Protein AF-A0AAD5LNA2-F1 (afdb_monomer)

Secondary structure (DSSP, 8-state):
----EEEE-TTS-EEEE-TTS-EEEEGGGHHHHHHHHHHT---TT-EEEEE--TTSHHHHHHHHT--SEEEEEE--HHHHHHHHHHHHH-SS-EEEEES-HHHHGGGS--EEEEEE-----GGGS-SS--GGGG-TT--HHHHHHHHHGGGEEEEEEEEE--SS------TTEEEEEEEEE----TT--S---SEEEEEEEEES-HHHHHTHHHHHHHHHHHHHHHHHHHHHHHHHHHHHHHHTT---PPP------HHHHHHHHT-EEEEEHHHHHHHHHHT----HHHHHHHHSSSSPPEEEEEPTT--HHHHHHHHHHHHHHHH---GGGGTT-HHHHHHHHHHHHHHHHH--------------------------------------------TTSTT--PPPPHHHHHHHHT----TTS-HHHHHHHHHHHHHHHHHHHHHHHHHHHHHHHHHHHHHHHHHHS-TT-HHHHHHHHHHHHHHHHHHHHHHHHHHHHHHHHHHHHTGGGHHHHHHHHHSPPP---HHHHHHHHHHHHHHHHHHHHHHHHHHHHHHHHHHHHHHHHH--SSTTHHHHHHHHHHHHHHHHHHHHHHHHHHHHHHHHHHHHHHH-HHHHHHHHHHHHHH-

Mean predicted aligned error: 17.77 Å

Sequence (631 aa):
MAGNTFGKDEQGNEILWSSRGQQVMMAWERQYMHACVDALGIQRSDRVLEIGFGLAYSATRIQSYRPRSHTIIECDSAVLLQAHAFAADQPGEVTIVEGTWQRMLPVLGDFDCIFFDDYPLPENESEFPSPLKHSTRYSRWYAFLDVVLHHANGNARISGYMARPVDLHRAGCEFTMTRVAVAQTDNCNYFPHQEAIVPLVRVVDLARARASRRHAIQDRIAAARERLDMHALDEQLDEDNEQTCREPASVLPLYGTQAARNDVLLKKRLMEVEDYQAEIRSGRKYSKEELKERFGTTVLPIPVPLARGESTQQYESRFLEWLRSSNNLQLSDLRNDPNKERSLRFSFALRAGNSLPSSREDNTDTSSGSEGGVPRVVDLTEDDDRSSLRNAPGNQVSASIVQAVQSITPSELLRLHNAAPTQDRGHRGLRADDDAIERQLQFEYDDLNERVLANERVLESAAARLADVPVDDIREAVKRQDEIRELRGLVLEEKDNRNAALAMLIVYKWKNAQRELEQRISTPAATDVPQAQQRCHHNCAAIADQLKKRRQATEALRQDLERALDAATAAPTGPRATEHLEQVAQLGKRVAASEKAIRELVESLRGEFATVIHFDEQLRHLIRTLLSQAS

pLDDT: mean 73.8, std 21.58, range [21.06, 98.69]

Solvent-accessible surface area (backbone atoms only — not comparable to full-atom values): 36634 Å² total; per-residue (Å²): 130,77,46,47,44,83,50,60,47,100,85,68,44,53,30,34,28,38,68,84,71,42,84,71,47,54,56,61,48,42,66,56,38,38,52,17,53,56,72,43,64,74,42,52,80,30,32,33,38,35,33,46,57,81,88,40,46,47,58,54,50,52,55,74,51,48,37,53,30,38,38,37,29,34,62,45,70,52,50,44,57,52,51,54,53,50,34,74,72,44,97,56,53,51,44,82,42,86,35,53,62,85,68,48,51,71,50,42,50,65,24,39,29,38,39,42,46,78,74,88,53,72,90,77,46,69,94,65,81,56,84,66,75,72,52,93,78,78,57,70,65,57,65,46,52,57,56,48,43,68,32,42,38,80,66,13,25,38,23,29,74,36,78,62,94,72,91,77,84,46,61,36,46,49,74,49,75,44,81,40,83,50,70,76,56,97,85,57,89,85,67,94,62,62,46,35,36,35,41,38,36,35,30,79,32,51,72,52,34,46,60,62,36,72,55,52,57,53,50,51,51,50,54,50,47,50,58,60,47,54,58,53,52,54,50,51,52,52,51,57,56,55,66,76,69,68,78,93,74,82,91,76,90,82,82,78,52,73,67,61,54,47,54,60,61,62,30,69,36,81,42,45,26,68,57,49,49,49,48,64,73,64,68,72,84,79,53,62,66,54,32,38,71,75,69,70,29,87,56,86,53,41,55,44,44,34,54,95,92,54,49,73,66,60,54,50,51,51,50,54,48,45,32,41,75,75,63,74,40,56,77,77,80,33,72,91,34,61,66,60,46,41,52,53,47,45,55,48,27,57,50,50,50,71,60,77,83,84,82,85,78,90,84,86,87,84,87,87,79,90,82,89,88,84,87,82,89,87,88,86,82,89,80,87,88,88,86,84,90,85,88,89,88,90,83,92,75,75,90,79,70,84,80,78,72,84,76,84,44,41,48,54,50,35,55,59,69,61,52,70,86,69,85,89,62,67,78,69,56,62,54,55,53,55,53,50,53,50,51,49,37,49,49,53,22,51,54,35,45,53,51,41,55,55,51,48,52,49,51,52,52,52,53,53,53,56,72,67,53,59,84,90,44,58,67,59,50,50,51,52,49,51,52,52,50,52,47,51,53,54,47,50,54,45,44,44,53,24,42,36,34,43,27,54,37,49,55,61,74,31,65,93,42,48,70,60,53,53,52,59,64,67,44,82,64,54,77,75,41,71,69,58,47,54,49,34,56,51,50,45,52,56,47,51,53,50,47,53,55,48,51,54,51,39,51,54,42,47,56,52,32,50,54,33,47,54,52,30,67,75,39,73,74,60,96,58,28,63,57,31,52,50,50,32,54,53,37,50,53,52,40,54,52,47,54,50,53,48,52,54,49,53,49,51,47,52,50,38,52,56,50,36,53,43,35,32,67,65,45,36,50,49,37,51,52,41,52,64,72,50,108

Nearest PDB structures (foldseek):
  1p1b-assembly2_C  TM=7.929E-01  e=3.425E-09  Rattus norvegicus
  7pnt-assembly1_c  TM=6.239E-01  e=4.596E-05  Mus musculus
  5wp5-assembly2_B  TM=7.337E-01  e=1.457E-03  Arabidopsis thaliana
  6dnz-assembly1_C  TM=6.805E-01  e=2.853E-03  Trypanosoma brucei brucei TREU927
  4wpe-assembly1_A-2  TM=3.197E-01  e=3.823E+00  Saccharomyces cerevisiae S288C

InterPro domains:
  IPR029063 S-adenosyl-L-methionine-dependent methyltransferase superfamily [G3DSA:3.40.50.150] (6-203)
  IPR029063 S-adenosyl-L-methionine-dependent methyltransferase superfamily [SSF53335] (13-121)
  IPR051038 RMT2/GAMT Methyltransferase [PTHR32379] (16-127)

Foldseek 3Di:
DDAWDWDADPVRWTFIAGPVRDTQDTPLCLVVLLVLLVLQVAAQAWEEEEEACGPVSNVVSNLVRNHQAYEYEDATPVVVVVLVVVCVPRPHHYHYAYHHCLLQLQQDAATQEYEYEDDCRPVNDPPDDDPCVPVPADDVLVVCQLRCLLRYDAFHKYWYWFLDDHDNDAFQKDKDKDKDATDDDPPDDPRPDRITITMIMTRNDSLRSNVRHPCVLVVLLVVLLVVLVVVVVVVVVVVVVVVVDDDDDDDDDDDDDPVVVLCQLAAEDEDALVVVVVCVVVVDDADQVRCCVPPVHSDDHQYQHAYVPRDPVNSVVVLQVCCCPVVVDHPVVCPVPSPVVSVSSNVSSVVVSVDDDDDDDDDDDDDDDDDDDDDDDDDDDDDDDDDDDDDDDDDDDDPPPVSDDDQQGLNNLLVVLQPDPPDDDDPVVVVVVLVVNLVRLLVQLLVLLVVLVVLVVSLVVLVVVLVVPDPSCVVVSVVSVVSSVSSVVSSVSSVSSSLLSLLSSVCSVCSVPVVVLVVLLPPDADEADVVQLNVLSVVLNVLVVVLVVLVVVLVVLVVVLVVLVVVLVVCVDDPCNVVSVVSNVVSVVVSVVSVVVSVVSVVVSVVSSSSSSRNPNSSSSSNVSSVVSSD

Radius of gyration: 32.2 Å; Cα contacts (8 Å, |Δi|>4): 684; chains: 1; bounding box: 94×62×94 Å

Organism: Pythium insidiosum (NCBI:txid114742)

Structure (mmCIF, N/CA/C/O backbone):
data_AF-A0AAD5LNA2-F1
#
_entry.id   AF-A0AAD5LNA2-F1
#
loop_
_atom_site.group_PDB
_atom_site.id
_atom_site.type_symbol
_atom_site.label_atom_id
_atom_site.label_alt_id
_atom_site.label_comp_id
_atom_site.label_asym_id
_atom_site.label_entity_id
_atom_site.label_seq_id
_atom_site.pdbx_PDB_ins_code
_atom_site.Cartn_x
_atom_site.Cartn_y
_atom_site.Cartn_z
_atom_site.occupancy
_atom_site.B_iso_or_equiv
_atom_site.auth_seq_id
_atom_site.auth_comp_id
_atom_site.auth_asym_id
_atom_site.auth_atom_id
_atom_site.pdbx_PDB_model_num
ATOM 1 N N . MET A 1 1 ? 12.851 17.799 -8.024 1.00 39.69 1 MET A N 1
ATOM 2 C CA . MET A 1 1 ? 13.680 16.657 -8.464 1.00 39.69 1 MET A CA 1
ATOM 3 C C . MET A 1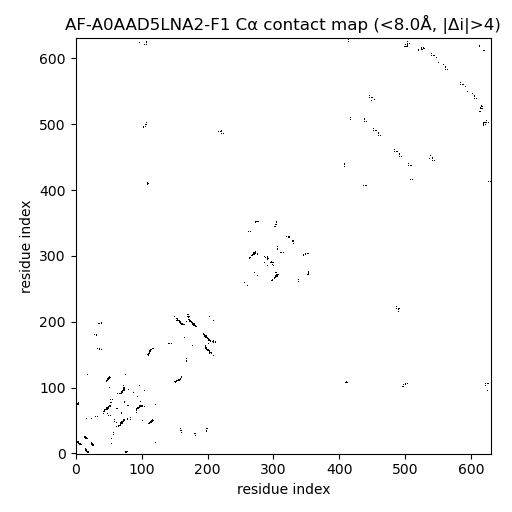 1 ? 13.339 16.408 -9.922 1.00 39.69 1 MET A C 1
ATOM 5 O O . MET A 1 1 ? 12.180 16.597 -10.268 1.00 39.69 1 MET A O 1
ATOM 9 N N . ALA A 1 2 ? 14.316 16.122 -10.781 1.00 52.34 2 ALA A N 1
ATOM 10 C CA . ALA A 1 2 ? 14.028 15.793 -12.176 1.00 52.34 2 ALA A CA 1
ATOM 11 C C . ALA A 1 2 ? 13.478 14.362 -12.215 1.00 52.34 2 ALA A C 1
ATOM 13 O O . ALA A 1 2 ? 14.173 13.465 -11.759 1.00 52.34 2 ALA A O 1
ATOM 14 N N . GLY A 1 3 ? 12.232 14.181 -12.658 1.00 67.56 3 GLY A N 1
ATOM 15 C CA . GLY A 1 3 ? 11.639 12.861 -12.885 1.00 67.56 3 GLY A CA 1
ATOM 16 C C . GLY A 1 3 ? 12.029 12.293 -14.249 1.00 67.56 3 GLY A C 1
ATOM 17 O O . GLY A 1 3 ? 12.982 12.762 -14.883 1.00 67.56 3 GLY A O 1
ATOM 18 N N . ASN A 1 4 ? 11.272 11.308 -14.718 1.00 84.19 4 ASN A N 1
ATOM 19 C CA . ASN A 1 4 ? 11.414 10.777 -16.064 1.00 84.19 4 ASN A CA 1
ATOM 20 C C . ASN A 1 4 ? 11.165 11.868 -17.119 1.00 84.19 4 ASN A C 1
ATOM 22 O O . ASN A 1 4 ? 10.484 12.868 -16.885 1.00 84.19 4 ASN A O 1
ATOM 26 N N . THR A 1 5 ? 11.721 11.681 -18.313 1.00 86.00 5 THR A N 1
ATOM 27 C CA . THR A 1 5 ? 11.580 12.629 -19.422 1.00 86.00 5 THR A CA 1
ATOM 28 C C . THR A 1 5 ? 11.187 11.915 -20.707 1.00 86.00 5 THR A C 1
ATOM 30 O O . THR A 1 5 ? 11.792 10.918 -21.100 1.00 86.00 5 THR A O 1
ATOM 33 N N . PHE A 1 6 ? 10.156 12.439 -21.366 1.00 88.25 6 PHE A N 1
ATOM 34 C CA . PHE A 1 6 ? 9.725 11.977 -22.681 1.00 88.25 6 PHE A CA 1
ATOM 35 C C . PHE A 1 6 ? 10.684 12.494 -23.749 1.00 88.25 6 PHE A C 1
ATOM 37 O O . PHE A 1 6 ? 11.077 13.663 -23.733 1.00 88.25 6 PHE A O 1
ATOM 44 N N . GLY A 1 7 ? 11.035 11.639 -24.702 1.00 89.50 7 GLY A N 1
ATOM 45 C CA . GLY A 1 7 ? 11.931 12.000 -25.787 1.00 89.50 7 GLY A CA 1
ATOM 46 C C . GLY A 1 7 ? 11.690 11.196 -27.052 1.00 89.50 7 GLY A C 1
ATOM 47 O O . GLY A 1 7 ? 10.731 10.431 -27.178 1.00 89.50 7 GLY A O 1
ATOM 48 N N . LYS A 1 8 ? 12.605 11.394 -27.998 1.00 88.31 8 LYS A N 1
ATOM 49 C CA . LYS A 1 8 ? 12.731 10.571 -29.194 1.00 88.31 8 LYS A CA 1
ATOM 50 C C . LYS A 1 8 ? 14.106 9.930 -29.224 1.00 88.31 8 LYS A C 1
ATOM 52 O O . LYS A 1 8 ? 15.082 10.565 -28.826 1.00 88.31 8 LYS A O 1
ATOM 57 N N . ASP A 1 9 ? 14.163 8.686 -29.667 1.00 82.62 9 ASP A N 1
ATOM 58 C CA . ASP A 1 9 ? 15.419 8.000 -29.913 1.00 82.62 9 ASP A CA 1
ATOM 59 C C . ASP A 1 9 ? 16.066 8.475 -31.230 1.00 82.62 9 ASP A C 1
ATOM 61 O O . ASP A 1 9 ? 15.534 9.329 -31.944 1.00 82.62 9 ASP A O 1
ATOM 65 N N . GLU A 1 10 ? 17.231 7.919 -31.560 1.00 81.94 10 GLU A N 1
ATOM 66 C CA . GLU A 1 10 ? 17.989 8.254 -32.776 1.00 81.94 10 GLU A CA 1
ATOM 67 C C . GLU A 1 10 ? 17.217 7.982 -34.081 1.00 81.94 10 GLU A C 1
ATOM 69 O O . GLU A 1 10 ? 17.537 8.552 -35.123 1.00 81.94 10 GLU A O 1
ATOM 74 N N . GLN A 1 11 ? 16.182 7.141 -34.027 1.00 82.94 11 GLN A N 1
ATOM 75 C CA . GLN A 1 11 ? 15.322 6.778 -35.154 1.00 82.94 11 GLN A CA 1
ATOM 76 C C . GLN A 1 11 ? 14.017 7.596 -35.170 1.00 82.94 11 GLN A C 1
ATOM 78 O O . GLN A 1 11 ? 13.184 7.426 -36.060 1.00 82.94 11 GLN A O 1
ATOM 83 N N . GLY A 1 12 ? 13.837 8.514 -34.214 1.00 86.50 12 GLY A N 1
ATOM 84 C CA . GLY A 1 12 ? 12.651 9.356 -34.080 1.00 86.50 12 GLY A CA 1
ATOM 85 C C . GLY A 1 12 ? 11.472 8.685 -33.367 1.00 86.50 12 GLY A C 1
ATOM 86 O O . GLY A 1 12 ? 10.387 9.278 -33.333 1.00 86.50 12 GLY A O 1
ATOM 87 N N . ASN A 1 13 ? 11.674 7.492 -32.801 1.00 89.56 13 ASN A N 1
ATOM 88 C CA . ASN A 1 13 ? 10.667 6.734 -32.067 1.00 89.56 13 ASN A CA 1
ATOM 89 C C . ASN A 1 13 ? 10.556 7.210 -30.617 1.00 89.56 13 ASN A C 1
ATOM 91 O O . ASN A 1 13 ? 11.509 7.731 -30.045 1.00 89.56 13 ASN A O 1
ATOM 95 N N . GLU A 1 14 ? 9.386 7.023 -30.012 1.00 91.50 14 GLU A N 1
ATOM 96 C CA . GLU A 1 14 ? 9.119 7.421 -28.627 1.00 91.50 14 GLU A CA 1
ATOM 97 C C . GLU A 1 14 ? 9.988 6.639 -27.633 1.00 91.50 14 GLU A C 1
ATOM 99 O O . GLU A 1 14 ? 10.158 5.420 -27.745 1.00 91.50 14 GLU A O 1
ATOM 104 N N . ILE A 1 15 ? 10.509 7.353 -26.637 1.00 90.12 15 ILE A N 1
ATOM 105 C CA . ILE A 1 15 ? 11.306 6.790 -25.550 1.00 90.12 15 ILE A CA 1
ATOM 106 C C . ILE A 1 15 ? 11.051 7.564 -24.257 1.00 90.12 15 ILE A C 1
ATOM 108 O O . ILE A 1 15 ? 10.880 8.788 -24.268 1.00 90.12 15 ILE A O 1
ATOM 112 N N . LEU A 1 16 ? 11.041 6.842 -23.141 1.00 88.56 16 LEU A N 1
ATOM 113 C CA . LEU A 1 16 ? 11.002 7.401 -21.799 1.00 88.56 16 LEU A CA 1
ATOM 114 C C . LEU A 1 16 ? 12.369 7.211 -21.137 1.00 88.56 16 LEU A C 1
ATOM 116 O O . LEU A 1 16 ? 12.870 6.089 -21.037 1.00 88.56 16 LEU A O 1
ATOM 120 N N . TRP A 1 17 ? 12.967 8.308 -20.681 1.00 83.19 17 TRP A N 1
ATOM 121 C CA . TRP A 1 17 ? 14.262 8.312 -20.006 1.00 83.19 17 TRP A CA 1
ATOM 122 C C . TRP A 1 17 ? 14.097 8.525 -18.512 1.00 83.19 17 TRP A C 1
ATOM 124 O O . TRP A 1 17 ? 13.319 9.384 -18.103 1.00 83.19 17 TRP A O 1
ATOM 134 N N . SER A 1 18 ? 14.883 7.820 -17.702 1.00 79.25 18 SER A N 1
ATOM 135 C CA . SER A 1 18 ? 14.993 8.131 -16.280 1.00 79.25 18 SER A CA 1
ATOM 136 C C . SER A 1 18 ? 15.770 9.424 -16.065 1.00 79.25 18 SER A C 1
ATOM 138 O O . SER A 1 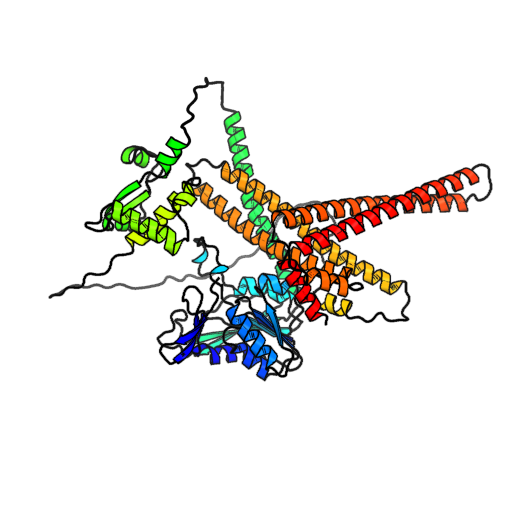18 ? 16.537 9.869 -16.924 1.00 79.25 18 SER A O 1
ATOM 140 N N . SER A 1 19 ? 15.653 9.990 -14.870 1.00 70.88 19 SER A N 1
ATOM 141 C CA . SER A 1 19 ? 16.469 11.121 -14.410 1.00 70.88 19 SER A CA 1
ATOM 142 C C . SER A 1 19 ? 17.986 10.884 -14.503 1.00 70.88 19 SER A C 1
ATOM 144 O O . SER A 1 19 ? 18.770 11.831 -14.566 1.00 70.88 19 SER A O 1
ATOM 146 N N . ARG A 1 20 ? 18.413 9.613 -14.539 1.00 70.31 20 ARG A N 1
ATOM 147 C CA . ARG A 1 20 ? 19.810 9.176 -14.688 1.00 70.31 20 ARG A CA 1
ATOM 148 C C . ARG A 1 20 ? 20.186 8.834 -16.131 1.00 70.31 20 ARG A C 1
ATOM 150 O O . ARG A 1 20 ? 21.272 8.304 -16.357 1.00 70.31 20 ARG A O 1
ATOM 157 N N . GLY A 1 21 ? 19.304 9.104 -17.092 1.00 76.12 21 GLY A N 1
ATOM 158 C CA . GLY A 1 21 ? 19.509 8.804 -18.509 1.00 76.12 21 GLY A CA 1
ATOM 159 C C . GLY A 1 21 ? 19.385 7.319 -18.858 1.00 76.12 21 GLY A C 1
ATOM 160 O O . GLY A 1 21 ? 19.915 6.890 -19.880 1.00 76.12 21 GLY A O 1
ATOM 161 N N . GLN A 1 22 ? 18.724 6.512 -18.022 1.00 77.38 22 GLN A N 1
ATOM 162 C CA . GLN A 1 22 ? 18.454 5.105 -18.341 1.00 77.38 22 GLN A CA 1
ATOM 163 C C . GLN A 1 22 ? 17.213 4.997 -19.229 1.00 77.38 22 GLN A C 1
ATOM 165 O O . GLN A 1 22 ? 16.281 5.785 -19.082 1.00 77.38 22 GLN A O 1
ATOM 170 N N . GLN A 1 23 ? 17.191 4.015 -20.130 1.00 81.62 23 GLN A N 1
ATOM 171 C CA . GLN A 1 23 ? 16.012 3.706 -20.938 1.00 81.62 23 GLN A CA 1
ATOM 172 C C . GLN A 1 23 ? 14.974 3.033 -20.030 1.00 81.62 23 GLN A C 1
ATOM 174 O O . GLN A 1 23 ? 15.233 1.952 -19.503 1.00 81.62 23 GLN A O 1
ATOM 179 N N . VAL A 1 24 ? 13.849 3.711 -19.793 1.00 82.19 24 VAL A N 1
ATOM 180 C CA . VAL A 1 24 ? 12.749 3.210 -18.951 1.00 82.19 24 VAL A CA 1
ATOM 181 C C . VAL A 1 24 ? 11.754 2.425 -19.794 1.00 82.19 24 VAL A C 1
ATOM 183 O O . VAL A 1 24 ? 11.358 1.339 -19.398 1.00 82.19 24 VAL A O 1
ATOM 186 N N . MET A 1 25 ? 11.371 2.967 -20.954 1.00 88.94 25 MET A N 1
ATOM 187 C CA . MET A 1 25 ? 10.433 2.332 -21.883 1.00 88.94 25 MET A CA 1
ATOM 188 C C . MET A 1 25 ? 10.698 2.805 -23.316 1.00 88.94 25 MET A C 1
ATOM 190 O O . MET A 1 25 ? 11.015 3.981 -23.526 1.00 88.94 25 MET A O 1
ATOM 194 N N . MET A 1 26 ? 10.542 1.920 -24.304 1.00 90.06 26 MET A N 1
ATOM 195 C CA . MET A 1 26 ? 10.767 2.223 -25.726 1.00 90.06 26 MET A CA 1
ATOM 196 C C . MET A 1 26 ? 9.604 1.802 -26.634 1.00 90.06 26 MET A C 1
ATOM 198 O O . MET A 1 26 ? 8.864 0.861 -26.352 1.00 90.06 26 MET A O 1
ATOM 202 N N . ALA A 1 27 ? 9.485 2.451 -27.797 1.00 92.88 27 ALA A N 1
ATOM 203 C CA . ALA A 1 27 ? 8.422 2.187 -28.773 1.00 92.88 27 ALA A CA 1
ATOM 204 C C . ALA A 1 27 ? 8.332 0.736 -29.281 1.00 92.88 27 ALA A C 1
ATOM 206 O O . ALA A 1 27 ? 7.233 0.275 -29.607 1.00 92.88 27 ALA A O 1
ATOM 207 N N . TRP A 1 28 ? 9.453 0.006 -29.346 1.00 92.00 28 TRP A N 1
ATOM 208 C CA . TRP A 1 28 ? 9.466 -1.390 -29.803 1.00 92.00 28 TRP A CA 1
ATOM 209 C C . TRP A 1 28 ? 8.620 -2.308 -28.905 1.00 92.00 28 TRP A C 1
ATOM 211 O O . TRP A 1 28 ? 8.064 -3.302 -29.377 1.00 92.00 28 TRP A O 1
ATOM 221 N N . GLU A 1 29 ? 8.452 -1.948 -27.629 1.00 93.12 29 GLU A N 1
ATOM 222 C CA . GLU A 1 29 ? 7.702 -2.728 -26.643 1.00 93.12 29 GLU A CA 1
ATOM 223 C C . GLU A 1 29 ? 6.193 -2.716 -26.897 1.00 93.12 29 GLU A C 1
ATOM 225 O O . GLU A 1 29 ? 5.480 -3.568 -26.377 1.00 93.12 29 GLU A O 1
ATOM 230 N N . ARG A 1 30 ? 5.675 -1.796 -27.722 1.00 95.19 30 ARG A N 1
ATOM 231 C CA . ARG A 1 30 ? 4.229 -1.601 -27.920 1.00 95.19 30 ARG A CA 1
ATOM 232 C C . ARG A 1 30 ? 3.486 -2.890 -28.274 1.00 95.19 30 ARG A C 1
ATOM 234 O O . ARG A 1 30 ? 2.461 -3.201 -27.672 1.00 95.19 30 ARG A O 1
ATOM 241 N N . GLN A 1 31 ? 3.990 -3.647 -29.249 1.00 95.19 31 GLN A N 1
ATOM 242 C CA . GLN A 1 31 ? 3.349 -4.899 -29.672 1.00 95.19 31 GLN A CA 1
ATOM 243 C C . GLN A 1 31 ? 3.415 -5.970 -28.579 1.00 95.19 31 GLN A C 1
ATOM 245 O O . GLN A 1 31 ? 2.469 -6.737 -28.405 1.00 95.19 31 GLN A O 1
ATOM 250 N N . TYR A 1 32 ? 4.507 -5.987 -27.819 1.00 96.19 32 TYR A N 1
ATOM 251 C CA . TYR A 1 32 ? 4.678 -6.889 -26.692 1.00 96.19 32 TYR A CA 1
ATOM 252 C C . TYR A 1 32 ? 3.720 -6.544 -25.539 1.00 96.19 32 TYR A C 1
ATOM 254 O O . TYR A 1 32 ? 3.011 -7.424 -25.054 1.00 96.19 32 TYR A O 1
ATOM 262 N N . MET A 1 33 ? 3.594 -5.262 -25.181 1.00 97.50 33 MET A N 1
ATOM 263 C CA . MET A 1 33 ? 2.615 -4.782 -24.200 1.00 97.50 33 MET A CA 1
ATOM 264 C C . MET A 1 33 ? 1.190 -5.145 -24.605 1.00 97.50 33 MET A C 1
ATOM 266 O O . MET A 1 33 ? 0.412 -5.613 -23.774 1.00 97.50 33 MET A O 1
ATOM 270 N N . HIS A 1 34 ? 0.854 -5.017 -25.893 1.00 98.06 34 HIS A N 1
ATOM 271 C CA . HIS A 1 34 ? -0.446 -5.459 -26.389 1.00 98.06 34 HIS A CA 1
ATOM 272 C C . HIS A 1 34 ? -0.661 -6.961 -26.189 1.00 98.06 34 HIS A C 1
ATOM 274 O O . HIS A 1 34 ? -1.732 -7.346 -25.736 1.00 98.06 34 HIS A O 1
ATOM 280 N N . ALA A 1 35 ? 0.338 -7.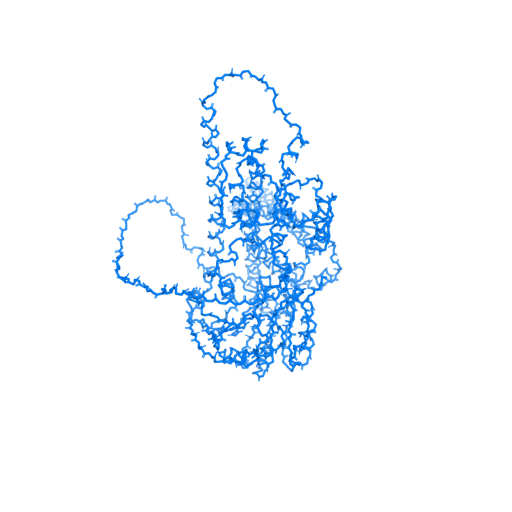802 -26.469 1.00 98.00 35 ALA A N 1
ATOM 281 C CA . ALA A 1 35 ? 0.231 -9.245 -26.262 1.00 98.00 35 ALA A CA 1
ATOM 282 C C . ALA A 1 35 ? 0.005 -9.609 -24.782 1.00 98.00 35 ALA A C 1
ATOM 284 O O . ALA A 1 35 ? -0.827 -10.469 -24.485 1.00 98.00 35 ALA A O 1
ATOM 285 N N . CYS A 1 36 ? 0.683 -8.926 -23.852 1.00 98.19 36 CYS A N 1
ATOM 286 C CA . CYS A 1 36 ? 0.452 -9.108 -22.417 1.00 98.19 36 CYS A CA 1
ATOM 287 C C . CYS A 1 36 ? -0.957 -8.661 -21.992 1.00 98.19 36 CYS A C 1
ATOM 289 O O . CYS A 1 36 ? -1.641 -9.384 -21.268 1.00 98.19 36 CYS A O 1
ATOM 291 N N . VAL A 1 37 ? -1.440 -7.514 -22.482 1.00 98.69 37 VAL A N 1
ATOM 292 C CA . VAL A 1 37 ? -2.816 -7.059 -22.209 1.00 98.69 37 VAL A CA 1
ATOM 293 C C . VAL A 1 37 ? -3.850 -8.012 -22.816 1.00 98.69 37 VAL A C 1
ATOM 295 O O . VAL A 1 37 ? -4.856 -8.318 -22.183 1.00 98.69 37 VAL A O 1
ATOM 298 N N . ASP A 1 38 ? -3.609 -8.531 -24.016 1.00 98.50 38 ASP A N 1
ATOM 299 C CA . ASP A 1 38 ? -4.530 -9.441 -24.701 1.00 98.50 38 ASP A CA 1
ATOM 300 C C . ASP A 1 38 ? -4.683 -10.769 -23.948 1.00 98.50 38 ASP A C 1
ATOM 302 O O . ASP A 1 38 ? -5.789 -11.310 -23.865 1.00 98.50 38 ASP A O 1
ATOM 306 N N . ALA A 1 39 ? -3.610 -11.254 -23.317 1.00 98.19 39 ALA A N 1
ATOM 307 C CA . ALA A 1 39 ? -3.645 -12.448 -22.476 1.00 98.19 39 ALA A CA 1
ATOM 308 C C . ALA A 1 39 ? -4.568 -12.305 -21.250 1.00 98.19 39 ALA A C 1
ATOM 310 O O . ALA A 1 39 ? -5.074 -13.312 -20.747 1.00 98.19 39 ALA A O 1
ATOM 311 N N . LEU A 1 40 ? -4.842 -11.077 -20.789 1.00 98.31 40 LEU A N 1
ATOM 312 C CA . LEU A 1 40 ? -5.799 -10.829 -19.707 1.00 98.31 40 LEU A CA 1
ATOM 313 C C . LEU A 1 40 ? -7.245 -11.124 -20.117 1.00 98.31 40 LEU A C 1
ATOM 315 O O . LEU A 1 40 ? -8.079 -11.312 -19.236 1.00 98.31 40 LEU A O 1
ATOM 319 N N . GLY A 1 41 ? -7.572 -11.164 -21.414 1.00 98.00 41 GLY A N 1
ATOM 320 C CA . GLY A 1 41 ? -8.933 -11.442 -21.882 1.00 98.00 41 GLY A CA 1
ATOM 321 C C . GLY A 1 41 ? -9.983 -10.491 -21.292 1.00 98.00 41 GLY A C 1
ATOM 322 O O . GLY A 1 41 ? -11.040 -10.951 -20.852 1.00 98.00 41 GLY A O 1
ATOM 323 N N . ILE A 1 42 ? -9.669 -9.191 -21.246 1.00 98.50 42 ILE A N 1
ATOM 324 C CA . ILE A 1 42 ? -10.468 -8.145 -20.585 1.00 98.50 42 ILE A CA 1
ATOM 325 C C . ILE A 1 42 ? -11.891 -8.094 -21.156 1.00 98.50 42 ILE A C 1
ATOM 327 O O . ILE A 1 42 ? -12.102 -8.009 -22.367 1.00 98.50 42 ILE A O 1
ATOM 331 N N . GLN A 1 43 ? -12.874 -8.116 -20.261 1.00 97.81 43 GLN A N 1
ATOM 332 C CA . GLN A 1 43 ? -14.298 -7.982 -20.548 1.00 97.81 43 GLN A CA 1
ATOM 333 C C . GLN A 1 43 ? -14.816 -6.603 -20.129 1.00 97.81 43 GLN A C 1
ATOM 335 O O . GLN A 1 43 ? -14.270 -5.945 -19.248 1.00 97.81 43 GLN A O 1
ATOM 340 N N . ARG A 1 44 ? -15.952 -6.182 -20.698 1.00 96.62 44 ARG A N 1
ATOM 341 C CA . ARG A 1 44 ? -16.580 -4.884 -20.371 1.00 96.62 44 ARG A CA 1
ATOM 342 C C . ARG A 1 44 ? -17.028 -4.757 -18.912 1.00 96.62 44 ARG A C 1
ATOM 344 O O . ARG A 1 44 ? -17.271 -3.654 -18.444 1.00 96.62 44 ARG A O 1
ATOM 351 N N . SER A 1 45 ? -17.209 -5.879 -18.219 1.00 95.75 45 SER A N 1
ATOM 352 C CA . SER A 1 45 ? -17.574 -5.923 -16.800 1.00 95.75 45 SER A CA 1
ATOM 353 C C . SER A 1 45 ? -16.375 -5.821 -15.861 1.00 95.75 45 SER A C 1
ATOM 355 O O . SER A 1 45 ? -16.581 -5.606 -14.667 1.00 95.75 45 SER A O 1
ATOM 357 N N . ASP A 1 46 ? -15.159 -6.010 -16.378 1.00 97.69 46 ASP A N 1
ATOM 358 C CA . ASP A 1 46 ? -13.957 -6.137 -15.562 1.00 97.69 46 ASP A CA 1
ATOM 359 C C . ASP A 1 46 ? -13.520 -4.781 -15.013 1.00 97.69 46 ASP A C 1
ATOM 361 O O . ASP A 1 46 ? -13.525 -3.770 -15.720 1.00 97.69 46 ASP A O 1
ATOM 365 N N . ARG A 1 47 ? -13.096 -4.783 -13.750 1.00 97.25 47 ARG A N 1
ATOM 366 C CA . ARG A 1 47 ? -12.307 -3.713 -13.138 1.00 97.25 47 ARG A CA 1
ATOM 367 C C . ARG A 1 47 ? -10.836 -4.015 -13.374 1.00 97.25 47 ARG A C 1
ATOM 369 O O . ARG A 1 47 ? -10.359 -5.079 -12.963 1.00 97.25 47 ARG A O 1
ATOM 376 N N . VAL A 1 48 ? -10.134 -3.106 -14.039 1.00 98.44 48 VAL A N 1
ATOM 377 C CA . VAL A 1 48 ? -8.736 -3.301 -14.434 1.00 98.44 48 VAL A CA 1
ATOM 378 C C . VAL A 1 48 ? -7.828 -2.430 -13.576 1.00 98.44 48 VAL A C 1
ATOM 380 O O . VAL A 1 48 ? -8.046 -1.225 -13.487 1.00 98.44 48 VAL A O 1
ATOM 383 N N . LEU A 1 49 ? -6.805 -3.037 -12.977 1.00 98.50 49 LEU A N 1
ATOM 384 C CA . LEU A 1 49 ? -5.697 -2.334 -12.335 1.00 98.50 49 LEU A CA 1
ATOM 385 C C . LEU A 1 49 ? -4.465 -2.384 -13.238 1.00 98.50 49 LEU A C 1
ATOM 387 O O . LEU A 1 49 ? -4.077 -3.458 -13.686 1.00 98.50 49 LEU A O 1
ATOM 391 N N . GLU A 1 50 ? -3.824 -1.247 -13.456 1.00 98.50 50 GLU A N 1
ATOM 392 C CA . GLU A 1 50 ? -2.549 -1.119 -14.155 1.00 98.50 50 GLU A CA 1
ATOM 393 C C . GLU A 1 50 ? -1.512 -0.481 -13.226 1.00 98.50 50 GLU A C 1
ATOM 395 O O . GLU A 1 50 ? -1.781 0.528 -12.572 1.00 98.50 50 GLU A O 1
ATOM 400 N N . ILE A 1 51 ? -0.330 -1.089 -13.149 1.00 97.31 51 ILE A N 1
ATOM 401 C CA . ILE A 1 51 ? 0.816 -0.581 -12.396 1.00 97.31 51 ILE A CA 1
ATOM 402 C C . ILE A 1 51 ? 1.871 -0.101 -13.388 1.00 97.31 51 ILE A C 1
ATOM 404 O O . ILE A 1 51 ? 2.449 -0.937 -14.079 1.00 97.31 51 ILE A O 1
ATOM 408 N N . GLY A 1 52 ? 2.131 1.210 -13.387 1.00 95.06 52 GLY A N 1
ATOM 409 C CA . GLY A 1 52 ? 3.023 1.886 -14.330 1.00 95.06 52 GLY A CA 1
ATOM 410 C C . GLY A 1 52 ? 2.286 2.336 -15.592 1.00 95.06 52 GLY A C 1
ATOM 411 O O . GLY A 1 52 ? 1.722 1.516 -16.308 1.00 95.06 52 GLY A O 1
ATOM 412 N N . PHE A 1 53 ? 2.271 3.647 -15.862 1.00 96.56 53 PHE A N 1
ATOM 413 C CA . PHE A 1 53 ? 1.624 4.204 -17.060 1.00 96.56 53 PHE A CA 1
ATOM 414 C C . PHE A 1 53 ? 2.582 4.271 -18.257 1.00 96.56 53 PHE A C 1
ATOM 416 O O . PHE A 1 53 ? 2.194 4.008 -19.398 1.00 96.56 53 PHE A O 1
ATOM 423 N N . GLY A 1 54 ? 3.840 4.647 -18.000 1.00 93.81 54 GLY A N 1
ATOM 424 C CA . GLY A 1 54 ? 4.895 4.726 -19.013 1.00 93.81 54 GLY A CA 1
ATOM 425 C C . GLY A 1 54 ? 4.509 5.580 -20.230 1.00 93.81 54 GLY A C 1
ATOM 426 O O . GLY A 1 54 ? 4.179 6.759 -20.107 1.00 93.81 54 GLY A O 1
ATOM 427 N N . LEU A 1 55 ? 4.567 4.974 -21.421 1.00 95.38 55 LEU A N 1
ATOM 428 C CA . LEU A 1 55 ? 4.191 5.572 -22.713 1.00 95.38 55 LEU A CA 1
ATOM 429 C C . LEU A 1 55 ? 2.732 5.271 -23.124 1.00 95.38 55 LEU A C 1
ATOM 431 O O . LEU A 1 55 ? 2.376 5.426 -24.291 1.00 95.38 55 LEU A O 1
ATOM 435 N N . ALA A 1 56 ? 1.885 4.817 -22.194 1.00 96.62 56 ALA A N 1
ATOM 436 C CA . ALA A 1 56 ? 0.464 4.523 -22.406 1.00 96.62 56 ALA A CA 1
ATOM 437 C C . ALA A 1 56 ? 0.141 3.380 -23.395 1.00 96.62 56 ALA A C 1
ATOM 439 O O . ALA A 1 56 ? -0.997 3.277 -23.861 1.00 96.62 56 ALA A O 1
ATOM 440 N N . TYR A 1 57 ? 1.095 2.506 -23.743 1.00 97.62 57 TYR A N 1
ATOM 441 C CA . TYR A 1 57 ? 0.849 1.407 -24.693 1.00 97.62 57 TYR A CA 1
ATOM 442 C C . TYR A 1 57 ? -0.115 0.354 -24.137 1.00 97.62 57 TYR A C 1
ATOM 444 O O . TYR A 1 57 ? -1.105 0.012 -24.791 1.00 97.62 57 TYR A O 1
ATOM 452 N N . SER A 1 58 ? 0.133 -0.123 -22.918 1.00 97.94 58 SER A N 1
ATOM 453 C CA . SER A 1 58 ? -0.783 -0.994 -22.178 1.00 97.94 58 SER A CA 1
ATOM 454 C C . SER A 1 58 ? -2.106 -0.285 -21.895 1.00 97.94 58 SER A C 1
ATOM 456 O O . SER A 1 58 ? -3.155 -0.816 -22.261 1.00 97.94 58 SER A O 1
ATOM 458 N N . ALA A 1 59 ? -2.068 0.944 -21.370 1.00 98.00 59 ALA A N 1
ATOM 459 C CA . ALA A 1 59 ? -3.259 1.727 -21.047 1.00 98.00 59 ALA A CA 1
ATOM 460 C C . ALA A 1 59 ? -4.201 1.924 -22.250 1.00 98.00 59 ALA A C 1
ATOM 462 O O . ALA A 1 59 ? -5.406 1.673 -22.164 1.00 98.00 59 ALA A O 1
ATOM 463 N N . THR A 1 60 ? -3.652 2.299 -23.410 1.00 97.31 60 THR A N 1
ATOM 464 C CA . THR A 1 60 ? -4.417 2.454 -24.658 1.00 97.31 60 THR A CA 1
ATOM 465 C C . THR A 1 60 ? -5.036 1.126 -25.094 1.00 97.31 60 THR A C 1
ATOM 467 O O . THR A 1 60 ? -6.198 1.077 -25.512 1.00 97.31 60 THR A O 1
ATOM 470 N N . ARG A 1 61 ? -4.289 0.019 -24.976 1.00 98.19 61 ARG A N 1
ATOM 471 C CA . ARG A 1 61 ? -4.803 -1.311 -25.314 1.00 98.19 61 ARG A CA 1
ATOM 472 C C . ARG A 1 61 ? -5.909 -1.752 -24.357 1.00 98.19 61 ARG A C 1
ATOM 474 O O . ARG A 1 61 ? -6.926 -2.253 -24.831 1.00 98.19 61 ARG A O 1
ATOM 481 N N . ILE A 1 62 ? -5.761 -1.519 -23.054 1.00 98.38 62 ILE A N 1
ATOM 482 C CA . ILE A 1 62 ? -6.786 -1.794 -22.037 1.00 98.38 62 ILE A CA 1
ATOM 483 C C . ILE A 1 62 ? -8.076 -1.035 -22.374 1.00 98.38 62 ILE A C 1
ATOM 485 O O . ILE A 1 62 ? -9.142 -1.645 -22.472 1.00 98.38 62 ILE A O 1
ATOM 489 N N . GLN A 1 63 ? -7.985 0.267 -22.655 1.00 97.69 63 GLN A N 1
ATOM 490 C CA . GLN A 1 63 ? -9.147 1.098 -22.990 1.00 97.69 63 GLN A CA 1
ATOM 491 C C . GLN A 1 63 ? -9.861 0.672 -24.278 1.00 97.69 63 GLN A C 1
ATOM 493 O O . GLN A 1 63 ? -11.081 0.823 -24.391 1.00 97.69 63 GLN A O 1
ATOM 498 N N . SER A 1 64 ? -9.155 0.040 -25.222 1.00 96.94 64 SER A N 1
ATOM 499 C CA . SER A 1 64 ? -9.784 -0.514 -26.429 1.00 96.94 64 SER A CA 1
ATOM 500 C C . SER A 1 64 ? -10.832 -1.600 -26.126 1.00 96.94 64 SER A C 1
ATOM 502 O O . SER A 1 64 ? -11.814 -1.729 -26.864 1.00 96.94 64 SER A O 1
ATOM 504 N N . TYR A 1 65 ? -10.695 -2.315 -25.001 1.00 97.44 65 TYR A N 1
ATOM 505 C CA . TYR A 1 65 ? -11.668 -3.307 -24.526 1.00 97.44 65 TYR A CA 1
ATOM 506 C C . TYR A 1 65 ? -12.875 -2.683 -23.813 1.00 97.44 65 TYR A C 1
ATOM 508 O O . TYR A 1 65 ? -13.912 -3.339 -23.668 1.00 97.44 65 TYR A O 1
ATOM 516 N N . ARG A 1 66 ? -12.787 -1.397 -23.444 1.00 96.81 66 ARG A N 1
ATOM 517 C CA . ARG A 1 66 ? -13.801 -0.642 -22.691 1.00 96.81 66 ARG A CA 1
ATOM 518 C C . ARG A 1 66 ? -14.213 -1.378 -21.403 1.00 96.81 66 ARG A C 1
ATOM 520 O O . ARG A 1 66 ? -15.375 -1.796 -21.308 1.00 96.81 66 ARG A O 1
ATOM 527 N N . PRO A 1 67 ? -13.266 -1.593 -20.469 1.00 97.31 67 PRO A N 1
ATOM 528 C CA . PRO A 1 67 ? -13.555 -2.202 -19.174 1.00 97.31 67 PRO A CA 1
ATOM 529 C C . PRO A 1 67 ? -14.560 -1.360 -18.382 1.00 97.31 67 PRO A C 1
ATOM 531 O O . PRO A 1 67 ? -14.862 -0.221 -18.746 1.00 97.31 67 PRO A O 1
ATOM 534 N N . ARG A 1 68 ? -15.066 -1.918 -17.280 1.00 95.75 68 ARG A N 1
ATOM 535 C CA . ARG A 1 68 ? -15.984 -1.203 -16.390 1.00 95.75 68 ARG A CA 1
ATOM 536 C C . ARG A 1 68 ? -15.296 0.006 -15.764 1.00 95.75 68 ARG A C 1
ATOM 538 O O . ARG A 1 68 ? -15.884 1.078 -15.740 1.00 95.75 68 ARG A O 1
ATOM 545 N N . SER A 1 69 ? -14.080 -0.197 -15.268 1.00 96.19 69 SER A N 1
ATOM 546 C CA . SER A 1 69 ? -13.205 0.851 -14.751 1.00 96.19 69 SER A CA 1
ATOM 547 C C . SER A 1 69 ? -11.744 0.480 -14.991 1.00 96.19 69 SER A C 1
ATOM 549 O O . SER A 1 69 ? -11.400 -0.703 -15.110 1.00 96.19 69 SER A O 1
ATOM 551 N N . HIS A 1 70 ? -10.888 1.494 -15.075 1.00 97.88 70 HIS A N 1
ATOM 552 C CA . HIS A 1 70 ? -9.451 1.342 -15.274 1.00 97.88 70 HIS A CA 1
ATOM 553 C C . HIS A 1 70 ? -8.695 2.228 -14.289 1.00 97.88 70 HIS A C 1
ATOM 555 O O . HIS A 1 70 ? -8.669 3.449 -14.412 1.00 97.88 70 HIS A O 1
ATOM 561 N N . THR A 1 71 ? -8.094 1.602 -13.288 1.00 97.75 71 THR A N 1
ATOM 562 C CA . THR A 1 71 ? -7.285 2.273 -12.272 1.00 97.75 71 THR A CA 1
ATOM 563 C C . THR A 1 71 ? -5.813 2.142 -12.636 1.00 97.75 71 THR A C 1
ATOM 565 O O . THR A 1 71 ? -5.333 1.027 -12.819 1.00 97.75 71 THR A O 1
ATOM 568 N N . ILE A 1 72 ? -5.097 3.261 -12.718 1.00 98.06 72 ILE A N 1
ATOM 569 C CA . ILE A 1 72 ? -3.676 3.314 -13.073 1.00 98.06 72 ILE A CA 1
ATOM 570 C C . ILE A 1 72 ? -2.902 3.884 -11.887 1.00 98.06 72 ILE A C 1
ATOM 572 O O . ILE A 1 72 ? -3.186 5.001 -11.457 1.00 98.06 72 ILE A O 1
ATOM 576 N N . ILE A 1 73 ? -1.928 3.137 -11.363 1.00 95.81 73 ILE A N 1
ATOM 577 C CA . ILE A 1 73 ? -0.997 3.641 -10.345 1.00 95.81 73 ILE A CA 1
ATOM 578 C C . ILE A 1 73 ? 0.286 4.125 -11.024 1.00 95.81 73 ILE A C 1
ATOM 580 O O . ILE A 1 73 ? 0.963 3.339 -11.688 1.00 95.81 73 ILE A O 1
ATOM 584 N N . GLU A 1 74 ? 0.645 5.390 -10.811 1.00 93.12 74 GLU A N 1
ATOM 585 C CA . GLU A 1 74 ? 1.864 6.009 -11.343 1.00 93.12 74 GLU A CA 1
ATOM 586 C C . GLU A 1 74 ? 2.498 6.937 -10.297 1.00 93.12 74 GLU A C 1
ATOM 588 O O . GLU A 1 74 ? 1.798 7.619 -9.553 1.00 93.12 74 GLU A O 1
ATOM 593 N N . CYS A 1 75 ? 3.828 6.962 -10.223 1.00 87.19 75 CYS A N 1
ATOM 594 C CA . CYS A 1 75 ? 4.578 7.703 -9.208 1.00 87.19 75 CYS A CA 1
ATOM 595 C C . CYS A 1 75 ? 5.494 8.793 -9.771 1.00 87.19 75 CYS A C 1
ATOM 597 O O . CYS A 1 75 ? 5.907 9.674 -9.015 1.00 87.19 75 CYS A O 1
ATOM 599 N N . ASP A 1 76 ? 5.821 8.760 -11.065 1.00 88.00 76 ASP A N 1
ATOM 600 C CA . ASP A 1 76 ? 6.660 9.778 -11.680 1.00 88.00 76 ASP A CA 1
ATOM 601 C C . ASP A 1 76 ? 5.858 11.033 -12.048 1.00 88.00 76 ASP A C 1
ATOM 603 O O . ASP A 1 76 ? 4.877 10.982 -12.785 1.00 88.00 76 ASP A O 1
ATOM 607 N N . SER A 1 77 ? 6.322 12.193 -11.581 1.00 84.56 77 SER A N 1
ATOM 608 C CA . SER A 1 77 ? 5.627 13.472 -11.781 1.00 84.56 77 SER A CA 1
ATOM 609 C C . SER A 1 77 ? 5.429 13.872 -13.249 1.00 84.56 77 SER A C 1
ATOM 611 O O . SER A 1 77 ? 4.419 14.495 -13.570 1.00 84.56 77 SER A O 1
ATOM 613 N N . ALA A 1 78 ? 6.365 13.542 -14.146 1.00 86.44 78 ALA A N 1
ATOM 614 C CA . ALA A 1 78 ? 6.245 13.897 -15.556 1.00 86.44 78 ALA A CA 1
ATOM 615 C C . ALA A 1 78 ? 5.273 12.952 -16.267 1.00 86.44 78 ALA A C 1
ATOM 617 O O . ALA A 1 78 ? 4.456 13.398 -17.075 1.00 86.44 78 ALA A O 1
ATOM 618 N N . VAL A 1 79 ? 5.329 11.661 -15.931 1.00 90.94 79 VAL A N 1
ATOM 619 C CA . VAL A 1 79 ? 4.405 10.647 -16.451 1.00 90.94 79 VAL A CA 1
ATOM 620 C C . VAL A 1 79 ? 2.979 10.889 -15.946 1.00 90.94 79 VAL A C 1
ATOM 622 O O . VAL A 1 79 ? 2.039 10.796 -16.732 1.00 90.94 79 VAL A O 1
ATOM 625 N N . LEU A 1 80 ? 2.807 11.316 -14.691 1.00 90.50 80 LEU A N 1
ATOM 626 C CA . LEU A 1 80 ? 1.507 11.676 -14.112 1.00 90.50 80 LEU A CA 1
ATOM 627 C C . LEU A 1 80 ? 0.769 12.755 -14.910 1.00 90.50 80 LEU A C 1
ATOM 629 O O . LEU A 1 80 ? -0.441 12.650 -15.104 1.00 90.50 80 LEU A O 1
ATOM 633 N N . LEU A 1 81 ? 1.479 13.765 -15.425 1.00 89.75 81 LEU A N 1
ATOM 634 C CA . LEU A 1 81 ? 0.866 14.796 -16.272 1.00 89.75 81 LEU A CA 1
ATOM 635 C C . LEU A 1 81 ? 0.256 14.197 -17.548 1.00 89.75 81 LEU A C 1
ATOM 637 O O . LEU A 1 81 ? -0.837 14.595 -17.950 1.00 89.75 81 LEU A O 1
ATOM 641 N N . GLN A 1 82 ? 0.937 13.228 -18.167 1.00 93.25 82 GLN A N 1
ATOM 642 C CA . GLN A 1 82 ? 0.426 12.526 -19.347 1.00 93.25 82 GLN A CA 1
ATOM 643 C C . GLN A 1 82 ? -0.704 11.558 -18.988 1.00 93.25 82 GLN A C 1
ATOM 645 O O . GLN A 1 82 ? -1.681 11.472 -19.726 1.00 93.25 82 GLN A O 1
ATOM 650 N N . ALA A 1 83 ? -0.613 10.875 -17.845 1.00 95.44 83 ALA A N 1
ATOM 651 C CA . ALA A 1 83 ? -1.649 9.965 -17.367 1.00 95.44 83 ALA A CA 1
ATOM 652 C C . ALA A 1 83 ? -2.976 10.696 -17.099 1.00 95.44 83 ALA A C 1
ATOM 654 O O . ALA A 1 83 ? -4.035 10.226 -17.514 1.00 95.44 83 ALA A O 1
ATOM 655 N N . HIS A 1 84 ? -2.925 11.882 -16.482 1.00 94.00 84 HIS A N 1
ATOM 656 C CA . HIS A 1 84 ? -4.106 12.729 -16.271 1.00 94.00 84 HIS A CA 1
ATOM 657 C C . HIS A 1 84 ? -4.701 13.247 -17.581 1.00 94.00 84 HIS A C 1
ATOM 659 O O . HIS A 1 84 ? -5.919 13.214 -17.751 1.00 94.00 84 HIS A O 1
ATOM 665 N N . ALA A 1 85 ? -3.859 13.686 -18.523 1.00 94.94 85 ALA A N 1
ATOM 666 C CA . ALA A 1 85 ? -4.322 14.095 -19.849 1.00 94.94 85 ALA A CA 1
ATOM 667 C C . ALA A 1 85 ? -4.989 12.927 -20.596 1.00 94.94 85 ALA A C 1
ATOM 669 O O . ALA A 1 85 ? -6.081 13.080 -21.135 1.00 94.94 85 ALA A O 1
ATOM 670 N N . PHE A 1 86 ? -4.380 11.739 -20.551 1.00 96.31 86 PHE A N 1
ATOM 671 C CA . PHE A 1 86 ? -4.950 10.520 -21.115 1.00 96.31 86 PHE A CA 1
ATOM 672 C C . PHE A 1 86 ? -6.308 10.196 -20.494 1.00 96.31 86 PHE A C 1
ATOM 674 O O . PHE A 1 86 ? -7.260 9.970 -21.234 1.00 96.31 86 PHE A O 1
ATOM 681 N N . ALA A 1 87 ? -6.415 10.200 -19.161 1.00 95.31 87 ALA A N 1
ATOM 682 C CA . ALA A 1 87 ? -7.655 9.900 -18.451 1.00 95.31 87 ALA A CA 1
ATOM 683 C C . ALA A 1 87 ? -8.792 10.868 -18.818 1.00 95.31 87 ALA A C 1
ATOM 685 O O . ALA A 1 87 ? -9.923 10.426 -19.003 1.00 95.31 87 ALA A O 1
ATOM 686 N N . ALA A 1 88 ? -8.492 12.162 -18.978 1.00 93.81 88 ALA A N 1
ATOM 687 C CA . ALA A 1 88 ? -9.470 13.177 -19.374 1.00 93.81 88 ALA A CA 1
ATOM 688 C C . ALA A 1 88 ? -10.021 12.975 -20.800 1.00 93.81 88 ALA A C 1
ATOM 690 O O . ALA A 1 88 ? -11.170 13.330 -21.066 1.00 93.81 88 ALA A O 1
ATOM 691 N N . ASP A 1 89 ? -9.223 12.388 -21.695 1.00 94.06 89 ASP A N 1
ATOM 692 C CA . ASP A 1 89 ? -9.596 12.130 -23.090 1.00 94.06 89 ASP A CA 1
ATOM 693 C C . ASP A 1 89 ? -10.305 10.775 -23.294 1.00 94.06 89 ASP A C 1
ATOM 695 O O . ASP A 1 89 ? -10.858 10.518 -24.371 1.00 94.06 89 ASP A O 1
ATOM 699 N N . GLN A 1 90 ? -10.312 9.885 -22.292 1.00 92.12 90 GLN A N 1
ATOM 700 C CA . GLN A 1 90 ? -10.958 8.579 -22.420 1.00 92.12 90 GLN A CA 1
ATOM 701 C C . GLN A 1 90 ? -12.484 8.654 -22.240 1.00 92.12 90 GLN A C 1
ATOM 703 O O . GLN A 1 90 ? -12.991 9.356 -21.370 1.00 92.12 90 GLN A O 1
ATOM 708 N N . PRO A 1 91 ? -13.256 7.864 -23.012 1.00 81.88 91 PRO A N 1
ATOM 709 C CA . PRO A 1 91 ? -14.711 7.800 -22.866 1.00 81.88 91 PRO A CA 1
ATOM 710 C C . PRO A 1 91 ? -15.175 6.958 -21.663 1.00 81.88 91 PRO A C 1
ATOM 712 O O . PRO A 1 91 ? -16.368 6.949 -21.360 1.00 81.88 91 PRO A O 1
ATOM 715 N N . GLY A 1 92 ? -14.277 6.179 -21.050 1.00 81.06 92 GLY A N 1
ATOM 716 C CA . GLY A 1 92 ? -14.549 5.299 -19.910 1.00 81.06 92 GLY A CA 1
ATOM 717 C C . GLY A 1 92 ? -14.012 5.856 -18.591 1.00 81.06 92 GLY A C 1
ATOM 718 O O . GLY A 1 92 ? -13.286 6.843 -18.569 1.00 81.06 92 GLY A O 1
ATOM 719 N N . GLU A 1 93 ? -14.356 5.201 -17.484 1.00 89.06 93 GLU A N 1
ATOM 720 C CA . GLU A 1 93 ? -13.880 5.580 -16.152 1.00 89.06 93 GLU A CA 1
ATOM 721 C C . GLU A 1 93 ? -12.396 5.210 -15.985 1.00 89.06 93 GLU A C 1
ATOM 723 O O . GLU A 1 93 ? -12.056 4.036 -15.797 1.00 89.06 93 GLU A O 1
ATOM 728 N N . VAL A 1 94 ? -11.518 6.214 -16.080 1.00 96.25 94 VAL A N 1
ATOM 729 C CA . VAL A 1 94 ? -10.078 6.089 -15.819 1.00 96.25 94 VAL A CA 1
ATOM 730 C C . VAL A 1 94 ? -9.717 6.853 -14.552 1.00 96.25 94 VAL A C 1
ATOM 732 O O . VAL A 1 94 ? -9.916 8.063 -14.469 1.00 96.25 94 VAL A O 1
ATOM 735 N N . THR A 1 95 ? -9.160 6.153 -13.567 1.00 95.44 95 THR A N 1
ATOM 736 C CA . THR A 1 95 ? -8.736 6.731 -12.287 1.00 95.44 95 THR A CA 1
ATOM 737 C C . THR A 1 95 ? -7.221 6.681 -12.173 1.00 95.44 95 THR A C 1
ATOM 739 O O . THR A 1 95 ? -6.641 5.596 -12.137 1.00 95.44 95 THR A O 1
ATOM 742 N N . ILE A 1 96 ? -6.581 7.846 -12.067 1.00 96.06 96 ILE A N 1
ATOM 743 C CA . ILE A 1 96 ? -5.142 7.949 -11.802 1.00 96.06 96 ILE A CA 1
ATOM 744 C C . ILE A 1 96 ? -4.909 7.993 -10.291 1.00 96.06 96 ILE A C 1
ATOM 746 O O . ILE A 1 96 ? -5.494 8.816 -9.586 1.00 96.06 96 ILE A O 1
ATOM 750 N N . VAL A 1 97 ? -4.057 7.099 -9.800 1.00 92.75 97 VAL A N 1
ATOM 751 C CA . VAL A 1 97 ? -3.652 7.000 -8.396 1.00 92.75 97 VAL A CA 1
ATOM 752 C C . VAL A 1 97 ? -2.173 7.368 -8.298 1.00 92.75 97 VAL A C 1
ATOM 754 O O . VAL A 1 97 ? -1.308 6.632 -8.769 1.00 92.75 97 VAL A O 1
ATOM 757 N N . GLU A 1 98 ? -1.887 8.526 -7.702 1.00 90.19 98 GLU A N 1
ATOM 758 C CA . GLU A 1 98 ? -0.539 9.105 -7.674 1.00 90.19 98 GLU A CA 1
ATOM 759 C C . GLU A 1 98 ? 0.308 8.550 -6.524 1.00 90.19 98 GLU A C 1
ATOM 761 O O . GLU A 1 98 ? 0.156 8.934 -5.371 1.00 90.19 98 GLU A O 1
ATOM 766 N N . GLY A 1 99 ? 1.259 7.674 -6.810 1.00 83.62 99 GLY A N 1
ATOM 767 C CA . GLY A 1 99 ? 2.155 7.144 -5.793 1.00 83.62 99 GLY A CA 1
ATOM 768 C C . GLY A 1 99 ? 2.751 5.810 -6.191 1.00 83.62 99 GLY A C 1
ATOM 769 O O . GLY A 1 99 ? 2.473 5.260 -7.252 1.00 83.62 99 GLY A O 1
ATOM 770 N N . THR A 1 100 ? 3.613 5.270 -5.336 1.00 84.62 100 THR A N 1
ATOM 771 C CA . THR A 1 100 ? 4.177 3.943 -5.580 1.00 84.62 100 THR A CA 1
ATOM 772 C C . THR A 1 100 ? 3.127 2.871 -5.292 1.00 84.62 100 THR A C 1
ATOM 774 O O . THR A 1 100 ? 2.361 2.972 -4.330 1.00 84.62 100 THR A O 1
ATOM 777 N N . TRP A 1 101 ? 3.100 1.801 -6.086 1.00 86.81 101 TRP A N 1
ATOM 778 C CA . TRP A 1 101 ? 2.108 0.736 -5.916 1.00 86.81 101 TRP A CA 1
ATOM 779 C C . TRP A 1 101 ? 2.155 0.079 -4.533 1.00 86.81 101 TRP A C 1
ATOM 781 O O . TRP A 1 101 ? 1.112 -0.300 -4.012 1.00 86.81 101 TRP A O 1
ATOM 791 N N . GLN A 1 102 ? 3.331 -0.000 -3.899 1.00 80.19 102 GLN A N 1
ATOM 792 C CA . GLN A 1 102 ? 3.495 -0.558 -2.550 1.00 80.19 102 GLN A CA 1
ATOM 793 C C . GLN A 1 102 ? 2.646 0.199 -1.527 1.00 80.19 102 GLN A C 1
ATOM 795 O O . GLN A 1 102 ? 2.028 -0.411 -0.660 1.00 80.19 102 GLN A O 1
ATOM 800 N N . ARG A 1 103 ? 2.612 1.529 -1.658 1.00 75.56 103 ARG A N 1
ATOM 801 C CA . ARG A 1 103 ? 1.892 2.426 -0.752 1.00 75.56 103 ARG A CA 1
ATOM 802 C C . ARG A 1 103 ? 0.416 2.510 -1.089 1.00 75.56 103 ARG A C 1
ATOM 804 O O . ARG A 1 103 ? -0.408 2.617 -0.188 1.00 75.56 103 ARG A O 1
ATOM 811 N N . MET A 1 104 ? 0.093 2.475 -2.379 1.00 83.81 104 MET A N 1
ATOM 812 C CA . MET A 1 104 ? -1.261 2.751 -2.843 1.00 83.81 104 MET A CA 1
ATOM 813 C C . MET A 1 104 ? -2.155 1.517 -2.867 1.00 83.81 104 MET A C 1
ATOM 815 O O . MET A 1 104 ? -3.327 1.644 -2.532 1.00 83.81 104 MET A O 1
ATOM 819 N N . LEU A 1 105 ? -1.629 0.325 -3.180 1.00 83.38 105 LEU A N 1
ATOM 820 C CA . LEU A 1 105 ? -2.422 -0.911 -3.222 1.00 83.38 105 LEU A CA 1
ATOM 821 C C . LEU A 1 105 ? -3.278 -1.137 -1.965 1.00 83.38 105 LEU A C 1
ATOM 823 O O . LEU A 1 105 ? -4.472 -1.364 -2.144 1.00 83.38 105 LEU A O 1
ATOM 827 N N . PRO A 1 106 ? -2.756 -1.009 -0.723 1.00 81.44 106 PRO A N 1
ATOM 828 C CA . PRO A 1 106 ? -3.527 -1.267 0.496 1.00 81.44 106 PRO A CA 1
ATOM 829 C C . PRO A 1 106 ? -4.834 -0.478 0.641 1.00 81.44 106 PRO A C 1
ATOM 831 O O . PRO A 1 106 ? -5.699 -0.898 1.405 1.00 81.44 106 PRO A O 1
ATOM 834 N N . VAL A 1 107 ? -4.987 0.647 -0.065 1.00 76.31 107 VAL A N 1
ATOM 835 C CA . VAL A 1 107 ? -6.199 1.479 -0.036 1.00 76.31 107 VAL A CA 1
ATOM 836 C C . VAL A 1 107 ? -7.066 1.350 -1.287 1.00 76.31 107 VAL A C 1
ATOM 838 O O . VAL A 1 107 ? -8.060 2.059 -1.409 1.00 76.31 107 VAL A O 1
ATOM 841 N N . LEU A 1 108 ? -6.724 0.456 -2.217 1.00 85.50 108 LEU A N 1
ATOM 842 C CA . LEU A 1 108 ? -7.538 0.183 -3.400 1.00 85.50 108 LEU A CA 1
ATOM 843 C C . LEU A 1 108 ? -8.443 -1.031 -3.198 1.00 85.50 108 LEU A C 1
ATOM 845 O O . LEU A 1 108 ? -8.163 -1.936 -2.407 1.00 85.50 108 LEU A O 1
ATOM 849 N N . GLY A 1 109 ? -9.525 -1.064 -3.971 1.00 84.50 109 GLY A N 1
ATOM 850 C CA . GLY A 1 109 ? -10.436 -2.198 -4.020 1.00 84.50 109 GLY A CA 1
ATOM 851 C C . GLY A 1 109 ? -9.872 -3.456 -4.698 1.00 84.50 109 GLY A C 1
ATOM 852 O O . GLY A 1 109 ? -8.666 -3.650 -4.831 1.00 84.50 109 GLY A O 1
ATOM 853 N N . ASP A 1 110 ? -10.787 -4.329 -5.115 1.00 90.56 110 ASP A N 1
ATOM 854 C CA . ASP A 1 110 ? -10.496 -5.599 -5.776 1.00 90.56 110 ASP A CA 1
ATOM 855 C C . ASP A 1 110 ? -10.685 -5.498 -7.293 1.00 90.56 110 ASP A C 1
ATOM 857 O O . ASP A 1 110 ? -11.644 -4.885 -7.773 1.00 90.56 110 ASP A O 1
ATOM 861 N N . PHE A 1 111 ? -9.850 -6.209 -8.043 1.00 95.81 111 PHE A N 1
ATOM 862 C CA . PHE A 1 111 ? -9.758 -6.134 -9.496 1.00 95.81 111 PHE A CA 1
ATOM 863 C C . PHE A 1 111 ? -9.926 -7.503 -10.161 1.00 95.81 111 PHE A C 1
ATOM 865 O O . PHE A 1 111 ? -9.588 -8.552 -9.605 1.00 95.81 111 PHE A O 1
ATOM 872 N N . ASP A 1 112 ? -10.492 -7.478 -11.365 1.00 98.06 112 ASP A N 1
ATOM 873 C CA . ASP A 1 112 ? -10.773 -8.662 -12.183 1.00 98.06 112 ASP A CA 1
ATOM 874 C C . ASP A 1 112 ? -9.615 -8.952 -13.149 1.00 98.06 112 ASP A C 1
ATOM 876 O O . ASP A 1 112 ? -9.293 -10.110 -13.419 1.00 98.06 112 ASP A O 1
ATOM 880 N N . CYS A 1 113 ? -8.948 -7.899 -13.631 1.00 98.62 113 CYS A N 1
ATOM 881 C CA . CYS A 1 113 ? -7.724 -7.992 -14.423 1.00 98.62 113 CYS A CA 1
ATOM 882 C C . CYS A 1 113 ? -6.657 -7.055 -13.855 1.00 98.62 113 CYS A C 1
ATOM 884 O O . CYS A 1 113 ? -6.970 -5.937 -13.447 1.00 98.62 113 CYS A O 1
ATOM 886 N N . ILE A 1 114 ? -5.403 -7.499 -13.842 1.00 98.62 114 ILE A N 1
ATOM 887 C CA . ILE A 1 114 ? -4.290 -6.733 -13.280 1.00 98.62 114 ILE A CA 1
ATOM 888 C C . ILE A 1 114 ? -3.092 -6.785 -14.229 1.00 98.62 114 ILE A C 1
ATOM 890 O O . ILE A 1 114 ? -2.639 -7.868 -14.601 1.00 98.62 114 ILE A O 1
ATOM 894 N N . PHE A 1 115 ? -2.580 -5.617 -14.605 1.00 98.62 115 PHE A N 1
ATOM 895 C CA . PHE A 1 115 ? -1.420 -5.446 -15.468 1.00 98.62 115 PHE A CA 1
ATOM 896 C C . PHE A 1 115 ? -0.245 -4.853 -14.685 1.00 98.62 115 PHE A C 1
ATOM 898 O O . PHE A 1 115 ? -0.405 -3.836 -14.011 1.00 98.62 115 PHE A O 1
ATOM 905 N N . PHE A 1 116 ? 0.924 -5.490 -14.759 1.00 97.50 116 PHE A N 1
ATOM 906 C CA . PHE A 1 116 ? 2.123 -5.082 -14.024 1.00 97.50 116 PHE A CA 1
ATOM 907 C C . PHE A 1 116 ? 3.289 -4.761 -14.955 1.00 97.50 116 PHE A C 1
ATOM 909 O O . PHE A 1 116 ? 3.869 -5.663 -15.560 1.00 97.50 116 PHE A O 1
ATOM 916 N N . ASP A 1 117 ? 3.652 -3.488 -15.037 1.00 94.25 117 ASP A N 1
ATOM 917 C CA . ASP A 1 117 ? 4.811 -3.017 -15.789 1.00 94.25 117 ASP A CA 1
ATOM 918 C C . ASP A 1 117 ? 5.498 -1.885 -15.020 1.00 94.25 117 ASP A C 1
ATOM 920 O O . ASP A 1 117 ? 5.306 -0.698 -15.277 1.00 94.25 117 ASP A O 1
ATOM 924 N N . ASP A 1 118 ? 6.239 -2.262 -13.976 1.00 86.75 118 ASP A N 1
ATOM 925 C CA . ASP A 1 118 ? 6.889 -1.292 -13.106 1.00 86.75 118 ASP A CA 1
ATOM 926 C C . ASP A 1 118 ? 8.357 -1.040 -13.458 1.00 86.75 118 ASP A C 1
ATOM 928 O O . ASP A 1 118 ? 9.066 -1.889 -13.998 1.00 86.75 118 ASP A O 1
ATOM 932 N N . TYR A 1 119 ? 8.834 0.146 -13.078 1.00 79.62 119 TYR A N 1
ATOM 933 C CA . TYR A 1 119 ? 10.244 0.499 -13.140 1.00 79.62 119 TYR A CA 1
ATOM 934 C C . TYR A 1 119 ? 10.686 1.097 -11.799 1.00 79.62 119 TYR A C 1
ATOM 936 O O . TYR A 1 119 ? 10.020 1.999 -11.278 1.00 79.62 119 TYR A O 1
ATOM 944 N N . PRO A 1 120 ? 11.788 0.623 -11.190 1.00 64.69 120 PRO A N 1
ATOM 945 C CA . PRO A 1 120 ? 12.309 1.245 -9.983 1.00 64.69 120 PRO A CA 1
ATOM 946 C C . PRO A 1 120 ? 12.845 2.642 -10.323 1.00 64.69 120 PRO A C 1
ATOM 948 O O . PRO A 1 120 ? 13.858 2.779 -11.005 1.00 64.69 120 PRO A O 1
ATOM 951 N N . LEU A 1 121 ? 12.168 3.693 -9.852 1.00 56.94 121 LEU A N 1
ATOM 952 C CA . LEU A 1 121 ? 12.682 5.053 -10.015 1.00 56.94 121 LEU A CA 1
ATOM 953 C C . LEU A 1 121 ? 14.003 5.207 -9.246 1.00 56.94 121 LEU A C 1
ATOM 955 O O . LEU A 1 121 ? 14.052 4.824 -8.070 1.00 56.94 121 LEU A O 1
ATOM 959 N N . PRO A 1 122 ? 15.060 5.777 -9.851 1.00 54.50 122 PRO A N 1
ATOM 960 C CA . PRO A 1 122 ? 16.350 5.915 -9.186 1.00 54.50 122 PRO A CA 1
ATOM 961 C C . PRO A 1 122 ? 16.321 6.729 -7.889 1.00 54.50 122 PRO A C 1
ATOM 963 O O . PRO A 1 122 ? 17.115 6.461 -6.996 1.00 54.50 122 PRO A O 1
ATOM 966 N N . GLU A 1 123 ? 15.400 7.684 -7.764 1.00 46.81 123 GLU A N 1
ATOM 967 C CA . GLU A 1 123 ? 15.163 8.486 -6.555 1.00 46.81 123 GLU A CA 1
ATOM 968 C C . GLU A 1 123 ? 14.614 7.644 -5.398 1.00 46.81 123 GLU A C 1
ATOM 970 O O . GLU A 1 123 ? 14.799 7.981 -4.230 1.00 46.81 123 GLU A O 1
ATOM 975 N N . ASN A 1 124 ? 13.939 6.541 -5.728 1.00 43.84 124 ASN A N 1
ATOM 976 C CA . ASN A 1 124 ? 13.378 5.586 -4.779 1.00 43.84 124 ASN A CA 1
ATOM 977 C C . ASN A 1 124 ? 14.334 4.410 -4.520 1.00 43.84 124 ASN A C 1
ATOM 979 O O . ASN A 1 124 ? 14.056 3.549 -3.679 1.00 43.84 124 ASN A O 1
ATOM 983 N N . GLU A 1 125 ? 15.469 4.354 -5.222 1.00 46.75 125 GLU A N 1
ATOM 984 C CA . GLU A 1 125 ? 16.539 3.416 -4.928 1.00 46.75 125 GLU A CA 1
ATOM 985 C C . GLU A 1 125 ? 17.482 3.991 -3.864 1.00 46.75 125 GLU A C 1
ATOM 987 O O . GLU A 1 125 ? 18.055 5.060 -4.031 1.00 46.75 125 GLU A O 1
ATOM 992 N N . SER A 1 126 ? 17.703 3.244 -2.775 1.00 37.50 126 SER A N 1
ATOM 993 C CA . SER A 1 126 ? 18.729 3.563 -1.767 1.00 37.50 126 SER A CA 1
ATOM 994 C C . SER A 1 126 ? 20.069 3.949 -2.417 1.00 37.50 126 SER A C 1
ATOM 996 O O . SER A 1 126 ? 20.625 3.156 -3.184 1.00 37.50 126 SER A O 1
ATOM 998 N N . GLU A 1 127 ? 20.617 5.108 -2.022 1.00 35.06 127 GLU A N 1
ATOM 999 C CA . GLU A 1 127 ? 21.928 5.653 -2.432 1.00 35.06 127 GLU A CA 1
ATOM 1000 C C . GLU A 1 127 ? 23.111 4.708 -2.139 1.00 35.06 127 GLU A C 1
ATOM 1002 O O . GLU A 1 127 ? 24.200 4.865 -2.689 1.00 35.06 127 GLU A O 1
ATOM 1007 N N . PHE A 1 128 ? 22.895 3.683 -1.311 1.00 32.88 128 PHE A N 1
ATOM 1008 C CA . PHE A 1 128 ? 23.851 2.614 -1.050 1.00 32.88 128 PHE A CA 1
ATOM 1009 C C . PHE A 1 128 ? 23.476 1.369 -1.870 1.00 32.88 128 PHE A C 1
ATOM 1011 O O . PHE A 1 128 ? 22.465 0.723 -1.562 1.00 32.88 128 PHE A O 1
ATOM 1018 N N . PRO A 1 129 ? 24.247 0.994 -2.911 1.00 31.31 129 PRO A N 1
ATOM 1019 C CA . PRO A 1 129 ? 24.039 -0.269 -3.600 1.00 31.31 129 PRO A CA 1
ATOM 1020 C C . PRO A 1 129 ? 24.313 -1.412 -2.620 1.00 31.31 129 PRO A C 1
ATOM 1022 O O . PRO A 1 129 ? 25.445 -1.632 -2.198 1.00 31.31 129 PRO A O 1
ATOM 1025 N N . SER A 1 130 ? 23.264 -2.145 -2.244 1.00 33.66 130 SER A N 1
ATOM 1026 C CA . SER A 1 130 ? 23.444 -3.402 -1.528 1.00 33.66 130 SER A CA 1
ATOM 1027 C C . SER A 1 130 ? 24.223 -4.371 -2.429 1.00 33.66 130 SER A C 1
ATOM 1029 O O . SER A 1 130 ? 23.837 -4.541 -3.592 1.00 33.66 130 SER A O 1
ATOM 1031 N N . PRO A 1 131 ? 25.263 -5.062 -1.930 1.00 30.58 131 PRO A N 1
ATOM 1032 C CA . PRO A 1 131 ? 25.905 -6.149 -2.671 1.00 30.58 131 PRO A CA 1
ATOM 1033 C C . PRO A 1 131 ? 24.924 -7.289 -3.017 1.00 30.58 131 PRO A C 1
ATOM 1035 O O . PRO A 1 131 ? 25.186 -8.065 -3.933 1.00 30.58 131 PRO A O 1
ATOM 1038 N N . LEU A 1 132 ? 23.742 -7.340 -2.383 1.00 34.75 132 LEU A N 1
ATOM 1039 C CA . LEU A 1 132 ? 22.650 -8.255 -2.737 1.00 34.75 132 LEU A CA 1
ATOM 1040 C C . LEU A 1 132 ? 21.875 -7.844 -4.003 1.00 34.75 132 LEU A C 1
ATOM 1042 O O . LEU A 1 132 ? 21.167 -8.687 -4.552 1.00 34.75 132 LEU A O 1
ATOM 1046 N N . LYS A 1 133 ? 22.027 -6.613 -4.529 1.00 40.03 133 LYS A N 1
ATOM 1047 C CA . LYS A 1 133 ? 21.376 -6.191 -5.792 1.00 40.03 133 LYS A CA 1
ATOM 1048 C C . LYS A 1 133 ? 21.862 -6.993 -7.013 1.00 40.03 133 LYS A C 1
ATOM 1050 O O . LYS A 1 133 ? 21.179 -7.013 -8.028 1.00 40.03 133 LYS A O 1
ATOM 1055 N N . HIS A 1 134 ? 22.998 -7.690 -6.906 1.00 32.59 134 HIS A N 1
ATOM 1056 C CA . HIS A 1 134 ? 23.516 -8.586 -7.950 1.00 32.59 134 HIS A CA 1
ATOM 1057 C C . HIS A 1 134 ? 23.152 -10.060 -7.722 1.00 32.59 134 HIS A C 1
ATOM 1059 O O . HIS A 1 134 ? 23.581 -10.922 -8.489 1.00 32.59 134 HIS A O 1
ATOM 1065 N N . SER A 1 135 ? 22.328 -10.381 -6.714 1.00 33.19 135 SER A N 1
ATOM 1066 C CA . SER A 1 135 ? 21.657 -11.678 -6.706 1.00 33.19 135 SER A CA 1
ATOM 1067 C C . SER A 1 135 ? 20.614 -11.657 -7.817 1.00 33.19 135 SER A C 1
ATOM 1069 O O . SER A 1 135 ? 19.485 -11.206 -7.644 1.00 33.19 135 SER A O 1
ATOM 1071 N N . THR A 1 136 ? 20.998 -12.178 -8.976 1.00 38.72 136 THR A N 1
ATOM 1072 C CA . THR A 1 136 ? 20.197 -12.405 -10.190 1.00 38.72 136 THR A CA 1
ATOM 1073 C C . THR A 1 136 ? 18.917 -13.238 -9.972 1.00 38.72 136 THR A C 1
ATOM 1075 O O . THR A 1 136 ? 18.251 -13.604 -10.946 1.00 38.72 136 THR A O 1
ATOM 1078 N N . ARG A 1 137 ? 18.535 -13.527 -8.719 1.00 40.47 137 ARG A N 1
ATOM 1079 C CA . ARG A 1 137 ? 17.479 -14.463 -8.315 1.00 40.47 137 ARG A CA 1
ATOM 1080 C C . ARG A 1 137 ? 16.190 -13.837 -7.767 1.00 40.47 137 ARG A C 1
ATOM 1082 O O . ARG A 1 137 ? 15.201 -14.558 -7.724 1.00 40.47 137 ARG A O 1
ATOM 1089 N N . TYR A 1 138 ? 16.144 -12.556 -7.378 1.00 52.97 138 TYR A N 1
ATOM 1090 C CA . TYR A 1 138 ? 14.916 -11.963 -6.812 1.00 52.97 138 TYR A CA 1
ATOM 1091 C C . TYR A 1 138 ? 14.223 -11.014 -7.802 1.00 52.97 138 TYR A C 1
ATOM 1093 O O . TYR A 1 138 ? 14.740 -9.946 -8.117 1.00 52.97 138 TYR A O 1
ATOM 1101 N N . SER A 1 139 ? 13.063 -11.425 -8.322 1.00 72.50 139 SER A N 1
ATOM 1102 C CA . SER A 1 139 ? 12.253 -10.638 -9.261 1.00 72.50 139 SER A CA 1
ATOM 1103 C C . SER A 1 139 ? 11.244 -9.757 -8.521 1.00 72.50 139 SER A C 1
ATOM 1105 O O . SER A 1 139 ? 10.650 -10.205 -7.538 1.00 72.50 139 SER A O 1
ATOM 1107 N N . ARG A 1 140 ? 10.978 -8.539 -9.021 1.00 78.88 140 ARG A N 1
ATOM 1108 C CA . ARG A 1 140 ? 9.913 -7.660 -8.488 1.00 78.88 140 ARG A CA 1
ATOM 1109 C C . ARG A 1 140 ? 8.526 -8.295 -8.591 1.00 78.88 140 ARG A C 1
ATOM 1111 O O . ARG A 1 140 ? 7.684 -8.023 -7.745 1.00 78.88 140 ARG A O 1
ATOM 1118 N N . TRP A 1 141 ? 8.345 -9.228 -9.529 1.00 84.75 141 TRP A N 1
ATOM 1119 C CA . TRP A 1 141 ? 7.159 -10.079 -9.630 1.00 84.75 141 TRP A CA 1
ATOM 1120 C C . TRP A 1 141 ? 6.825 -10.826 -8.336 1.00 84.75 141 TRP A C 1
ATOM 1122 O O . TRP A 1 141 ? 5.649 -11.003 -8.045 1.00 84.75 141 TRP A O 1
ATOM 1132 N N . TYR A 1 142 ? 7.821 -11.246 -7.547 1.00 80.69 142 TYR A N 1
ATOM 1133 C CA . TYR A 1 142 ? 7.558 -11.944 -6.284 1.00 80.69 142 TYR A CA 1
ATOM 1134 C C . TYR A 1 142 ? 6.918 -11.003 -5.270 1.00 80.69 142 TYR A C 1
ATOM 1136 O O . TYR A 1 142 ? 5.833 -11.287 -4.777 1.00 80.69 142 TYR A O 1
ATOM 1144 N N . ALA A 1 143 ? 7.550 -9.847 -5.040 1.00 74.94 143 ALA A N 1
ATOM 1145 C CA . ALA A 1 143 ? 7.006 -8.824 -4.155 1.00 74.94 143 ALA A CA 1
ATOM 1146 C C . ALA A 1 143 ? 5.626 -8.356 -4.635 1.00 74.94 143 ALA A C 1
ATOM 1148 O O . ALA A 1 143 ? 4.708 -8.237 -3.837 1.00 74.94 143 ALA A O 1
ATOM 1149 N N . PHE A 1 144 ? 5.460 -8.139 -5.939 1.00 86.25 144 PHE A N 1
ATOM 1150 C CA . PHE A 1 144 ? 4.193 -7.716 -6.516 1.00 86.25 144 PHE A CA 1
ATOM 1151 C C . PHE A 1 144 ? 3.074 -8.749 -6.322 1.00 86.25 144 PHE A C 1
ATOM 1153 O O . PHE A 1 144 ? 2.023 -8.398 -5.786 1.00 86.25 144 PHE A O 1
ATOM 1160 N N . LEU A 1 145 ? 3.286 -10.017 -6.701 1.00 86.69 145 LEU A N 1
ATOM 1161 C CA . LEU A 1 145 ? 2.258 -11.057 -6.572 1.00 86.69 145 LEU A CA 1
ATOM 1162 C C . LEU A 1 145 ? 1.831 -11.270 -5.120 1.00 86.69 145 LEU A C 1
ATOM 1164 O O . LEU A 1 145 ? 0.639 -11.408 -4.850 1.00 86.69 145 LEU A O 1
ATOM 1168 N N . ASP A 1 146 ? 2.786 -11.246 -4.189 1.00 77.44 146 ASP A N 1
ATOM 1169 C CA . ASP A 1 146 ? 2.503 -11.435 -2.767 1.00 77.44 146 ASP A CA 1
ATOM 1170 C C . ASP A 1 146 ? 1.566 -10.343 -2.224 1.00 77.44 146 ASP A C 1
ATOM 1172 O O . ASP A 1 146 ? 0.734 -10.617 -1.360 1.00 77.44 146 ASP A O 1
ATOM 1176 N N . VAL A 1 147 ? 1.654 -9.117 -2.753 1.00 78.44 147 VAL A N 1
ATOM 1177 C CA . VAL A 1 147 ? 0.769 -8.003 -2.384 1.00 78.44 147 VAL A CA 1
ATOM 1178 C C . VAL A 1 147 ? -0.553 -8.055 -3.145 1.00 78.44 147 VAL A C 1
ATOM 1180 O O . VAL A 1 147 ? -1.625 -7.971 -2.544 1.00 78.44 147 VAL A O 1
ATOM 1183 N N . VAL A 1 148 ? -0.496 -8.193 -4.467 1.00 87.88 148 VAL A N 1
ATOM 1184 C CA . VAL A 1 148 ? -1.637 -7.907 -5.339 1.00 87.88 148 VAL A CA 1
ATOM 1185 C C . VAL A 1 148 ? -2.740 -8.964 -5.275 1.00 87.88 148 VAL A C 1
ATOM 1187 O O . VAL A 1 148 ? -3.901 -8.652 -5.525 1.00 87.88 148 VAL A O 1
ATOM 1190 N N . LEU A 1 149 ? -2.424 -10.200 -4.866 1.00 89.12 149 LEU A N 1
ATOM 1191 C CA . LEU A 1 149 ? -3.418 -11.269 -4.697 1.00 89.12 149 LEU A CA 1
ATOM 1192 C C . LEU A 1 149 ? -4.485 -10.938 -3.636 1.00 89.12 149 LEU A C 1
ATOM 1194 O O . LEU A 1 149 ? -5.596 -11.468 -3.683 1.00 89.12 149 LEU A O 1
ATOM 1198 N N . HIS A 1 150 ? -4.193 -10.018 -2.713 1.00 83.81 150 HIS A N 1
ATOM 1199 C CA . HIS A 1 150 ? -5.183 -9.483 -1.773 1.00 83.81 150 HIS A CA 1
ATOM 1200 C C . HIS A 1 150 ? -6.223 -8.575 -2.421 1.00 83.81 150 HIS A C 1
ATOM 1202 O O . HIS A 1 150 ? -7.335 -8.484 -1.912 1.00 83.81 150 HIS A O 1
ATOM 1208 N N . HIS A 1 151 ? -5.873 -7.984 -3.558 1.00 87.31 151 HIS A N 1
ATOM 1209 C CA . HIS A 1 151 ? -6.703 -7.085 -4.353 1.00 87.31 151 HIS A CA 1
ATOM 1210 C C . HIS A 1 151 ? -7.251 -7.785 -5.601 1.00 87.31 151 HIS A C 1
ATOM 1212 O O . HIS A 1 151 ? -7.736 -7.143 -6.523 1.00 87.31 151 HIS A O 1
ATOM 1218 N N . ALA A 1 152 ? -7.166 -9.113 -5.666 1.00 90.50 152 ALA A N 1
ATOM 1219 C CA . ALA A 1 152 ? -7.728 -9.906 -6.749 1.00 90.50 152 ALA A CA 1
ATOM 1220 C C . ALA A 1 152 ? -9.145 -10.384 -6.396 1.00 90.50 152 ALA A C 1
ATOM 1222 O O . ALA A 1 152 ? -9.399 -10.768 -5.253 1.00 90.50 152 ALA A O 1
ATOM 1223 N N . ASN A 1 153 ? -10.060 -10.418 -7.368 1.00 92.19 153 ASN A N 1
ATOM 1224 C CA . ASN A 1 153 ? -11.324 -11.156 -7.251 1.00 92.19 153 ASN A CA 1
ATOM 1225 C C . ASN A 1 153 ? -11.144 -12.653 -7.555 1.00 92.19 153 ASN A C 1
ATOM 1227 O O . ASN A 1 153 ? -10.103 -13.108 -8.035 1.00 92.19 153 ASN A O 1
ATOM 1231 N N . GLY A 1 154 ? -12.196 -13.442 -7.318 1.00 88.06 154 GLY A N 1
ATOM 1232 C CA . GLY A 1 154 ? -12.248 -14.819 -7.811 1.00 88.06 154 GLY A CA 1
ATOM 1233 C C . GLY A 1 154 ? -12.147 -14.848 -9.339 1.00 88.06 154 GLY A C 1
ATOM 1234 O O . GLY A 1 154 ? -12.832 -14.082 -10.012 1.00 88.06 154 GLY A O 1
ATOM 1235 N N . ASN A 1 155 ? -11.307 -15.733 -9.886 1.00 92.56 155 ASN A N 1
ATOM 1236 C CA . ASN A 1 155 ? -10.969 -15.807 -11.314 1.00 92.56 155 ASN A CA 1
ATOM 1237 C C . ASN A 1 155 ? -10.222 -14.591 -11.881 1.00 92.56 155 ASN A C 1
ATOM 1239 O O . ASN A 1 155 ? -10.190 -14.429 -13.108 1.00 92.56 155 ASN A O 1
ATOM 1243 N N . ALA A 1 156 ? -9.611 -13.762 -11.027 1.00 97.12 156 ALA A N 1
ATOM 1244 C CA . ALA A 1 156 ? -8.780 -12.661 -11.491 1.00 97.12 156 ALA A CA 1
ATOM 1245 C C . ALA A 1 156 ? -7.624 -13.155 -12.368 1.00 97.12 156 ALA A C 1
ATOM 1247 O O . ALA A 1 156 ? -7.091 -14.253 -12.168 1.00 97.12 156 ALA A O 1
ATOM 1248 N N . ARG A 1 157 ? -7.251 -12.325 -13.343 1.00 98.31 157 ARG A N 1
ATOM 1249 C CA . ARG A 1 157 ? -6.197 -12.595 -14.328 1.00 98.31 157 ARG A CA 1
ATOM 1250 C C . ARG A 1 157 ? -5.102 -11.546 -14.187 1.00 98.31 157 ARG A C 1
ATOM 1252 O O . ARG A 1 157 ? -5.400 -10.356 -14.163 1.00 98.31 157 ARG A O 1
ATOM 1259 N N . ILE A 1 158 ? -3.853 -11.983 -14.079 1.00 98.38 158 ILE A N 1
ATOM 1260 C CA . ILE A 1 158 ? -2.698 -11.109 -13.851 1.00 98.38 158 ILE A CA 1
ATOM 1261 C C . ILE A 1 158 ? -1.674 -11.353 -14.957 1.00 98.38 158 ILE A C 1
ATOM 1263 O O . ILE A 1 158 ? -1.288 -12.496 -15.202 1.00 98.38 158 ILE A O 1
ATOM 1267 N N . SER A 1 159 ? -1.238 -10.286 -15.619 1.00 98.31 159 SER A N 1
ATOM 1268 C CA . SER A 1 159 ? -0.223 -10.294 -16.677 1.00 98.31 159 SER A CA 1
ATOM 1269 C C . SER A 1 159 ? 0.637 -9.034 -16.573 1.00 98.31 159 SER A C 1
ATOM 1271 O O . SER A 1 159 ? 0.409 -8.198 -15.701 1.00 98.31 159 SER A O 1
ATOM 1273 N N . GLY A 1 160 ? 1.663 -8.905 -17.408 1.00 96.81 160 GLY A N 1
ATOM 1274 C CA . GLY A 1 160 ? 2.579 -7.775 -17.331 1.00 96.81 160 GLY A CA 1
ATOM 1275 C C . GLY A 1 160 ? 3.887 -7.985 -18.077 1.00 96.81 160 GLY A C 1
ATOM 1276 O O . GLY A 1 160 ? 4.094 -9.017 -18.721 1.00 96.81 160 GLY A O 1
ATOM 1277 N N . TYR A 1 161 ? 4.778 -7.007 -17.959 1.00 94.12 161 TYR A N 1
ATOM 1278 C CA . TYR A 1 161 ? 6.113 -7.059 -18.537 1.00 94.12 161 TYR A CA 1
ATOM 1279 C C . TYR A 1 161 ? 6.975 -8.137 -17.861 1.00 94.12 161 TYR A C 1
ATOM 1281 O O . TYR A 1 161 ? 7.104 -8.222 -16.636 1.00 94.12 161 TYR A O 1
ATOM 1289 N N . MET A 1 162 ? 7.609 -8.979 -18.674 1.00 89.88 162 MET A N 1
ATOM 1290 C CA . MET A 1 162 ? 8.486 -10.057 -18.239 1.00 89.88 162 MET A CA 1
ATOM 1291 C C . MET A 1 162 ? 9.530 -10.395 -19.311 1.00 89.88 162 MET A C 1
ATOM 1293 O O . MET A 1 162 ? 9.290 -11.151 -20.253 1.00 89.88 162 MET A O 1
ATOM 1297 N N . ALA A 1 163 ? 10.750 -9.899 -19.103 1.00 79.75 163 ALA A N 1
ATOM 1298 C CA . ALA A 1 163 ? 11.881 -10.182 -19.988 1.00 79.75 163 ALA A CA 1
ATOM 1299 C C . ALA A 1 163 ? 12.386 -11.635 -19.909 1.00 79.75 163 ALA A C 1
ATOM 1301 O O . ALA A 1 163 ? 12.933 -12.160 -20.874 1.00 79.75 163 ALA A O 1
ATOM 1302 N N . ARG A 1 164 ? 12.224 -12.296 -18.755 1.00 81.94 164 ARG A N 1
ATOM 1303 C CA . ARG A 1 164 ? 12.717 -13.659 -18.506 1.00 81.94 164 ARG A CA 1
ATOM 1304 C C . ARG A 1 164 ? 11.754 -14.451 -17.623 1.00 81.94 164 ARG A C 1
ATOM 1306 O O . ARG A 1 164 ? 11.121 -13.844 -16.760 1.00 81.94 164 ARG A O 1
ATOM 1313 N N . PRO A 1 165 ? 11.676 -15.784 -17.778 1.00 81.62 165 PRO A N 1
ATOM 1314 C CA . PRO A 1 165 ? 10.834 -16.609 -16.924 1.00 81.62 165 PRO A CA 1
ATOM 1315 C C . PRO A 1 165 ? 11.291 -16.532 -15.461 1.00 81.62 165 PRO A C 1
ATOM 1317 O O . PRO A 1 165 ? 12.487 -16.551 -15.159 1.00 81.62 165 PRO A O 1
ATOM 1320 N N . VAL A 1 166 ? 10.317 -16.450 -14.560 1.00 81.31 166 VAL A N 1
ATOM 1321 C CA . VAL A 1 166 ? 10.472 -16.444 -13.098 1.00 81.31 166 VAL A CA 1
ATOM 1322 C C . VAL A 1 166 ? 9.394 -17.340 -12.485 1.00 81.31 166 VAL A C 1
ATOM 1324 O O . VAL A 1 166 ? 8.360 -17.564 -13.108 1.00 81.31 166 VAL A O 1
ATOM 1327 N N . ASP A 1 167 ? 9.604 -17.869 -11.281 1.00 81.94 167 ASP A N 1
ATOM 1328 C CA . ASP A 1 167 ? 8.623 -18.772 -10.666 1.00 81.94 167 ASP A CA 1
ATOM 1329 C C . ASP A 1 167 ? 7.415 -18.005 -10.099 1.00 81.94 167 ASP A C 1
ATOM 1331 O O . ASP A 1 167 ? 7.475 -17.403 -9.027 1.00 81.94 167 ASP A O 1
ATOM 1335 N N . LEU A 1 168 ? 6.296 -18.029 -10.820 1.00 86.31 168 LEU A N 1
ATOM 1336 C CA . LEU A 1 168 ? 5.059 -17.367 -10.400 1.00 86.31 168 LEU A CA 1
ATOM 1337 C C . LEU A 1 168 ? 4.154 -18.265 -9.543 1.00 86.31 168 LEU A C 1
ATOM 1339 O O . LEU A 1 168 ? 3.020 -17.879 -9.255 1.00 86.31 168 LEU A O 1
ATOM 1343 N N . HIS A 1 169 ? 4.610 -19.454 -9.134 1.00 84.88 169 HIS A N 1
ATOM 1344 C CA . HIS A 1 169 ? 3.784 -20.378 -8.369 1.00 84.88 169 HIS A CA 1
ATOM 1345 C C . HIS A 1 169 ? 3.338 -19.759 -7.037 1.00 84.88 169 HIS A C 1
ATOM 1347 O O . HIS A 1 169 ? 4.151 -19.356 -6.199 1.00 84.88 169 HIS A O 1
ATOM 1353 N N . ARG A 1 170 ? 2.022 -19.720 -6.815 1.00 86.75 170 ARG A N 1
ATOM 1354 C CA . ARG A 1 170 ? 1.392 -19.294 -5.561 1.00 86.75 170 ARG A CA 1
ATOM 1355 C C . ARG A 1 170 ? 0.217 -20.200 -5.241 1.00 86.75 170 ARG A C 1
ATOM 1357 O O . ARG A 1 170 ? -0.466 -20.706 -6.127 1.00 86.75 170 ARG A O 1
ATOM 1364 N N . ALA A 1 171 ? -0.018 -20.411 -3.951 1.00 85.69 171 ALA A N 1
ATOM 1365 C CA . ALA A 1 171 ? -1.124 -21.235 -3.495 1.00 85.69 171 ALA A CA 1
ATOM 1366 C C . ALA A 1 171 ? -2.460 -20.646 -3.990 1.00 85.69 171 ALA A C 1
ATOM 1368 O O . ALA A 1 171 ? -2.692 -19.450 -3.868 1.00 85.69 171 ALA A O 1
ATOM 1369 N N . GLY A 1 172 ? -3.328 -21.477 -4.571 1.00 89.50 172 GLY A N 1
ATOM 1370 C CA . GLY A 1 172 ? -4.605 -21.016 -5.133 1.00 89.50 172 GLY A CA 1
ATOM 1371 C C . GLY A 1 172 ? -4.499 -20.268 -6.468 1.00 89.50 172 GLY A C 1
ATOM 1372 O O . GLY A 1 172 ? -5.490 -19.681 -6.905 1.00 89.50 172 GLY A O 1
ATOM 1373 N N . CYS A 1 173 ? -3.335 -20.302 -7.124 1.00 93.56 173 CYS A N 1
ATOM 1374 C CA . CYS A 1 173 ? -3.116 -19.721 -8.445 1.00 93.56 173 CYS A CA 1
ATOM 1375 C C . CYS A 1 173 ? -2.640 -20.777 -9.451 1.00 93.56 173 CYS A C 1
ATOM 1377 O O . CYS A 1 173 ? -1.848 -21.656 -9.119 1.00 93.56 173 CYS A O 1
ATOM 1379 N N . GLU A 1 174 ? -3.081 -20.640 -10.696 1.00 94.94 174 GLU A N 1
ATOM 1380 C CA . GLU A 1 174 ? -2.516 -21.319 -11.865 1.00 94.94 174 GLU A CA 1
ATOM 1381 C C . GLU A 1 174 ? -1.749 -20.296 -12.702 1.00 94.94 174 GLU A C 1
ATOM 1383 O O . GLU A 1 174 ? -2.109 -19.119 -12.707 1.00 94.94 174 GLU A O 1
ATOM 1388 N N . PHE A 1 175 ? -0.707 -20.708 -13.427 1.00 94.12 175 PHE A N 1
ATOM 1389 C CA . PHE A 1 175 ? -0.007 -19.792 -14.324 1.00 94.12 175 PHE A CA 1
ATOM 1390 C C . PHE A 1 175 ? 0.436 -20.451 -15.626 1.00 94.12 175 PHE A C 1
ATOM 1392 O O . PHE A 1 175 ? 0.670 -21.655 -15.701 1.00 94.12 175 PHE A O 1
ATOM 1399 N N . THR A 1 176 ? 0.571 -19.622 -16.657 1.00 95.81 176 THR A N 1
ATOM 1400 C CA . THR A 1 176 ? 1.114 -19.987 -17.967 1.00 95.81 176 THR A CA 1
ATOM 1401 C C . THR A 1 176 ? 2.130 -18.940 -18.413 1.00 95.81 176 THR A C 1
ATOM 1403 O O . THR A 1 176 ? 2.065 -17.781 -17.997 1.00 95.81 176 THR A O 1
ATOM 1406 N N . MET A 1 177 ? 3.083 -19.351 -19.248 1.00 95.00 177 MET A N 1
ATOM 1407 C CA . MET A 1 177 ? 4.094 -18.475 -19.837 1.00 95.00 177 MET A CA 1
ATOM 1408 C C . MET A 1 177 ? 4.193 -18.754 -21.331 1.00 95.00 177 MET A C 1
ATOM 1410 O O . MET A 1 177 ? 4.563 -19.857 -21.730 1.00 95.00 177 MET A O 1
ATOM 1414 N N . THR A 1 178 ? 3.877 -17.755 -22.150 1.00 96.00 178 THR A N 1
ATOM 1415 C CA . THR A 1 178 ? 3.946 -17.864 -23.613 1.00 96.00 178 THR A CA 1
ATOM 1416 C C . THR A 1 178 ? 5.116 -17.041 -24.131 1.00 96.00 178 THR A C 1
ATOM 1418 O O . THR A 1 178 ? 5.244 -15.873 -23.783 1.00 96.00 178 THR A O 1
ATOM 1421 N N . ARG A 1 179 ? 5.981 -17.630 -24.959 1.00 95.38 179 ARG A N 1
ATOM 1422 C CA . ARG A 1 179 ? 7.067 -16.897 -25.625 1.00 95.38 179 ARG A CA 1
ATOM 1423 C C . ARG A 1 179 ? 6.525 -16.144 -26.832 1.00 95.38 179 ARG A C 1
ATOM 1425 O O . ARG A 1 179 ? 5.760 -16.711 -27.610 1.00 95.38 179 ARG A O 1
ATOM 1432 N N . VAL A 1 180 ? 6.937 -14.893 -26.992 1.00 93.94 180 VAL A N 1
ATOM 1433 C CA . VAL A 1 180 ? 6.578 -14.053 -28.139 1.00 93.94 180 VAL A CA 1
ATOM 1434 C C . VAL A 1 180 ? 7.825 -13.398 -28.710 1.00 93.94 180 VAL A C 1
ATOM 1436 O O . VAL A 1 180 ? 8.665 -12.905 -27.961 1.00 93.94 180 VAL A O 1
ATOM 1439 N N . ALA A 1 181 ? 7.956 -13.395 -30.035 1.00 93.31 181 ALA A N 1
ATOM 1440 C CA . ALA A 1 181 ? 9.053 -12.707 -30.702 1.00 93.31 181 ALA A CA 1
ATOM 1441 C C . ALA A 1 181 ? 8.917 -11.190 -30.521 1.00 93.31 181 ALA A C 1
ATOM 1443 O O . ALA A 1 181 ? 7.815 -10.644 -30.602 1.00 93.31 181 ALA A O 1
ATOM 1444 N N . VAL A 1 182 ? 10.042 -10.515 -30.302 1.00 90.75 182 VAL A N 1
ATOM 1445 C CA . VAL A 1 182 ? 10.108 -9.061 -30.140 1.00 90.75 182 VAL A CA 1
ATOM 1446 C C . VAL A 1 182 ? 11.134 -8.468 -31.096 1.00 90.75 182 VAL A C 1
ATOM 1448 O O . VAL A 1 182 ? 12.196 -9.041 -31.328 1.00 90.75 182 VAL A O 1
ATOM 1451 N N . ALA A 1 183 ? 10.807 -7.313 -31.668 1.00 86.19 183 ALA A N 1
ATOM 1452 C CA . ALA A 1 183 ? 11.654 -6.613 -32.627 1.00 86.19 183 ALA A CA 1
ATOM 1453 C C . ALA A 1 183 ? 12.318 -5.406 -31.955 1.00 86.19 183 ALA A C 1
ATOM 1455 O O . ALA A 1 183 ? 11.887 -4.272 -32.155 1.00 86.19 183 ALA A O 1
ATOM 1456 N N . GLN A 1 184 ? 13.333 -5.653 -31.123 1.00 81.62 184 GLN A N 1
ATOM 1457 C CA . GLN A 1 184 ? 14.144 -4.572 -30.556 1.00 81.62 184 GLN A CA 1
ATOM 1458 C C . GLN A 1 184 ? 14.883 -3.795 -31.637 1.00 81.62 184 GLN A C 1
ATOM 1460 O O . GLN A 1 184 ? 15.255 -4.324 -32.683 1.00 81.62 184 GLN A O 1
ATOM 1465 N N . THR A 1 185 ? 15.131 -2.533 -31.327 1.00 80.56 185 THR A N 1
ATOM 1466 C CA . THR A 1 185 ? 15.994 -1.647 -32.094 1.00 80.56 185 THR A CA 1
ATOM 1467 C C . THR A 1 185 ? 17.445 -1.774 -31.616 1.00 80.56 185 THR A C 1
ATOM 1469 O O . THR A 1 185 ? 17.693 -2.029 -30.438 1.00 80.56 185 THR A O 1
ATOM 1472 N N . ASP A 1 186 ? 18.416 -1.550 -32.509 1.00 80.31 186 ASP A N 1
ATOM 1473 C CA . ASP A 1 186 ? 19.860 -1.682 -32.215 1.00 80.31 186 ASP A CA 1
ATOM 1474 C C . ASP A 1 186 ? 20.352 -0.780 -31.063 1.00 80.31 186 ASP A C 1
ATOM 1476 O O . ASP A 1 186 ? 21.400 -1.024 -30.469 1.00 80.31 186 ASP A O 1
ATOM 1480 N N . ASN A 1 187 ? 19.597 0.273 -30.741 1.00 80.19 187 ASN A N 1
ATOM 1481 C CA . ASN A 1 187 ? 19.871 1.214 -29.657 1.00 80.19 187 ASN A CA 1
ATOM 1482 C C . ASN A 1 187 ? 19.256 0.802 -28.301 1.00 80.19 187 ASN A C 1
ATOM 1484 O O . ASN A 1 187 ? 19.391 1.558 -27.336 1.00 80.19 187 ASN A O 1
ATOM 1488 N N . CYS A 1 188 ? 18.585 -0.352 -28.197 1.00 80.25 188 CYS A N 1
ATOM 1489 C CA . CYS A 1 188 ? 18.095 -0.884 -26.922 1.00 80.25 188 CYS A CA 1
ATOM 1490 C C . CYS A 1 188 ? 19.256 -1.471 -26.104 1.00 80.25 188 CYS A C 1
ATOM 1492 O O . CYS A 1 188 ? 19.986 -2.338 -26.581 1.00 80.25 188 CYS A O 1
ATOM 1494 N N . ASN A 1 189 ? 19.433 -1.015 -24.859 1.00 78.38 189 ASN A N 1
ATOM 1495 C CA . ASN A 1 189 ? 20.575 -1.412 -24.021 1.00 78.38 189 ASN A CA 1
ATOM 1496 C C . ASN A 1 189 ? 20.220 -2.272 -22.793 1.00 78.38 189 ASN A C 1
ATOM 1498 O O . ASN A 1 189 ? 21.123 -2.675 -22.057 1.00 78.38 189 ASN A O 1
ATOM 1502 N N . TYR A 1 190 ? 18.936 -2.564 -22.569 1.00 75.88 190 TYR A N 1
ATOM 1503 C CA . TYR A 1 190 ? 18.452 -3.288 -21.383 1.00 75.88 190 TYR A CA 1
ATOM 1504 C C . TYR A 1 190 ? 17.772 -4.623 -21.699 1.00 75.88 190 TYR A C 1
ATOM 1506 O O . TYR A 1 190 ? 17.662 -5.467 -20.807 1.00 75.88 190 TYR A O 1
ATOM 1514 N N . PHE A 1 191 ? 17.343 -4.844 -22.943 1.00 80.62 191 PHE A N 1
ATOM 1515 C CA . PHE A 1 191 ? 16.733 -6.096 -23.376 1.00 80.62 191 PHE A CA 1
ATOM 1516 C C . PHE A 1 191 ? 17.653 -6.772 -24.401 1.00 80.62 191 PHE A C 1
ATOM 1518 O O . PHE A 1 191 ? 17.843 -6.227 -25.478 1.00 80.62 191 PHE A O 1
ATOM 1525 N N . PRO A 1 192 ? 18.277 -7.919 -24.077 1.00 76.25 192 PRO A N 1
ATOM 1526 C CA . PRO A 1 192 ? 19.217 -8.581 -24.986 1.00 76.25 192 PRO A CA 1
ATOM 1527 C C . PRO A 1 192 ? 18.617 -9.786 -25.740 1.00 76.25 192 PRO A C 1
ATOM 1529 O O . PRO A 1 192 ? 19.352 -10.521 -26.399 1.00 76.25 192 PRO A O 1
ATOM 1532 N N . HIS A 1 193 ? 17.318 -10.072 -25.592 1.00 82.25 193 HIS A N 1
ATOM 1533 C CA . HIS A 1 193 ? 16.687 -11.304 -26.089 1.00 82.25 193 HIS A CA 1
ATOM 1534 C C . HIS A 1 193 ? 15.815 -11.068 -27.328 1.00 82.25 193 HIS A C 1
ATOM 1536 O O . HIS A 1 193 ? 15.165 -10.043 -27.444 1.00 82.25 193 HIS A O 1
ATOM 1542 N N . GLN A 1 194 ? 15.711 -12.052 -28.223 1.00 86.44 194 GLN A N 1
ATOM 1543 C CA . GLN A 1 194 ? 14.814 -11.982 -29.395 1.00 86.44 194 GLN A CA 1
ATOM 1544 C C . GLN A 1 194 ? 13.353 -12.340 -29.073 1.00 86.44 194 GLN A C 1
ATOM 1546 O O . GLN A 1 194 ? 12.457 -12.125 -29.887 1.00 86.44 194 GLN A O 1
ATOM 1551 N N . GLU A 1 195 ? 13.111 -12.899 -27.888 1.00 91.00 195 GLU A N 1
ATOM 1552 C CA . GLU A 1 195 ? 11.789 -13.276 -27.399 1.00 91.00 195 GLU A CA 1
ATOM 1553 C C . GLU A 1 195 ? 11.553 -12.677 -26.012 1.00 91.00 195 GLU A C 1
ATOM 1555 O O . GLU A 1 195 ? 12.470 -12.613 -25.191 1.00 91.00 195 GLU A O 1
ATOM 1560 N N . ALA A 1 196 ? 10.308 -12.297 -25.743 1.00 92.00 196 ALA A N 1
ATOM 1561 C CA . ALA A 1 196 ? 9.809 -11.937 -24.423 1.00 92.00 196 ALA A CA 1
ATOM 1562 C C . ALA A 1 196 ? 8.810 -12.990 -23.918 1.00 92.00 196 ALA A C 1
ATOM 1564 O O . ALA A 1 196 ? 8.369 -13.867 -24.668 1.00 92.00 196 ALA A O 1
ATOM 1565 N N . ILE A 1 197 ? 8.450 -12.912 -22.636 1.00 94.69 197 ILE A N 1
ATOM 1566 C CA . ILE A 1 197 ? 7.466 -13.805 -22.020 1.00 94.69 197 ILE A CA 1
ATOM 1567 C C . ILE A 1 197 ? 6.170 -13.040 -21.787 1.00 94.69 197 ILE A C 1
ATOM 1569 O O . ILE A 1 197 ? 6.177 -11.966 -21.199 1.00 94.69 197 ILE A O 1
ATOM 1573 N N . VAL A 1 198 ? 5.048 -13.615 -22.200 1.00 97.50 198 VAL A N 1
ATOM 1574 C CA . VAL A 1 198 ? 3.709 -13.203 -21.785 1.00 97.50 198 VAL A 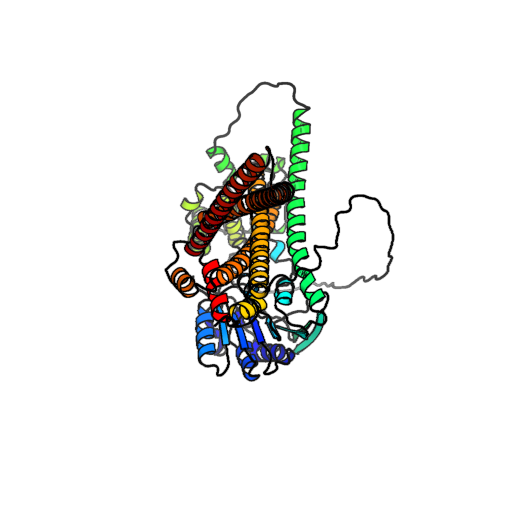CA 1
ATOM 1575 C C . VAL A 1 198 ? 3.294 -14.092 -20.609 1.00 97.50 198 VAL A C 1
ATOM 1577 O O . VAL A 1 198 ? 2.938 -15.259 -20.830 1.00 97.50 198 VAL A O 1
ATOM 1580 N N . PRO A 1 199 ? 3.391 -13.605 -19.358 1.00 96.88 199 PRO A N 1
ATOM 1581 C CA . PRO A 1 199 ? 2.912 -14.331 -18.194 1.00 96.88 199 PRO A CA 1
ATOM 1582 C C . PRO A 1 199 ? 1.394 -14.183 -18.075 1.00 96.88 199 PRO A C 1
ATOM 1584 O O . PRO A 1 199 ? 0.845 -13.110 -18.317 1.00 96.88 199 PRO A O 1
ATOM 1587 N N . LEU A 1 200 ? 0.710 -15.235 -17.643 1.00 97.62 200 LEU A N 1
ATOM 1588 C CA . LEU A 1 200 ? -0.688 -15.152 -17.232 1.00 97.62 200 LEU A CA 1
ATOM 1589 C C . LEU A 1 200 ? -0.886 -15.983 -15.972 1.00 97.62 200 LEU A C 1
ATOM 1591 O O . LEU A 1 200 ? -0.768 -17.205 -16.025 1.00 97.62 200 LEU A O 1
ATOM 1595 N N . VAL A 1 201 ? -1.214 -15.320 -14.867 1.00 97.06 201 VAL A N 1
ATOM 1596 C CA . VAL A 1 201 ? -1.610 -15.946 -13.601 1.00 97.06 201 VAL A CA 1
ATOM 1597 C C . VAL A 1 201 ? -3.127 -15.849 -13.461 1.00 97.06 201 VAL A C 1
ATOM 1599 O O . VAL A 1 201 ? -3.708 -14.790 -13.697 1.00 97.06 201 VAL A O 1
ATOM 1602 N N . ARG A 1 202 ? -3.779 -16.943 -13.068 1.00 97.06 202 ARG A N 1
ATOM 1603 C CA . ARG A 1 202 ? -5.216 -17.026 -12.801 1.00 97.06 202 ARG A CA 1
ATOM 1604 C C . ARG A 1 202 ? -5.451 -17.418 -11.348 1.00 97.06 202 ARG A C 1
ATOM 1606 O O . ARG A 1 202 ? -4.941 -18.438 -10.890 1.00 97.06 202 ARG A O 1
ATOM 1613 N N . VAL A 1 203 ? -6.270 -16.644 -10.643 1.00 95.69 203 VAL A N 1
ATOM 1614 C CA . VA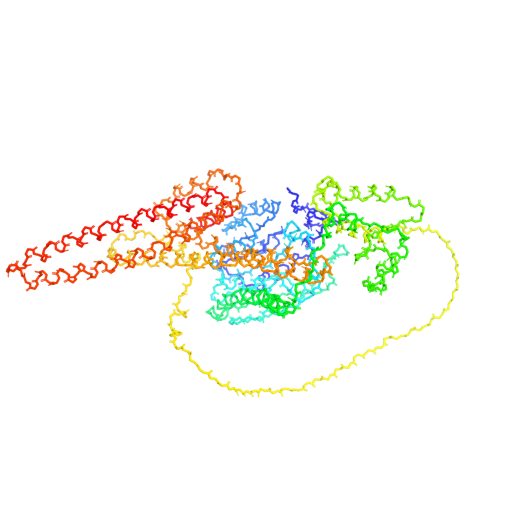L A 1 203 ? -6.686 -16.960 -9.270 1.00 95.69 203 VAL A CA 1
ATOM 1615 C C . VAL A 1 203 ? -7.825 -17.976 -9.307 1.00 95.69 203 VAL A C 1
ATOM 1617 O O . VAL A 1 203 ? -8.947 -17.633 -9.678 1.00 95.69 203 VAL A O 1
ATOM 1620 N N . VAL A 1 204 ? -7.541 -19.221 -8.925 1.00 95.25 204 VAL A N 1
ATOM 1621 C CA . VAL A 1 204 ? -8.510 -20.335 -8.937 1.00 95.25 204 VAL A CA 1
ATOM 1622 C C . VAL A 1 204 ? -9.108 -20.622 -7.558 1.00 95.25 204 VAL A C 1
ATOM 1624 O O . VAL A 1 204 ? -10.237 -21.094 -7.466 1.00 95.25 204 VAL A O 1
ATOM 1627 N N . ASP A 1 205 ? -8.391 -20.281 -6.485 1.00 91.50 205 ASP A N 1
ATOM 1628 C CA . ASP A 1 205 ? -8.866 -20.353 -5.101 1.00 91.50 205 ASP A CA 1
ATOM 1629 C C . ASP A 1 205 ? -8.466 -19.071 -4.363 1.00 91.50 205 ASP A C 1
ATOM 1631 O O . ASP A 1 205 ? -7.324 -18.897 -3.930 1.00 91.50 205 ASP A O 1
ATOM 1635 N N . LEU A 1 206 ? -9.430 -18.155 -4.236 1.00 87.06 206 LEU A N 1
ATOM 1636 C CA . LEU A 1 206 ? -9.204 -16.831 -3.664 1.00 87.06 206 LEU A CA 1
ATOM 1637 C C . LEU A 1 206 ? -8.824 -16.884 -2.180 1.00 87.06 206 LEU A C 1
ATOM 1639 O O . LEU A 1 206 ? -7.966 -16.122 -1.737 1.00 87.06 206 LEU A O 1
ATOM 1643 N N . ALA A 1 207 ? -9.451 -17.772 -1.405 1.00 83.44 207 ALA A N 1
ATOM 1644 C CA . ALA A 1 207 ? -9.188 -17.871 0.028 1.00 83.44 207 ALA A CA 1
ATOM 1645 C C . ALA A 1 207 ? -7.744 -18.320 0.272 1.00 83.44 207 ALA A C 1
ATOM 1647 O O . ALA A 1 207 ? -7.035 -17.745 1.101 1.00 83.44 207 ALA A O 1
ATOM 1648 N N . ARG A 1 208 ? -7.288 -19.302 -0.510 1.00 83.25 208 ARG A N 1
ATOM 1649 C CA . ARG A 1 208 ? -5.917 -19.799 -0.443 1.00 83.25 208 ARG A CA 1
ATOM 1650 C C . ARG A 1 208 ? -4.899 -18.792 -0.985 1.00 83.25 208 ARG A C 1
ATOM 1652 O O . ARG A 1 208 ? -3.845 -18.640 -0.371 1.00 83.25 208 ARG A O 1
ATOM 1659 N N . ALA A 1 209 ? -5.227 -18.065 -2.054 1.00 83.19 209 ALA A N 1
ATOM 1660 C CA . ALA A 1 209 ? -4.371 -17.009 -2.602 1.00 83.19 209 ALA A CA 1
ATOM 1661 C C . ALA A 1 209 ? -4.142 -15.864 -1.600 1.00 83.19 209 ALA A C 1
ATOM 1663 O O . ALA A 1 209 ? -3.008 -15.436 -1.392 1.00 83.19 209 ALA A O 1
ATOM 1664 N N . ARG A 1 210 ? -5.197 -15.423 -0.900 1.00 79.25 210 ARG A N 1
ATOM 1665 C CA . ARG A 1 210 ? -5.120 -14.352 0.112 1.00 79.25 210 ARG A CA 1
ATOM 1666 C C . ARG A 1 210 ? -4.477 -14.781 1.433 1.00 79.25 210 ARG A C 1
ATOM 1668 O O . ARG A 1 210 ? -4.083 -13.933 2.225 1.00 79.25 210 ARG A O 1
ATOM 1675 N N . ALA A 1 211 ? -4.345 -16.073 1.716 1.00 69.12 211 ALA A N 1
ATOM 1676 C CA . ALA A 1 211 ? -3.693 -16.527 2.948 1.00 69.12 211 ALA A CA 1
ATOM 1677 C C . ALA A 1 211 ? -2.156 -16.356 2.921 1.00 69.12 211 ALA A C 1
ATOM 1679 O O . ALA A 1 211 ? -1.511 -16.410 3.971 1.00 69.12 211 ALA A O 1
ATOM 1680 N N . SER A 1 212 ? -1.569 -16.136 1.738 1.00 59.19 212 SER A N 1
ATOM 1681 C CA . SER A 1 212 ? -0.126 -16.262 1.497 1.00 59.19 212 SER A CA 1
ATOM 1682 C C . SER A 1 212 ? 0.746 -15.122 2.059 1.00 59.19 212 SER A C 1
ATOM 1684 O O . SER A 1 212 ? 1.936 -15.347 2.262 1.00 59.19 212 SER A O 1
ATOM 1686 N N . ARG A 1 213 ? 0.213 -13.914 2.326 1.00 58.03 213 ARG A N 1
ATOM 1687 C CA . ARG A 1 213 ? 1.037 -12.722 2.651 1.00 58.03 213 ARG A CA 1
ATOM 1688 C C . ARG A 1 213 ? 1.214 -12.415 4.137 1.00 58.03 213 ARG A C 1
ATOM 1690 O O . ARG A 1 213 ? 2.313 -12.043 4.537 1.00 58.03 213 ARG A O 1
ATOM 1697 N N . ARG A 1 214 ? 0.155 -12.527 4.959 1.00 52.81 214 ARG A N 1
ATOM 1698 C CA . ARG A 1 214 ? 0.220 -12.115 6.383 1.00 52.81 214 ARG A CA 1
ATOM 1699 C C . ARG A 1 214 ? 1.337 -12.845 7.129 1.00 52.81 214 ARG A C 1
ATOM 1701 O O . ARG A 1 214 ? 2.066 -12.216 7.882 1.00 52.81 214 ARG A O 1
ATOM 1708 N N . HIS A 1 215 ? 1.512 -14.129 6.834 1.00 54.62 215 HIS A N 1
ATOM 1709 C CA . HIS A 1 215 ? 2.590 -14.933 7.395 1.00 54.62 215 HIS A CA 1
ATOM 1710 C C . HIS A 1 215 ? 3.955 -14.522 6.815 1.00 54.62 215 HIS A C 1
ATOM 1712 O O . HIS A 1 215 ? 4.875 -14.276 7.573 1.00 54.62 215 HIS A O 1
ATOM 1718 N N . ALA A 1 216 ? 4.080 -14.270 5.507 1.00 60.47 216 ALA A N 1
ATOM 1719 C CA . ALA A 1 216 ? 5.376 -14.012 4.868 1.00 60.47 216 ALA A CA 1
ATOM 1720 C C . ALA A 1 216 ? 6.133 -12.761 5.373 1.00 60.47 216 ALA A C 1
ATOM 1722 O O . ALA A 1 216 ? 7.348 -12.823 5.562 1.00 60.47 216 ALA A O 1
ATOM 1723 N N . ILE A 1 217 ? 5.464 -11.620 5.591 1.00 64.88 217 ILE A N 1
ATOM 1724 C CA . ILE A 1 217 ? 6.135 -10.414 6.133 1.00 64.88 217 ILE A CA 1
ATOM 1725 C C . ILE A 1 217 ? 6.474 -10.616 7.611 1.00 64.88 217 ILE A C 1
ATOM 1727 O O . ILE A 1 217 ? 7.582 -10.293 8.039 1.00 64.88 217 ILE A O 1
ATOM 1731 N N . GLN A 1 218 ? 5.541 -11.181 8.381 1.00 66.81 218 GLN A N 1
ATOM 1732 C CA . GLN A 1 218 ? 5.731 -11.433 9.808 1.00 66.81 218 GLN A CA 1
ATOM 1733 C C . GLN A 1 218 ? 6.843 -12.454 10.060 1.00 66.81 218 GLN A C 1
ATOM 1735 O O . GLN A 1 218 ? 7.677 -12.217 10.925 1.00 66.81 218 GLN A O 1
ATOM 1740 N N . ASP A 1 219 ? 6.925 -13.512 9.256 1.00 70.38 219 ASP A N 1
ATOM 1741 C CA . ASP A 1 219 ? 7.974 -14.530 9.312 1.00 70.38 219 ASP A CA 1
ATOM 1742 C C . ASP A 1 219 ? 9.340 -13.930 8.965 1.00 70.38 219 ASP A C 1
ATOM 1744 O O . ASP A 1 219 ? 10.335 -14.210 9.629 1.00 70.38 219 ASP A O 1
ATOM 1748 N N . ARG A 1 220 ? 9.405 -13.042 7.962 1.00 71.19 220 ARG A N 1
ATOM 1749 C CA . ARG A 1 220 ? 10.643 -12.329 7.605 1.00 71.19 220 ARG A CA 1
ATOM 1750 C C . ARG A 1 220 ? 11.087 -11.372 8.703 1.00 71.19 220 ARG A C 1
ATOM 1752 O O . ARG A 1 220 ? 12.276 -11.312 9.004 1.00 71.19 220 ARG A O 1
ATOM 1759 N N . ILE A 1 221 ? 10.148 -10.647 9.311 1.00 73.06 221 ILE A N 1
ATOM 1760 C CA . ILE A 1 221 ? 10.424 -9.785 10.464 1.00 73.06 221 ILE A CA 1
ATOM 1761 C C . ILE A 1 221 ? 10.883 -10.632 11.650 1.00 73.06 221 ILE A C 1
ATOM 1763 O O . ILE A 1 221 ? 11.883 -10.290 12.268 1.00 73.06 221 ILE A O 1
ATOM 1767 N N . ALA A 1 222 ? 10.205 -11.739 11.951 1.00 75.94 222 ALA A N 1
ATOM 1768 C CA . ALA A 1 222 ? 10.575 -12.646 13.031 1.00 75.94 222 ALA A CA 1
ATOM 1769 C C . ALA A 1 222 ? 11.983 -13.214 12.819 1.00 75.94 222 ALA A C 1
ATOM 1771 O O . ALA A 1 222 ? 12.813 -13.102 13.713 1.00 75.94 222 ALA A O 1
ATOM 1772 N N . ALA A 1 223 ? 12.293 -13.700 11.614 1.00 74.06 223 ALA A N 1
ATOM 1773 C CA . ALA A 1 223 ? 13.620 -14.198 11.266 1.00 74.06 223 ALA A CA 1
ATOM 1774 C C . ALA A 1 223 ? 14.699 -13.104 11.340 1.00 74.06 223 ALA A C 1
ATOM 1776 O O . ALA A 1 223 ? 15.810 -13.356 11.802 1.00 74.06 223 ALA A O 1
ATOM 1777 N N . ALA A 1 224 ? 14.395 -11.878 10.901 1.00 74.75 224 ALA A N 1
ATOM 1778 C CA . ALA A 1 224 ? 15.320 -10.752 11.021 1.00 74.75 224 ALA A CA 1
ATOM 1779 C C . ALA A 1 224 ? 15.551 -10.351 12.489 1.00 74.75 224 ALA A C 1
ATOM 1781 O O . ALA A 1 224 ? 16.679 -10.047 12.866 1.00 74.75 224 ALA A O 1
ATOM 1782 N N . ARG A 1 225 ? 14.507 -10.385 13.329 1.00 78.38 225 ARG A N 1
ATOM 1783 C CA . ARG A 1 225 ? 14.609 -10.131 14.776 1.00 78.38 225 ARG A CA 1
ATOM 1784 C C . ARG A 1 225 ? 15.423 -11.210 15.474 1.00 78.38 225 ARG A C 1
ATOM 1786 O O . ARG A 1 225 ? 16.318 -10.873 16.232 1.00 78.38 225 ARG A O 1
ATOM 1793 N N . GLU A 1 226 ? 15.169 -12.477 15.165 1.00 82.25 226 GLU A N 1
ATOM 1794 C CA . GLU A 1 226 ? 15.908 -13.607 15.730 1.00 82.25 226 GLU A CA 1
ATOM 1795 C C . GLU A 1 226 ? 17.406 -13.507 15.417 1.00 82.25 226 GLU A C 1
ATOM 1797 O O . GLU A 1 226 ? 18.224 -13.683 16.314 1.00 82.25 226 GLU A O 1
ATOM 1802 N N . ARG A 1 227 ? 17.785 -13.113 14.190 1.00 80.88 227 ARG A N 1
ATOM 1803 C CA . ARG A 1 227 ? 19.193 -12.827 13.854 1.00 80.88 227 ARG A CA 1
ATOM 1804 C C . ARG A 1 227 ? 19.790 -11.729 14.743 1.00 80.88 227 ARG A C 1
ATOM 1806 O O . ARG A 1 227 ? 20.883 -11.903 15.270 1.00 80.88 227 ARG A O 1
ATOM 1813 N N . LEU A 1 228 ? 19.063 -10.630 14.949 1.00 75.94 228 LEU A N 1
ATOM 1814 C CA . LEU A 1 228 ? 19.517 -9.500 15.770 1.00 75.94 228 LEU A CA 1
ATOM 1815 C C . LEU A 1 228 ? 19.550 -9.793 17.282 1.00 75.94 228 LEU A C 1
ATOM 1817 O O . LEU A 1 228 ? 20.326 -9.151 17.995 1.00 75.94 228 LEU A O 1
ATOM 1821 N N . ASP A 1 229 ? 18.714 -10.714 17.766 1.00 73.44 229 ASP A N 1
ATOM 1822 C CA . ASP A 1 229 ? 18.650 -11.137 19.171 1.00 73.44 229 ASP A CA 1
ATOM 1823 C C . ASP A 1 229 ? 19.684 -12.227 19.492 1.00 73.44 229 ASP A C 1
ATOM 1825 O O . ASP A 1 229 ? 20.308 -12.171 20.549 1.00 73.44 229 ASP A O 1
ATOM 1829 N N . MET A 1 230 ? 19.948 -13.164 18.572 1.00 61.22 230 MET A N 1
ATOM 1830 C CA . MET A 1 230 ? 21.048 -14.134 18.708 1.00 61.22 230 MET A CA 1
ATOM 1831 C C . MET A 1 230 ? 22.394 -13.428 18.912 1.00 61.22 230 MET A C 1
ATOM 1833 O O . MET A 1 230 ? 23.186 -13.832 19.757 1.00 61.22 230 MET A O 1
ATOM 1837 N N . HIS A 1 231 ? 22.608 -12.310 18.217 1.00 61.22 231 HIS A N 1
ATOM 1838 C CA . HIS A 1 231 ? 23.787 -11.469 18.409 1.00 61.22 231 HIS A CA 1
ATOM 1839 C C . HIS A 1 231 ? 23.858 -10.788 19.785 1.00 61.22 231 HIS A C 1
ATOM 1841 O O . HIS A 1 231 ? 24.956 -10.530 20.265 1.00 61.22 231 HIS A O 1
ATOM 1847 N N . ALA A 1 232 ? 22.719 -10.515 20.432 1.00 58.47 232 ALA A N 1
ATOM 1848 C CA . ALA A 1 232 ? 22.687 -9.935 21.776 1.00 58.47 232 ALA A CA 1
ATOM 1849 C C . ALA A 1 232 ? 22.996 -10.975 22.871 1.00 58.47 232 ALA A C 1
ATOM 1851 O O . ALA A 1 232 ? 23.591 -10.639 23.891 1.00 58.47 232 ALA A O 1
ATOM 1852 N N . LEU A 1 233 ? 22.611 -12.237 22.651 1.00 58.88 233 LEU A N 1
ATOM 1853 C CA . LEU A 1 233 ? 22.895 -13.344 23.570 1.00 58.88 233 LEU A CA 1
ATOM 1854 C C . LEU A 1 233 ? 24.372 -13.766 23.534 1.00 58.88 233 LEU A C 1
ATOM 1856 O O . LEU A 1 233 ? 24.935 -14.042 24.591 1.00 58.88 233 LEU A O 1
ATOM 1860 N N . ASP A 1 234 ? 25.003 -13.769 22.354 1.00 55.28 234 ASP A N 1
ATOM 1861 C CA . ASP A 1 234 ? 26.443 -14.045 22.220 1.00 55.28 234 ASP A CA 1
ATOM 1862 C C . ASP A 1 234 ? 27.293 -12.978 22.943 1.00 55.28 234 ASP A C 1
ATOM 1864 O O . ASP A 1 234 ? 28.252 -13.321 23.630 1.00 55.28 234 ASP A O 1
ATOM 1868 N N . GLU A 1 235 ? 26.896 -11.699 22.891 1.00 55.66 235 GLU A N 1
ATOM 1869 C CA . GLU A 1 235 ? 27.571 -10.612 23.625 1.00 55.66 235 GLU A CA 1
ATOM 1870 C C . GLU A 1 235 ? 27.439 -10.742 25.148 1.00 55.66 235 GLU A C 1
ATOM 1872 O O . GLU A 1 235 ? 28.418 -10.543 25.864 1.00 55.66 235 GLU A O 1
ATOM 1877 N N . GLN A 1 236 ? 26.260 -11.118 25.659 1.00 56.38 236 GLN A N 1
ATOM 1878 C CA . GLN A 1 236 ? 26.075 -11.345 27.099 1.00 56.38 236 GLN A CA 1
ATOM 1879 C C . GLN A 1 236 ? 26.882 -12.543 27.607 1.00 56.38 236 GLN A C 1
ATOM 1881 O O . GLN A 1 236 ? 27.396 -12.503 28.722 1.00 56.38 236 GLN A O 1
ATOM 1886 N N . LEU A 1 237 ? 27.034 -13.592 26.793 1.00 53.25 237 LEU A N 1
ATOM 1887 C CA . LEU A 1 237 ? 27.881 -14.735 27.132 1.00 53.25 237 LEU A CA 1
ATOM 1888 C C . LEU A 1 237 ? 29.369 -14.361 27.149 1.00 53.25 237 LEU A C 1
ATOM 1890 O O . LEU A 1 237 ? 30.088 -14.828 28.031 1.00 53.25 237 LEU A O 1
ATOM 1894 N N . ASP A 1 238 ? 29.827 -13.508 26.231 1.00 51.56 238 ASP A N 1
ATOM 1895 C CA . ASP A 1 238 ? 31.209 -13.017 26.214 1.00 51.56 238 ASP A CA 1
ATOM 1896 C C . ASP A 1 238 ? 31.503 -12.065 27.392 1.00 51.56 238 ASP A C 1
ATOM 1898 O O . ASP A 1 238 ? 32.558 -12.182 28.025 1.00 51.56 238 ASP A O 1
ATOM 1902 N N . GLU A 1 239 ? 30.562 -11.185 27.758 1.00 49.06 239 GLU A N 1
ATOM 1903 C CA . GLU A 1 239 ? 30.674 -10.308 28.935 1.00 49.06 239 GLU A CA 1
ATOM 1904 C C . GLU A 1 239 ? 30.669 -11.094 30.256 1.00 49.06 239 GLU A C 1
ATOM 1906 O O . GLU A 1 239 ? 31.518 -10.852 31.120 1.00 49.06 239 GLU A O 1
ATOM 1911 N N . ASP A 1 240 ? 29.775 -12.077 30.409 1.00 45.91 240 ASP A N 1
ATOM 1912 C CA . ASP A 1 240 ? 29.714 -12.924 31.608 1.00 45.91 240 ASP A CA 1
ATOM 1913 C C . ASP A 1 240 ? 30.982 -13.787 31.758 1.00 45.91 240 ASP A C 1
ATOM 1915 O O . ASP A 1 240 ? 31.473 -13.999 32.873 1.00 45.91 240 ASP A O 1
ATOM 1919 N N . ASN A 1 241 ? 31.567 -14.234 30.641 1.00 46.69 241 ASN A N 1
ATOM 1920 C CA . ASN A 1 241 ? 32.794 -15.030 30.626 1.00 46.69 241 ASN A CA 1
ATOM 1921 C C . ASN A 1 241 ? 34.048 -14.168 30.913 1.00 46.69 241 ASN A C 1
ATOM 1923 O O . ASN A 1 241 ? 34.944 -14.603 31.650 1.00 46.69 241 ASN A O 1
ATOM 1927 N N . GLU A 1 242 ? 34.097 -12.915 30.433 1.00 46.03 242 GLU A N 1
ATOM 1928 C CA . GLU A 1 242 ? 35.142 -11.944 30.805 1.00 46.03 242 GLU A CA 1
ATOM 1929 C C . GLU A 1 242 ? 35.062 -11.518 32.282 1.00 46.03 242 GLU A C 1
ATOM 1931 O O . GLU A 1 242 ? 36.103 -11.351 32.933 1.00 46.03 242 GLU A O 1
ATOM 1936 N N . GLN A 1 243 ? 33.855 -11.383 32.843 1.00 46.56 243 GLN A N 1
ATOM 1937 C CA . GLN A 1 243 ? 33.643 -10.952 34.230 1.00 46.56 243 GLN A CA 1
ATOM 1938 C C . GLN A 1 243 ? 34.114 -12.005 35.252 1.00 46.56 243 GLN A C 1
ATOM 1940 O O . GLN A 1 243 ? 34.572 -11.652 36.341 1.00 46.56 243 GLN A O 1
ATOM 1945 N N . THR A 1 244 ? 34.083 -13.296 34.901 1.00 44.03 244 THR A N 1
ATOM 1946 C CA . THR A 1 244 ? 34.606 -14.381 35.755 1.00 44.03 244 THR A CA 1
ATOM 1947 C C . THR A 1 244 ? 36.137 -14.483 35.821 1.00 44.03 244 THR A C 1
ATOM 1949 O O . THR A 1 244 ? 36.649 -15.225 36.659 1.00 44.03 244 THR A O 1
ATOM 1952 N N . CYS A 1 245 ? 36.887 -13.728 35.006 1.00 39.75 245 CYS A N 1
ATOM 1953 C CA . CYS A 1 245 ? 38.336 -13.923 34.836 1.00 39.75 245 CYS A CA 1
ATOM 1954 C C . CYS A 1 245 ? 39.243 -12.730 35.213 1.00 39.75 245 CYS A C 1
ATOM 1956 O O . CYS A 1 245 ? 40.397 -12.703 34.779 1.00 39.75 245 CYS A O 1
ATOM 1958 N N . ARG A 1 246 ? 38.811 -11.749 36.022 1.00 34.47 246 ARG A N 1
ATOM 1959 C CA . ARG A 1 246 ? 39.701 -10.631 36.420 1.00 34.47 246 ARG A CA 1
ATOM 1960 C C . ARG A 1 246 ? 39.806 -10.414 37.937 1.00 34.47 246 ARG A C 1
ATOM 1962 O O . ARG A 1 246 ? 38.922 -9.844 38.566 1.00 34.47 246 ARG A O 1
ATOM 1969 N N . GLU A 1 247 ? 40.957 -10.798 38.500 1.00 30.98 247 GLU A N 1
ATOM 1970 C CA . GLU A 1 247 ? 41.533 -10.168 39.702 1.00 30.98 247 GLU A CA 1
ATOM 1971 C C . GLU A 1 247 ? 41.977 -8.718 39.391 1.00 30.98 247 GLU A C 1
ATOM 1973 O O . GLU A 1 247 ? 42.258 -8.391 38.232 1.00 30.98 247 GLU A O 1
ATOM 1978 N N . PRO A 1 248 ? 42.046 -7.816 40.392 1.00 32.19 248 PRO A N 1
ATOM 1979 C CA . PRO A 1 248 ? 42.146 -6.381 40.150 1.00 32.19 248 PRO A CA 1
ATOM 1980 C C . PRO A 1 248 ? 43.575 -5.974 39.771 1.00 32.19 248 PRO A C 1
ATOM 1982 O O . PRO A 1 248 ? 44.436 -5.785 40.630 1.00 32.19 248 PRO A O 1
ATOM 1985 N N . ALA A 1 249 ? 43.824 -5.781 38.476 1.00 29.97 249 ALA A N 1
ATOM 1986 C CA . ALA A 1 249 ? 45.036 -5.135 37.984 1.00 29.97 249 ALA A CA 1
ATOM 1987 C C . ALA A 1 249 ? 44.827 -3.618 37.829 1.00 29.97 249 ALA A C 1
ATOM 1989 O O . ALA A 1 249 ? 43.822 -3.140 37.306 1.00 29.97 249 ALA A O 1
ATOM 1990 N N . SER A 1 250 ? 45.811 -2.872 38.323 1.00 27.73 250 SER A N 1
ATOM 1991 C CA . SER A 1 250 ? 45.886 -1.416 38.438 1.00 27.73 250 SER A CA 1
ATOM 1992 C C . SER A 1 250 ? 45.532 -0.632 37.168 1.00 27.73 250 SER A C 1
ATOM 1994 O O . SER A 1 250 ? 46.067 -0.884 36.089 1.00 27.73 250 SER A O 1
ATOM 1996 N N . VAL A 1 251 ? 44.718 0.406 37.356 1.00 32.53 251 VAL A N 1
ATOM 1997 C CA . VAL A 1 251 ? 44.348 1.425 36.368 1.00 32.53 251 VAL A CA 1
ATOM 1998 C C . VAL A 1 251 ? 45.579 2.203 35.884 1.00 32.53 251 VAL A C 1
ATOM 2000 O O . VAL A 1 251 ? 46.241 2.877 36.672 1.00 32.53 251 VAL A O 1
ATOM 2003 N N . LEU A 1 252 ? 45.822 2.195 34.571 1.00 27.03 252 LEU A N 1
ATOM 2004 C CA . LEU A 1 252 ? 46.548 3.256 33.864 1.00 27.03 252 LEU A CA 1
ATOM 2005 C C . LEU A 1 252 ? 45.691 3.744 32.681 1.00 27.03 252 LEU A C 1
ATOM 2007 O O . LEU A 1 252 ? 45.136 2.915 31.959 1.00 27.03 252 LEU A O 1
ATOM 2011 N N . PRO A 1 253 ? 45.555 5.064 32.456 1.00 31.23 253 PRO A N 1
ATOM 2012 C CA . PRO A 1 253 ? 44.672 5.594 31.427 1.00 31.23 253 PRO A CA 1
ATOM 2013 C C . PRO A 1 253 ? 45.386 5.663 30.068 1.00 31.23 253 PRO A C 1
ATOM 2015 O O . PRO A 1 253 ? 46.395 6.348 29.924 1.00 31.23 253 PRO A O 1
ATOM 2018 N N . LEU A 1 254 ? 44.821 5.023 29.042 1.00 30.17 254 LEU A N 1
ATOM 2019 C CA . LEU A 1 254 ? 45.166 5.267 27.636 1.00 30.17 254 LEU A CA 1
ATOM 2020 C C . LEU A 1 254 ? 43.913 5.711 26.868 1.00 30.17 254 LEU A C 1
ATOM 2022 O O . LEU A 1 254 ? 43.371 4.987 26.040 1.00 30.17 254 LEU A O 1
ATOM 2026 N N . TYR A 1 255 ? 43.447 6.931 27.140 1.00 29.77 255 TYR A N 1
ATOM 2027 C CA . TYR A 1 255 ? 42.513 7.622 26.249 1.00 29.77 255 TYR A CA 1
ATOM 2028 C C . TYR A 1 255 ? 43.311 8.357 25.166 1.00 29.77 255 TYR A C 1
ATOM 2030 O O . TYR A 1 255 ? 43.891 9.413 25.414 1.00 29.77 255 TYR A O 1
ATOM 2038 N N . GLY A 1 256 ? 43.351 7.800 23.954 1.00 40.00 256 GLY A N 1
ATOM 2039 C CA . GLY A 1 256 ? 43.768 8.541 22.761 1.00 40.00 256 GLY A CA 1
ATOM 2040 C C . GLY A 1 256 ? 42.706 9.582 22.390 1.00 40.00 256 GLY A C 1
ATOM 2041 O O . GLY A 1 256 ? 41.513 9.283 22.396 1.00 40.00 256 GLY A O 1
ATOM 2042 N N . THR A 1 257 ? 43.118 10.813 22.088 1.00 47.44 257 THR A N 1
ATOM 2043 C CA . THR A 1 257 ? 42.210 11.914 21.724 1.00 47.44 257 THR A CA 1
ATOM 2044 C C . THR A 1 257 ? 41.454 11.617 20.417 1.00 47.44 257 THR A C 1
ATOM 2046 O O . THR A 1 257 ? 41.975 10.941 19.529 1.00 47.44 257 THR A O 1
ATOM 2049 N N . GLN A 1 258 ? 40.233 12.152 20.250 1.00 47.53 258 GLN A N 1
ATOM 2050 C CA . GLN A 1 258 ? 39.432 12.010 19.015 1.00 47.53 258 GLN A CA 1
ATOM 2051 C C . GLN A 1 258 ? 40.218 12.424 17.753 1.00 47.53 258 GLN A C 1
ATOM 2053 O O . GLN A 1 258 ? 40.054 11.833 16.690 1.00 47.53 258 GLN A O 1
ATOM 2058 N N . ALA A 1 259 ? 41.132 13.390 17.885 1.00 48.19 259 ALA A N 1
ATOM 2059 C CA . ALA A 1 259 ? 42.035 13.810 16.818 1.00 48.19 259 ALA A CA 1
ATOM 2060 C C . ALA A 1 259 ? 43.000 12.692 16.377 1.00 48.19 259 ALA A C 1
ATOM 2062 O O . ALA A 1 259 ? 43.166 12.480 15.180 1.00 48.19 259 ALA A O 1
ATOM 2063 N N . ALA A 1 260 ? 43.571 11.931 17.319 1.00 50.88 260 ALA A N 1
ATOM 2064 C CA . ALA A 1 260 ? 44.447 10.799 17.009 1.00 50.88 260 ALA A CA 1
ATOM 2065 C C . ALA A 1 260 ? 43.681 9.645 16.336 1.00 50.88 260 ALA A C 1
ATOM 2067 O O . ALA A 1 260 ? 44.210 8.983 15.446 1.00 50.88 260 ALA A O 1
ATOM 2068 N N . ARG A 1 261 ? 42.411 9.433 16.710 1.00 55.91 261 ARG A N 1
ATOM 2069 C CA . ARG A 1 261 ? 41.526 8.452 16.053 1.00 55.91 261 ARG A CA 1
ATOM 2070 C C . ARG A 1 261 ? 41.196 8.849 14.611 1.00 55.91 261 ARG A C 1
ATOM 2072 O O . ARG A 1 261 ? 41.260 8.009 13.715 1.00 55.91 261 ARG A O 1
ATOM 2079 N N . ASN A 1 262 ? 40.900 10.126 14.374 1.00 62.09 262 ASN A N 1
ATOM 2080 C CA . ASN A 1 262 ? 40.612 10.636 13.032 1.00 62.09 262 ASN A CA 1
ATOM 2081 C C . ASN A 1 262 ? 41.843 10.563 12.111 1.00 62.09 262 ASN A C 1
ATOM 2083 O O . ASN A 1 262 ? 41.701 10.226 10.936 1.00 62.09 262 ASN A O 1
ATOM 2087 N N . ASP A 1 263 ? 43.041 10.816 12.646 1.00 67.06 263 ASP A N 1
ATOM 2088 C CA . ASP A 1 263 ? 44.300 10.761 11.891 1.00 67.06 263 ASP A CA 1
ATOM 2089 C C . ASP A 1 263 ? 44.629 9.333 11.410 1.00 67.06 263 ASP A C 1
ATOM 2091 O O . ASP A 1 263 ? 45.073 9.121 10.281 1.00 67.06 263 ASP A O 1
ATOM 2095 N N . VAL A 1 264 ? 44.301 8.320 12.221 1.00 70.38 264 VAL A N 1
ATOM 2096 C CA . VAL A 1 264 ? 44.423 6.903 11.838 1.00 70.38 264 VAL A CA 1
ATOM 2097 C C . VAL A 1 264 ? 43.392 6.512 10.769 1.00 70.38 264 VAL A C 1
ATOM 2099 O O . VAL A 1 264 ? 43.739 5.821 9.808 1.00 70.38 264 VAL A O 1
ATOM 2102 N N . LEU A 1 265 ? 42.139 6.966 10.892 1.00 70.50 265 LEU A N 1
ATOM 2103 C CA . LEU A 1 265 ? 41.057 6.635 9.953 1.00 70.50 265 LEU A CA 1
ATOM 2104 C C . LEU A 1 265 ? 41.220 7.301 8.582 1.00 70.50 265 LEU A C 1
ATOM 2106 O O . LEU A 1 265 ? 40.916 6.684 7.561 1.00 70.50 265 LEU A O 1
ATOM 2110 N N . LEU A 1 266 ? 41.700 8.540 8.531 1.00 78.88 266 LEU A N 1
ATOM 2111 C CA . LEU A 1 266 ? 41.851 9.288 7.280 1.00 78.88 266 LEU A CA 1
ATOM 2112 C C . LEU A 1 266 ? 43.253 9.180 6.676 1.00 78.88 266 LEU A C 1
ATOM 2114 O O . LEU A 1 266 ? 43.536 9.825 5.663 1.00 78.88 266 LEU A O 1
ATOM 2118 N N . LYS A 1 267 ? 44.116 8.324 7.241 1.00 82.75 267 LYS A N 1
ATOM 2119 C CA . LYS A 1 267 ? 45.453 8.070 6.707 1.00 82.75 267 LYS A CA 1
ATOM 2120 C C . LYS A 1 267 ? 45.368 7.600 5.256 1.00 82.75 267 LYS A C 1
ATOM 2122 O O . LYS A 1 267 ? 44.709 6.604 4.950 1.00 82.75 267 LYS A O 1
ATOM 2127 N N . LYS A 1 268 ? 46.056 8.316 4.366 1.00 89.00 268 LYS A N 1
ATOM 2128 C CA . LYS A 1 268 ? 46.123 8.041 2.924 1.00 89.00 268 LYS A CA 1
ATOM 2129 C C . LYS A 1 268 ? 47.406 7.275 2.589 1.00 89.00 268 LYS A C 1
ATOM 2131 O O . LYS A 1 268 ? 48.438 7.502 3.216 1.00 89.00 268 LYS A O 1
ATOM 2136 N N . ARG A 1 269 ? 47.357 6.405 1.580 1.00 90.38 269 ARG A N 1
ATOM 2137 C CA . ARG A 1 269 ? 48.536 5.790 0.951 1.00 90.38 269 ARG A CA 1
ATOM 2138 C C . ARG A 1 269 ? 48.556 6.119 -0.533 1.00 90.38 269 ARG A C 1
ATOM 2140 O O . ARG A 1 269 ? 47.570 5.900 -1.233 1.00 90.38 269 ARG A O 1
ATOM 2147 N N . LEU A 1 270 ? 49.678 6.664 -0.982 1.00 88.62 270 LEU A N 1
ATOM 2148 C CA . LEU A 1 270 ? 49.908 6.981 -2.386 1.00 88.62 270 LEU A CA 1
ATOM 2149 C C . LEU A 1 270 ? 50.326 5.711 -3.122 1.00 88.62 270 LEU A C 1
ATOM 2151 O O . LEU A 1 270 ? 51.099 4.915 -2.588 1.00 88.62 270 LEU A O 1
ATOM 2155 N N . MET A 1 271 ? 49.791 5.527 -4.320 1.00 85.94 271 MET A N 1
ATOM 2156 C CA . MET A 1 271 ? 50.112 4.404 -5.195 1.00 85.94 271 MET A CA 1
ATOM 2157 C C . MET A 1 271 ? 49.827 4.785 -6.642 1.00 85.94 271 MET A C 1
ATOM 2159 O O . MET A 1 271 ? 48.988 5.649 -6.900 1.00 85.94 271 MET A O 1
ATOM 2163 N N . GLU A 1 272 ? 50.507 4.134 -7.577 1.00 87.75 272 GLU A N 1
ATOM 2164 C CA . GLU A 1 272 ? 50.190 4.274 -8.996 1.00 87.75 272 GLU A CA 1
ATOM 2165 C C . GLU A 1 272 ? 48.849 3.589 -9.299 1.00 87.75 272 GLU A C 1
ATOM 2167 O O . GLU A 1 272 ? 48.465 2.608 -8.646 1.00 87.75 272 GLU A O 1
ATOM 2172 N N . VAL A 1 273 ? 48.120 4.103 -10.293 1.00 81.56 273 VAL A N 1
ATOM 2173 C CA . VAL A 1 273 ? 46.847 3.511 -10.743 1.00 81.56 273 VAL A CA 1
ATOM 2174 C C . VAL A 1 273 ? 47.025 2.032 -11.101 1.00 81.56 273 VAL A C 1
ATOM 2176 O O . VAL A 1 273 ? 46.177 1.213 -10.745 1.00 81.56 273 VAL A O 1
ATOM 2179 N N . GLU A 1 274 ? 48.132 1.666 -11.744 1.00 80.81 274 GLU A N 1
ATOM 2180 C CA . GLU A 1 274 ? 48.434 0.293 -12.149 1.00 80.81 274 GLU A CA 1
ATOM 2181 C C . GLU A 1 274 ? 48.624 -0.648 -10.944 1.00 80.81 274 GLU A C 1
ATOM 2183 O O . GLU A 1 274 ? 48.107 -1.771 -10.951 1.00 80.81 274 GLU A O 1
ATOM 2188 N N . ASP A 1 275 ? 49.291 -0.176 -9.886 1.00 81.12 275 ASP A N 1
ATOM 2189 C CA . ASP A 1 275 ? 49.490 -0.927 -8.641 1.00 81.12 275 ASP A CA 1
ATOM 2190 C C . ASP A 1 275 ? 48.174 -1.095 -7.882 1.00 81.12 275 ASP A C 1
ATOM 2192 O O . ASP A 1 275 ? 47.863 -2.182 -7.388 1.00 81.12 275 ASP A O 1
ATOM 2196 N N . TYR A 1 276 ? 47.356 -0.040 -7.843 1.00 81.19 276 TYR A N 1
ATOM 2197 C CA . TYR A 1 276 ? 46.021 -0.105 -7.259 1.00 81.19 276 TYR A CA 1
ATOM 2198 C C . TYR A 1 276 ? 45.135 -1.112 -8.005 1.00 81.19 276 TYR A C 1
ATOM 2200 O O . TYR A 1 276 ? 44.500 -1.964 -7.385 1.00 81.19 276 TYR A O 1
ATOM 2208 N N . GLN A 1 277 ? 45.142 -1.096 -9.340 1.00 72.00 277 GLN A N 1
ATOM 2209 C CA . GLN A 1 277 ? 44.410 -2.069 -10.154 1.00 72.00 277 GLN A CA 1
ATOM 2210 C C . GLN A 1 277 ? 44.910 -3.504 -9.948 1.00 72.00 277 GLN A C 1
ATOM 2212 O O . GLN A 1 277 ? 44.112 -4.443 -9.999 1.00 72.00 277 GLN A O 1
ATOM 2217 N N . ALA A 1 278 ? 46.217 -3.708 -9.770 1.00 71.88 278 ALA A N 1
ATOM 2218 C CA . ALA A 1 278 ? 46.785 -5.021 -9.472 1.00 71.88 278 ALA A CA 1
ATOM 2219 C C . ALA A 1 278 ? 46.363 -5.511 -8.078 1.00 71.88 278 ALA A C 1
ATOM 2221 O O . ALA A 1 278 ? 45.983 -6.673 -7.922 1.00 71.88 278 ALA A O 1
ATOM 2222 N N . GLU A 1 279 ? 46.343 -4.620 -7.086 1.00 74.31 279 GLU A N 1
ATOM 2223 C CA . GLU A 1 279 ? 45.876 -4.924 -5.734 1.00 74.31 279 GLU A CA 1
ATOM 2224 C C . GLU A 1 279 ? 44.397 -5.337 -5.735 1.00 74.31 279 GLU A C 1
ATOM 2226 O O . GLU A 1 279 ? 44.057 -6.392 -5.194 1.00 74.31 279 GLU A O 1
ATOM 2231 N N . ILE A 1 280 ? 43.542 -4.580 -6.432 1.00 68.38 280 ILE A N 1
ATOM 2232 C CA . ILE A 1 280 ? 42.117 -4.901 -6.586 1.00 68.38 280 ILE A CA 1
ATOM 2233 C C . ILE A 1 280 ? 41.923 -6.244 -7.305 1.00 68.38 280 ILE A C 1
ATOM 2235 O O . ILE A 1 280 ? 41.150 -7.077 -6.833 1.00 68.38 280 ILE A O 1
ATOM 2239 N N . ARG A 1 281 ? 42.660 -6.507 -8.396 1.00 60.84 281 ARG A N 1
ATOM 2240 C CA . ARG A 1 281 ? 42.594 -7.784 -9.138 1.00 60.84 281 ARG A CA 1
ATOM 2241 C C . ARG A 1 281 ? 43.061 -8.982 -8.316 1.00 60.84 281 ARG A C 1
ATOM 2243 O O . ARG A 1 281 ? 42.526 -10.074 -8.476 1.00 60.84 281 ARG A O 1
ATOM 2250 N N . SER A 1 282 ? 44.050 -8.787 -7.449 1.00 61.19 282 SER A N 1
ATOM 2251 C CA . SER A 1 282 ? 44.594 -9.855 -6.607 1.00 61.19 282 SER A CA 1
ATOM 2252 C C . SER A 1 282 ? 43.661 -10.269 -5.465 1.00 61.19 282 SER A C 1
ATOM 2254 O O . SER A 1 282 ? 43.833 -11.349 -4.903 1.00 61.19 282 SER A O 1
ATOM 2256 N N . GLY A 1 283 ? 42.704 -9.412 -5.079 1.00 53.91 283 GLY A N 1
ATOM 2257 C CA . GLY A 1 283 ? 41.833 -9.650 -3.925 1.00 53.91 283 GLY A CA 1
ATOM 2258 C C . GLY A 1 283 ? 42.596 -9.834 -2.605 1.00 53.91 283 GLY A C 1
ATOM 2259 O O . GLY A 1 283 ? 42.094 -10.489 -1.686 1.00 53.91 283 GLY A O 1
ATOM 2260 N N . ARG A 1 284 ? 43.828 -9.308 -2.516 1.00 60.69 284 ARG A N 1
ATOM 2261 C CA . ARG A 1 284 ? 44.740 -9.529 -1.390 1.00 60.69 284 ARG A CA 1
ATOM 2262 C C . ARG A 1 284 ? 44.140 -9.028 -0.076 1.00 60.69 284 ARG A C 1
ATOM 2264 O O . ARG A 1 284 ? 43.625 -7.917 0.018 1.00 60.69 284 ARG A O 1
ATOM 2271 N N . LYS A 1 285 ? 44.279 -9.843 0.971 1.00 57.94 285 LYS A N 1
ATOM 2272 C CA . LYS A 1 285 ? 43.930 -9.493 2.355 1.00 57.94 285 LYS A CA 1
ATOM 2273 C C . LYS A 1 285 ? 45.210 -9.212 3.146 1.00 57.94 285 LYS A C 1
ATOM 2275 O O . LYS A 1 285 ? 46.216 -9.876 2.914 1.00 57.94 285 LYS A O 1
ATOM 2280 N N . TYR A 1 286 ? 45.155 -8.244 4.057 1.00 65.75 286 TYR A N 1
ATOM 2281 C CA . TYR A 1 286 ? 46.254 -7.890 4.962 1.00 65.75 286 TYR A CA 1
ATOM 2282 C C . TYR A 1 286 ? 45.922 -8.358 6.382 1.00 65.75 286 TYR A C 1
ATOM 2284 O O . TYR A 1 286 ? 44.784 -8.171 6.824 1.00 65.75 286 TYR A O 1
ATOM 2292 N N . SER A 1 287 ? 46.886 -8.955 7.089 1.00 66.38 287 SER A N 1
ATOM 2293 C CA . SER A 1 287 ? 46.722 -9.275 8.517 1.00 66.38 287 SER A CA 1
ATOM 2294 C C . SER A 1 287 ? 46.871 -8.020 9.395 1.00 66.38 287 SER A C 1
ATOM 2296 O O . SER A 1 287 ? 47.422 -7.006 8.958 1.00 66.38 287 SER A O 1
ATOM 2298 N N . LYS A 1 288 ? 46.386 -8.063 10.646 1.00 57.81 288 LYS A N 1
ATOM 2299 C CA . LYS A 1 288 ? 46.513 -6.931 11.589 1.00 57.81 288 LYS A CA 1
ATOM 2300 C C . LYS A 1 288 ? 47.985 -6.629 11.906 1.00 57.81 288 LYS A C 1
ATOM 2302 O O . LYS A 1 288 ? 48.367 -5.467 12.031 1.00 57.81 288 LYS A O 1
ATOM 2307 N N . GLU A 1 289 ? 48.813 -7.665 11.974 1.00 68.00 289 GLU A N 1
ATOM 2308 C CA . GLU A 1 289 ? 50.256 -7.594 12.208 1.00 68.00 289 GLU A CA 1
ATOM 2309 C C . GLU A 1 289 ? 50.963 -6.951 11.011 1.00 68.00 289 GLU A C 1
ATOM 2311 O O . GLU A 1 289 ? 51.744 -6.019 11.193 1.00 68.00 289 GLU A O 1
ATOM 2316 N N . GLU A 1 290 ? 50.605 -7.355 9.787 1.00 67.81 290 GLU A N 1
ATOM 2317 C CA . GLU A 1 290 ? 51.147 -6.764 8.560 1.00 67.81 290 GLU A CA 1
ATOM 2318 C C . GLU A 1 290 ? 50.758 -5.290 8.398 1.00 67.81 290 GLU A C 1
ATOM 2320 O O . GLU A 1 290 ? 51.568 -4.491 7.930 1.00 67.81 290 GLU A O 1
ATOM 2325 N N . LEU A 1 291 ? 49.533 -4.899 8.767 1.00 68.38 291 LEU A N 1
ATOM 2326 C CA . LEU A 1 291 ? 49.099 -3.498 8.705 1.00 68.38 291 LEU A CA 1
ATOM 2327 C C . LEU A 1 291 ? 49.872 -2.626 9.700 1.00 68.38 291 LEU A C 1
ATOM 2329 O O . LEU A 1 291 ? 50.312 -1.523 9.357 1.00 68.38 291 LEU A O 1
ATOM 2333 N N . LYS A 1 292 ? 50.097 -3.147 10.910 1.00 72.50 292 LYS A N 1
ATOM 2334 C CA . LYS A 1 292 ? 50.868 -2.464 11.949 1.00 72.50 292 LYS A CA 1
ATOM 2335 C C . LYS A 1 292 ? 52.341 -2.337 11.561 1.00 72.50 292 LYS A C 1
ATOM 2337 O O . LYS A 1 292 ? 52.918 -1.271 11.752 1.00 72.50 292 LYS A O 1
ATOM 2342 N N . GLU A 1 293 ? 52.922 -3.379 10.977 1.00 77.25 293 GLU A N 1
ATOM 2343 C CA . GLU A 1 293 ? 54.316 -3.399 10.525 1.00 77.25 293 GLU A CA 1
ATOM 2344 C C . GLU A 1 293 ? 54.545 -2.512 9.291 1.00 77.25 293 GLU A C 1
ATOM 2346 O O . GLU A 1 293 ? 55.487 -1.724 9.257 1.00 77.25 293 GLU A O 1
ATOM 2351 N N . ARG A 1 294 ? 53.665 -2.592 8.284 1.00 73.69 294 ARG A N 1
ATOM 2352 C CA . ARG A 1 294 ? 53.844 -1.891 6.999 1.00 73.69 294 ARG A CA 1
ATOM 2353 C C . ARG A 1 294 ? 53.368 -0.446 7.013 1.00 73.69 294 ARG A C 1
ATOM 2355 O O . ARG A 1 294 ? 53.947 0.391 6.327 1.00 73.69 294 ARG A O 1
ATOM 2362 N N . PHE A 1 295 ? 52.289 -0.152 7.736 1.00 74.12 295 PHE A N 1
ATOM 2363 C CA . PHE A 1 295 ? 51.620 1.150 7.673 1.00 74.12 295 PHE A CA 1
ATOM 2364 C C . PHE A 1 295 ? 51.523 1.850 9.028 1.00 74.12 295 PHE A C 1
ATOM 2366 O O . PHE A 1 295 ? 51.095 3.008 9.079 1.00 74.12 295 PHE A O 1
ATOM 2373 N N . GLY A 1 296 ? 51.922 1.193 10.122 1.00 72.88 296 GLY A N 1
ATOM 2374 C CA . GLY A 1 296 ? 51.790 1.741 11.471 1.00 72.88 296 GLY A CA 1
ATOM 2375 C C . GLY A 1 296 ? 50.336 2.008 11.866 1.00 72.88 296 GLY A C 1
ATOM 2376 O O . GLY A 1 296 ? 50.086 2.902 12.670 1.00 72.88 296 GLY A O 1
ATOM 2377 N N . THR A 1 297 ? 49.372 1.302 11.263 1.00 72.50 297 THR A N 1
ATOM 2378 C CA . THR A 1 297 ? 47.931 1.448 11.527 1.00 72.50 297 THR A CA 1
ATOM 2379 C C . THR A 1 297 ? 47.265 0.087 11.689 1.00 72.50 297 THR A C 1
ATOM 2381 O O . THR A 1 297 ? 47.758 -0.919 11.192 1.00 72.50 297 THR A O 1
ATOM 2384 N N . THR A 1 298 ? 46.127 0.047 12.385 1.00 65.69 298 THR A N 1
ATOM 2385 C CA . THR A 1 298 ? 45.280 -1.157 12.497 1.00 65.69 298 THR A CA 1
ATOM 2386 C C . THR A 1 298 ? 44.263 -1.259 11.357 1.00 65.69 298 THR A C 1
A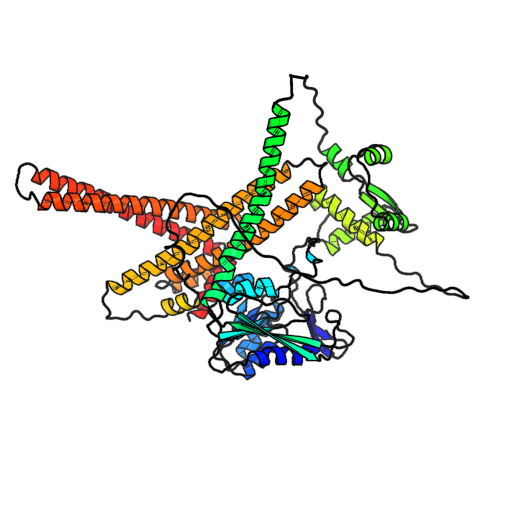TOM 2388 O O . THR A 1 298 ? 43.719 -2.329 11.100 1.00 65.69 298 THR A O 1
ATOM 2391 N N . VAL A 1 299 ? 44.051 -0.157 10.628 1.00 66.62 299 VAL A N 1
ATOM 2392 C CA . VAL A 1 299 ? 43.172 -0.050 9.458 1.00 66.62 299 VAL A CA 1
ATOM 2393 C C . VAL A 1 299 ? 43.983 0.184 8.185 1.00 66.62 299 VAL A C 1
ATOM 2395 O O . VAL A 1 299 ? 44.985 0.902 8.198 1.00 66.62 299 VAL A O 1
ATOM 2398 N N . LEU A 1 300 ? 43.539 -0.390 7.064 1.00 77.44 300 LEU A N 1
ATOM 2399 C CA . LEU A 1 300 ? 44.194 -0.209 5.765 1.00 77.44 300 LEU A CA 1
ATOM 2400 C C . LEU A 1 300 ? 44.108 1.264 5.318 1.00 77.44 300 LEU A C 1
ATOM 2402 O O . LEU A 1 300 ? 42.996 1.786 5.213 1.00 77.44 300 LEU A O 1
ATOM 2406 N N . PRO A 1 301 ? 45.217 1.964 5.033 1.00 83.62 301 PRO A N 1
ATOM 2407 C CA . PRO A 1 301 ? 45.148 3.361 4.609 1.00 83.62 301 PRO A CA 1
ATOM 2408 C C . PRO A 1 301 ? 44.368 3.550 3.295 1.00 83.62 301 PRO A C 1
ATOM 2410 O O . PRO A 1 301 ? 44.374 2.682 2.417 1.00 83.62 301 PRO A O 1
ATOM 2413 N N . ILE A 1 302 ? 43.707 4.701 3.159 1.00 84.94 302 ILE A N 1
ATOM 2414 C CA . ILE A 1 302 ? 42.891 5.069 1.995 1.00 84.94 302 ILE A CA 1
ATOM 2415 C C . ILE A 1 302 ? 43.790 5.127 0.750 1.00 84.94 302 ILE A C 1
ATOM 2417 O O . ILE A 1 302 ? 44.736 5.917 0.749 1.00 84.94 302 ILE A O 1
ATOM 2421 N N . PRO A 1 303 ? 43.533 4.327 -0.299 1.00 83.88 303 PRO A N 1
ATOM 2422 C CA . PRO A 1 303 ? 44.323 4.368 -1.520 1.00 83.88 303 PRO A CA 1
ATOM 2423 C C . PRO A 1 303 ? 44.093 5.686 -2.265 1.00 83.88 303 PRO A C 1
ATOM 2425 O O . PRO A 1 303 ? 42.964 6.156 -2.402 1.00 83.88 303 PRO A O 1
ATOM 2428 N N . VAL A 1 304 ? 45.181 6.271 -2.753 1.00 91.19 304 VAL A N 1
ATOM 2429 C CA . VAL A 1 304 ? 45.193 7.451 -3.620 1.00 91.19 304 VAL A CA 1
ATOM 2430 C C . VAL A 1 304 ? 45.902 7.041 -4.914 1.00 91.19 304 VAL A C 1
ATOM 2432 O O . VAL A 1 304 ? 47.121 7.199 -4.997 1.00 91.19 304 VAL A O 1
ATOM 2435 N N . PRO A 1 305 ? 45.171 6.427 -5.867 1.00 87.75 305 PRO A N 1
ATOM 2436 C CA . PRO A 1 305 ? 45.711 6.031 -7.161 1.00 87.75 305 PRO A CA 1
ATOM 2437 C C . PRO A 1 305 ? 45.973 7.268 -8.024 1.00 87.75 305 PRO A C 1
ATOM 2439 O O . PRO A 1 305 ? 45.035 7.919 -8.486 1.00 87.75 305 PRO A O 1
ATOM 2442 N N . LEU A 1 306 ? 47.246 7.592 -8.227 1.00 88.06 306 LEU A N 1
ATOM 2443 C CA . LEU A 1 306 ? 47.678 8.705 -9.070 1.00 88.06 306 LEU A CA 1
ATOM 2444 C C . LEU A 1 306 ? 47.918 8.211 -10.498 1.00 88.06 306 LEU A C 1
ATOM 2446 O O . LEU A 1 306 ? 48.550 7.175 -10.701 1.00 88.06 306 LEU A O 1
ATOM 2450 N N . ALA A 1 307 ? 47.393 8.935 -11.490 1.00 83.06 307 ALA A N 1
ATOM 2451 C CA . ALA A 1 307 ? 47.769 8.700 -12.881 1.00 83.06 307 ALA A CA 1
ATOM 2452 C C . ALA A 1 307 ? 49.231 9.121 -13.117 1.00 83.06 307 ALA A C 1
ATOM 2454 O O . ALA A 1 307 ? 49.756 9.982 -12.411 1.00 83.06 307 ALA A O 1
ATOM 2455 N N . ARG A 1 308 ? 49.884 8.574 -14.150 1.00 81.88 308 ARG A N 1
ATOM 2456 C CA . ARG A 1 308 ? 51.273 8.932 -14.479 1.00 81.88 308 ARG A CA 1
ATOM 2457 C C . ARG A 1 308 ? 51.434 10.447 -14.652 1.00 81.88 308 ARG A C 1
ATOM 2459 O O . ARG A 1 308 ? 50.872 11.036 -15.572 1.00 81.88 308 ARG A O 1
ATOM 2466 N N . GLY A 1 309 ? 52.230 11.060 -13.777 1.00 80.19 309 GLY A N 1
ATOM 2467 C CA . GLY A 1 309 ? 52.480 12.506 -13.768 1.00 80.19 309 GLY A CA 1
ATOM 2468 C C . GLY A 1 309 ? 51.401 13.354 -13.078 1.00 80.19 309 GLY A C 1
ATOM 2469 O O . GLY A 1 309 ? 51.509 14.579 -13.088 1.00 80.19 309 GLY A O 1
ATOM 2470 N N . GLU A 1 310 ? 50.384 12.743 -12.465 1.00 85.94 310 GLU A N 1
ATOM 2471 C CA . GLU A 1 310 ? 49.377 13.434 -11.658 1.00 85.94 310 GLU A CA 1
ATOM 2472 C C . GLU A 1 310 ? 49.910 13.734 -10.252 1.00 85.94 310 GLU A C 1
ATOM 2474 O O . GLU A 1 310 ? 50.424 12.869 -9.544 1.00 85.94 310 GLU A O 1
ATOM 2479 N N . SER A 1 311 ? 49.752 14.979 -9.814 1.00 88.50 311 SER A N 1
ATOM 2480 C CA . SER A 1 311 ? 50.074 15.381 -8.446 1.00 88.50 311 SER A CA 1
ATOM 2481 C C . SER A 1 311 ? 48.940 15.048 -7.471 1.00 88.50 311 SER A C 1
ATOM 2483 O O . SER A 1 311 ? 47.757 15.034 -7.818 1.00 88.50 311 SER A O 1
ATOM 2485 N N . THR A 1 312 ? 49.282 14.884 -6.193 1.00 85.94 312 THR A N 1
ATOM 2486 C CA . THR A 1 312 ? 48.305 14.665 -5.111 1.00 85.94 312 THR A CA 1
ATOM 2487 C C . THR A 1 312 ? 47.266 15.783 -5.009 1.00 85.94 312 THR A C 1
ATOM 2489 O O . THR A 1 312 ? 46.114 15.527 -4.661 1.00 85.94 312 THR A O 1
ATOM 2492 N N . GLN A 1 313 ? 47.644 17.017 -5.351 1.00 86.25 313 GLN A N 1
ATOM 2493 C CA . GLN A 1 313 ? 46.737 18.160 -5.370 1.00 86.25 313 GLN A CA 1
ATOM 2494 C C . GLN A 1 313 ? 45.710 18.054 -6.504 1.00 86.25 313 GLN A C 1
ATOM 2496 O O . GLN A 1 313 ? 44.537 18.337 -6.280 1.00 86.25 313 GLN A O 1
ATOM 2501 N N . GLN A 1 314 ? 46.123 17.601 -7.692 1.00 83.19 314 GLN A N 1
ATOM 2502 C CA . GLN A 1 314 ? 45.217 17.378 -8.825 1.00 83.19 314 GLN A CA 1
ATOM 2503 C C . GLN A 1 314 ? 44.210 16.262 -8.524 1.00 83.19 314 GLN A C 1
ATOM 2505 O O . GLN A 1 314 ? 43.012 16.437 -8.763 1.00 83.19 314 GLN A O 1
ATOM 2510 N N . TYR A 1 315 ? 44.666 15.173 -7.901 1.00 89.50 315 TYR A N 1
ATOM 2511 C CA . TYR A 1 315 ? 43.785 14.104 -7.433 1.00 89.50 315 TYR A CA 1
ATOM 2512 C C . TYR A 1 315 ? 42.769 14.610 -6.396 1.00 89.50 315 TYR A C 1
ATOM 2514 O O . TYR A 1 315 ? 41.573 14.332 -6.498 1.00 89.50 315 TYR A O 1
ATOM 2522 N N . GLU A 1 316 ? 43.217 15.398 -5.411 1.00 89.88 316 GLU A N 1
ATOM 2523 C CA . GLU A 1 316 ? 42.331 15.968 -4.390 1.00 89.88 316 GLU A CA 1
ATOM 2524 C C . GLU A 1 316 ? 41.323 16.956 -5.004 1.00 89.88 316 GLU A C 1
ATOM 2526 O O . GLU A 1 316 ? 40.149 16.934 -4.641 1.00 89.88 316 GLU A O 1
ATOM 2531 N N . SER A 1 317 ? 41.718 17.770 -5.989 1.00 86.06 317 SER A N 1
ATOM 2532 C CA . SER A 1 317 ? 40.787 18.642 -6.717 1.00 86.06 317 SER A CA 1
ATOM 2533 C C . SER A 1 317 ? 39.711 17.851 -7.464 1.00 86.06 317 SER A C 1
ATOM 2535 O O . SER A 1 317 ? 38.539 18.223 -7.402 1.00 86.06 317 SER A O 1
ATOM 2537 N N . ARG A 1 318 ? 40.069 16.732 -8.108 1.00 90.56 318 ARG A N 1
ATOM 2538 C CA . ARG A 1 318 ? 39.094 15.836 -8.751 1.00 90.56 318 ARG A CA 1
ATOM 2539 C C . ARG A 1 318 ? 38.161 15.186 -7.734 1.00 90.56 318 ARG A C 1
ATOM 2541 O O . ARG A 1 318 ? 36.971 15.069 -8.008 1.00 90.56 318 ARG A O 1
ATOM 2548 N N . PHE A 1 319 ? 38.677 14.795 -6.569 1.00 86.94 319 PHE A N 1
ATOM 2549 C CA . PHE A 1 319 ? 37.856 14.265 -5.481 1.00 86.94 319 PHE A CA 1
ATOM 2550 C C . PHE A 1 319 ? 36.836 15.300 -5.001 1.00 86.94 319 PHE A C 1
ATOM 2552 O O . PHE A 1 319 ? 35.654 14.988 -4.896 1.00 86.94 319 PHE A O 1
ATOM 2559 N N . LEU A 1 320 ? 37.263 16.541 -4.759 1.00 86.88 320 LEU A N 1
ATOM 2560 C CA . LEU A 1 320 ? 36.375 17.618 -4.313 1.00 86.88 320 LEU A CA 1
ATOM 2561 C C . LEU A 1 320 ? 35.344 18.007 -5.377 1.00 86.88 320 LEU A C 1
ATOM 2563 O O . LEU A 1 320 ? 34.209 18.337 -5.038 1.00 86.88 320 LEU A O 1
ATOM 2567 N N . GLU A 1 321 ? 35.721 17.975 -6.655 1.00 81.44 321 GLU A N 1
ATOM 2568 C CA . GLU A 1 321 ? 34.790 18.193 -7.764 1.00 81.44 321 GLU A CA 1
ATOM 2569 C C . GLU A 1 321 ? 33.787 17.043 -7.880 1.00 81.44 321 GLU A C 1
ATOM 2571 O O . GLU A 1 321 ? 32.594 17.280 -8.035 1.00 81.44 321 GLU A O 1
ATOM 2576 N N . TRP A 1 322 ? 34.231 15.795 -7.726 1.00 83.94 322 TRP A N 1
ATOM 2577 C CA . TRP A 1 322 ? 33.354 14.624 -7.673 1.00 83.94 322 TRP A CA 1
ATOM 2578 C C . TRP A 1 322 ? 32.409 14.659 -6.465 1.00 83.94 322 TRP A C 1
ATOM 2580 O O . TRP A 1 322 ? 31.235 14.312 -6.580 1.00 83.94 322 TRP A O 1
ATOM 2590 N N . LEU A 1 323 ? 32.887 15.125 -5.313 1.00 76.50 323 LEU A N 1
ATOM 2591 C CA . LEU A 1 323 ? 32.079 15.271 -4.107 1.00 76.50 323 LEU A CA 1
ATOM 2592 C C . LEU A 1 323 ? 30.952 16.296 -4.318 1.00 76.50 323 LEU A C 1
ATOM 2594 O O . LEU A 1 323 ? 29.796 16.006 -4.014 1.00 76.50 323 LEU A O 1
ATOM 2598 N N . ARG A 1 324 ? 31.269 17.440 -4.940 1.00 71.62 324 ARG A N 1
ATOM 2599 C CA . ARG A 1 324 ? 30.286 18.482 -5.275 1.00 71.62 324 ARG A CA 1
ATOM 2600 C C . ARG A 1 324 ? 29.321 18.047 -6.379 1.00 71.62 324 ARG A C 1
ATOM 2602 O O . ARG A 1 324 ? 28.116 18.176 -6.216 1.00 71.62 324 ARG A O 1
ATOM 2609 N N . SER A 1 325 ? 29.837 17.514 -7.484 1.00 51.69 325 SER A N 1
ATOM 2610 C CA . SER A 1 325 ? 29.048 17.218 -8.690 1.00 51.69 325 SER A CA 1
ATOM 2611 C C . SER A 1 325 ? 28.261 15.909 -8.622 1.00 51.69 325 SER A C 1
ATOM 2613 O O . SER A 1 325 ? 27.168 15.830 -9.168 1.00 51.69 325 SER A O 1
ATOM 2615 N N . SER A 1 326 ? 28.809 14.870 -7.985 1.00 51.41 326 SER A N 1
ATOM 2616 C CA . SER A 1 326 ? 28.211 13.526 -7.974 1.00 51.41 326 SER A CA 1
ATOM 2617 C C . SER A 1 326 ? 27.539 13.166 -6.651 1.00 51.41 326 SER A C 1
ATOM 2619 O O . SER A 1 326 ? 26.757 12.225 -6.630 1.00 51.41 326 SER A O 1
ATOM 2621 N N . ASN A 1 327 ? 27.844 13.879 -5.560 1.00 49.22 327 ASN A N 1
ATOM 2622 C CA . ASN A 1 327 ? 27.284 13.593 -4.234 1.00 49.22 327 ASN A CA 1
ATOM 2623 C C . ASN A 1 327 ? 26.589 14.807 -3.593 1.00 49.22 327 ASN A C 1
ATOM 2625 O O . ASN A 1 327 ? 26.050 14.666 -2.503 1.00 49.22 327 ASN A O 1
ATOM 2629 N N . ASN A 1 328 ? 26.605 15.985 -4.234 1.00 70.62 328 ASN A N 1
ATOM 2630 C CA . ASN A 1 328 ? 26.061 17.241 -3.697 1.00 70.62 328 ASN A CA 1
ATOM 2631 C C . ASN A 1 328 ? 26.552 17.569 -2.268 1.00 70.62 328 ASN A C 1
ATOM 2633 O O . ASN A 1 328 ? 25.807 18.093 -1.443 1.00 70.62 328 ASN A O 1
ATOM 2637 N N . LEU A 1 329 ? 27.809 17.227 -1.968 1.00 62.97 329 LEU A N 1
ATOM 2638 C CA . LEU A 1 329 ? 28.436 17.428 -0.661 1.00 62.97 329 LEU A CA 1
ATOM 2639 C C . LEU A 1 329 ? 29.667 18.332 -0.787 1.00 62.97 329 LEU A C 1
ATOM 2641 O O . LEU A 1 329 ? 30.380 18.324 -1.795 1.00 62.97 329 LEU A O 1
ATOM 2645 N N . GLN A 1 330 ? 29.958 19.083 0.270 1.00 79.94 330 GLN A N 1
ATOM 2646 C CA . GLN A 1 330 ? 31.236 19.756 0.474 1.00 79.94 330 GLN A CA 1
ATOM 2647 C C . GLN A 1 330 ? 32.044 19.040 1.558 1.00 79.94 330 GLN A C 1
ATOM 2649 O O . GLN A 1 330 ? 31.502 18.386 2.446 1.00 79.94 330 GLN A O 1
ATOM 2654 N N . LEU A 1 331 ? 33.373 19.186 1.530 1.00 74.44 331 LEU A N 1
ATOM 2655 C CA . LEU A 1 331 ? 34.243 18.566 2.538 1.00 74.44 331 LEU A CA 1
ATOM 2656 C C . LEU A 1 331 ? 33.913 19.050 3.966 1.00 74.44 331 LEU A C 1
ATOM 2658 O O . LEU A 1 331 ? 34.111 18.323 4.934 1.00 74.44 331 LEU A O 1
ATOM 2662 N N . SER A 1 332 ? 33.375 20.267 4.109 1.00 72.12 332 SER A N 1
ATOM 2663 C CA . SER A 1 332 ? 32.877 20.792 5.387 1.00 72.12 332 SER A CA 1
ATOM 2664 C C . SER A 1 332 ? 31.762 19.947 5.996 1.00 72.12 332 SER A C 1
ATOM 2666 O O . SER A 1 332 ? 31.717 19.821 7.219 1.00 72.12 332 SER A O 1
ATOM 2668 N N . ASP A 1 333 ? 30.919 19.335 5.166 1.00 70.31 333 ASP A N 1
ATOM 2669 C CA . ASP A 1 333 ? 29.747 18.561 5.594 1.00 70.31 333 ASP A CA 1
ATOM 2670 C C . ASP A 1 333 ? 30.145 17.198 6.180 1.00 70.31 333 ASP A C 1
ATOM 2672 O O . ASP A 1 333 ? 29.344 16.529 6.829 1.00 70.31 333 ASP A O 1
ATOM 2676 N N . LEU A 1 334 ? 31.405 16.798 5.979 1.00 73.88 334 LEU A N 1
ATOM 2677 C CA . LEU A 1 334 ? 31.977 15.534 6.439 1.00 73.88 334 LEU A CA 1
ATOM 2678 C C . LEU A 1 334 ? 32.847 15.688 7.698 1.00 73.88 334 LEU A C 1
ATOM 2680 O O . LEU A 1 334 ? 33.311 14.693 8.247 1.00 73.88 334 LEU A O 1
ATOM 2684 N N . ARG A 1 335 ? 33.044 16.918 8.205 1.00 66.88 335 ARG A N 1
ATOM 2685 C CA . ARG A 1 335 ? 33.964 17.211 9.328 1.00 66.88 335 ARG A CA 1
ATOM 2686 C C . ARG A 1 335 ? 33.667 16.435 10.612 1.00 66.88 335 ARG A C 1
ATOM 2688 O O . ARG A 1 335 ? 34.591 16.154 11.370 1.00 66.88 335 ARG A O 1
ATOM 2695 N N . ASN A 1 336 ? 32.398 16.108 10.852 1.00 62.88 336 ASN A N 1
ATOM 2696 C CA . ASN A 1 336 ? 31.953 15.380 12.043 1.00 62.88 336 ASN A CA 1
ATOM 2697 C C . ASN A 1 336 ? 31.746 13.876 11.782 1.00 62.88 336 ASN A C 1
ATOM 2699 O O . ASN A 1 336 ? 31.325 13.165 12.690 1.00 62.88 336 ASN A O 1
ATOM 2703 N N . ASP A 1 337 ? 32.040 13.389 10.570 1.00 64.44 337 ASP A N 1
ATOM 2704 C CA . ASP A 1 337 ? 31.840 11.995 10.163 1.00 64.44 337 ASP A CA 1
ATOM 2705 C C . ASP A 1 337 ? 33.038 11.470 9.333 1.00 64.44 337 ASP A C 1
ATOM 2707 O O . ASP A 1 337 ? 32.970 11.341 8.102 1.00 64.44 337 ASP A O 1
ATOM 2711 N N . PRO A 1 338 ? 34.169 11.153 9.997 1.00 67.81 338 PRO A N 1
ATOM 2712 C CA . PRO A 1 338 ? 35.381 10.670 9.331 1.00 67.81 338 PRO A CA 1
ATOM 2713 C C . PRO A 1 338 ? 35.185 9.306 8.651 1.00 67.81 338 PRO A C 1
ATOM 2715 O O . PRO A 1 338 ? 35.914 8.974 7.716 1.00 67.81 338 PRO A O 1
ATOM 2718 N N . ASN A 1 339 ? 34.194 8.517 9.077 1.00 58.62 339 ASN A N 1
ATOM 2719 C CA . ASN A 1 339 ? 33.869 7.232 8.459 1.00 58.62 339 ASN A CA 1
ATOM 2720 C C . ASN A 1 339 ? 33.184 7.427 7.103 1.00 58.62 339 ASN A C 1
ATOM 2722 O O . ASN A 1 339 ? 33.544 6.763 6.126 1.00 58.62 339 ASN A O 1
ATOM 2726 N N . LYS A 1 340 ? 32.258 8.387 7.014 1.00 62.91 340 LYS A N 1
ATOM 2727 C CA . LYS A 1 340 ? 31.636 8.781 5.748 1.00 62.91 340 LYS A CA 1
ATOM 2728 C C . LYS A 1 340 ? 32.647 9.401 4.788 1.00 62.91 340 LYS A C 1
ATOM 2730 O O . LYS A 1 340 ? 32.665 9.024 3.617 1.00 62.91 340 LYS A O 1
ATOM 2735 N N . GLU A 1 341 ? 33.546 10.268 5.269 1.00 75.75 341 GLU A N 1
ATOM 2736 C CA . GLU A 1 341 ? 34.641 10.789 4.434 1.00 75.75 341 GLU A CA 1
ATOM 2737 C C . GLU A 1 341 ? 35.533 9.660 3.906 1.00 75.75 341 GLU A C 1
ATOM 2739 O O . GLU A 1 341 ? 35.811 9.589 2.706 1.00 75.75 341 GLU A O 1
ATOM 2744 N N . ARG A 1 342 ? 35.944 8.741 4.784 1.00 78.81 342 ARG A N 1
ATOM 2745 C CA . ARG A 1 342 ? 36.762 7.582 4.422 1.00 78.81 342 ARG A CA 1
ATOM 2746 C C . ARG A 1 342 ? 36.089 6.735 3.343 1.00 78.81 342 ARG A C 1
ATOM 2748 O O . ARG A 1 342 ? 36.727 6.433 2.337 1.00 78.81 342 ARG A O 1
ATOM 2755 N N . SER A 1 343 ? 34.810 6.398 3.511 1.00 56.69 343 SER A N 1
ATOM 2756 C CA . SER A 1 343 ? 34.033 5.623 2.533 1.00 56.69 343 SER A CA 1
ATOM 2757 C C . SER A 1 343 ? 33.978 6.310 1.163 1.00 56.69 343 SER A C 1
ATOM 2759 O O . SER A 1 343 ? 34.304 5.698 0.144 1.00 56.69 343 SER A O 1
ATOM 2761 N N . LEU A 1 344 ? 33.674 7.611 1.133 1.00 62.16 344 LEU A N 1
ATOM 2762 C CA . LEU A 1 344 ? 33.615 8.393 -0.104 1.00 62.16 344 LEU A CA 1
ATOM 2763 C C . LEU A 1 344 ? 34.972 8.462 -0.814 1.00 62.16 344 LEU A C 1
ATOM 2765 O O . LEU A 1 344 ? 35.032 8.364 -2.040 1.00 62.16 344 LEU A O 1
ATOM 2769 N N . ARG A 1 345 ? 36.074 8.567 -0.064 1.00 78.31 345 ARG A N 1
ATOM 2770 C CA . ARG A 1 345 ? 37.427 8.544 -0.637 1.00 78.31 345 ARG A CA 1
ATOM 2771 C C . ARG A 1 345 ? 37.793 7.180 -1.236 1.00 78.31 345 ARG A C 1
ATOM 2773 O O . ARG A 1 345 ? 38.433 7.155 -2.283 1.00 78.31 345 ARG A O 1
ATOM 2780 N N . PHE A 1 346 ? 37.360 6.067 -0.637 1.00 68.88 346 PHE A N 1
ATOM 2781 C CA . PHE A 1 346 ? 37.528 4.727 -1.224 1.00 68.88 346 PHE A CA 1
ATOM 2782 C C . PHE A 1 346 ? 36.719 4.556 -2.516 1.00 68.88 346 PHE A C 1
ATOM 2784 O O . PHE A 1 346 ? 37.248 4.059 -3.509 1.00 68.88 346 PHE A O 1
ATOM 2791 N N . SER A 1 347 ? 35.466 5.014 -2.532 1.00 62.28 347 SER A N 1
ATOM 2792 C CA . SER A 1 347 ? 34.619 4.995 -3.733 1.00 62.28 347 SER A CA 1
ATOM 2793 C C . SER A 1 347 ? 35.221 5.825 -4.866 1.00 62.28 347 SER A C 1
ATOM 2795 O O . SER A 1 347 ? 35.229 5.407 -6.026 1.00 62.28 347 SER A O 1
ATOM 2797 N N . PHE A 1 348 ? 35.784 6.985 -4.528 1.00 75.44 348 PHE A N 1
ATOM 2798 C CA . PHE A 1 348 ? 36.484 7.811 -5.499 1.00 75.44 348 PHE A CA 1
ATOM 2799 C C . PHE A 1 348 ? 37.767 7.149 -6.016 1.00 75.44 348 PHE A C 1
ATOM 2801 O O . PHE A 1 348 ? 38.006 7.189 -7.219 1.00 75.44 348 PHE A O 1
ATOM 2808 N N . ALA A 1 349 ? 38.548 6.489 -5.155 1.00 67.19 349 ALA A N 1
ATOM 2809 C CA . ALA A 1 349 ? 39.736 5.741 -5.569 1.00 67.19 349 ALA A CA 1
ATOM 2810 C C . ALA A 1 349 ? 39.396 4.616 -6.556 1.00 67.19 349 ALA A C 1
ATOM 2812 O O . ALA A 1 349 ? 40.064 4.485 -7.578 1.00 67.19 349 ALA A O 1
ATOM 2813 N N . LEU A 1 350 ? 38.304 3.879 -6.322 1.00 61.94 350 LEU A N 1
ATOM 2814 C CA . LEU A 1 350 ? 37.822 2.850 -7.248 1.00 61.94 350 LEU A CA 1
ATOM 2815 C C . LEU A 1 350 ? 37.464 3.443 -8.620 1.00 61.94 350 LEU A C 1
ATOM 2817 O O . LEU A 1 350 ? 37.831 2.897 -9.660 1.00 61.94 350 LEU A O 1
ATOM 2821 N N . ARG A 1 351 ? 36.795 4.603 -8.636 1.00 74.38 351 ARG A N 1
ATOM 2822 C CA . ARG A 1 351 ? 36.468 5.327 -9.872 1.00 74.38 351 ARG A CA 1
ATOM 2823 C C . ARG A 1 351 ? 37.715 5.849 -10.584 1.00 74.38 351 ARG A C 1
ATOM 2825 O O . ARG A 1 351 ? 37.816 5.716 -11.803 1.00 74.38 351 ARG A O 1
ATOM 2832 N N . ALA A 1 352 ? 38.639 6.454 -9.843 1.00 70.25 352 ALA A N 1
ATOM 2833 C CA . ALA A 1 352 ? 39.884 6.997 -10.371 1.00 70.25 352 ALA A CA 1
ATOM 2834 C C . ALA A 1 352 ? 40.775 5.889 -10.948 1.00 70.25 352 ALA A C 1
ATOM 2836 O O . ALA A 1 352 ? 41.337 6.073 -12.022 1.00 70.25 352 ALA A O 1
ATOM 2837 N N . GLY A 1 353 ? 40.799 4.716 -10.308 1.00 62.06 353 GLY A N 1
ATOM 2838 C CA . GLY A 1 353 ? 41.472 3.520 -10.809 1.00 62.06 353 GLY A CA 1
ATOM 2839 C C . GLY A 1 353 ? 40.877 2.963 -12.106 1.00 62.06 353 GLY A C 1
ATOM 2840 O O . GLY A 1 353 ? 41.599 2.341 -12.874 1.00 62.06 353 GLY A O 1
ATOM 2841 N N . ASN A 1 354 ? 39.596 3.221 -12.390 1.00 56.22 354 ASN A N 1
ATOM 2842 C CA . ASN A 1 354 ? 38.908 2.748 -13.599 1.00 56.22 354 ASN A CA 1
ATOM 2843 C C . ASN A 1 354 ? 38.842 3.794 -14.729 1.00 56.22 354 ASN A C 1
ATOM 2845 O O . ASN A 1 354 ? 38.333 3.493 -15.806 1.00 56.22 354 ASN A O 1
ATOM 2849 N N . SER A 1 355 ? 39.319 5.022 -14.498 1.00 52.53 355 SER A N 1
ATOM 2850 C CA . SER A 1 355 ? 39.179 6.137 -15.442 1.00 52.53 355 SER A CA 1
ATOM 2851 C C . SER A 1 355 ? 40.540 6.586 -15.985 1.00 52.53 355 SER A C 1
ATOM 2853 O O . SER A 1 355 ? 41.169 7.467 -15.404 1.00 52.53 355 SER A O 1
ATOM 2855 N N . LEU A 1 356 ? 40.954 6.050 -17.138 1.00 41.59 356 LEU A N 1
ATOM 2856 C CA . LEU A 1 356 ? 41.866 6.735 -18.064 1.00 41.59 356 LEU A CA 1
ATOM 2857 C C . LEU A 1 356 ? 41.445 6.483 -19.526 1.00 41.59 356 LEU A C 1
ATOM 2859 O O . LEU A 1 356 ? 41.042 5.365 -19.856 1.00 41.59 356 LEU A O 1
ATOM 2863 N N . PRO A 1 357 ? 41.532 7.501 -20.404 1.00 33.59 357 PRO A N 1
ATOM 2864 C CA . PRO A 1 357 ? 41.322 7.345 -21.834 1.00 33.59 357 PRO A CA 1
ATOM 2865 C C . PRO A 1 357 ? 42.489 6.584 -22.466 1.00 33.59 357 PRO A C 1
ATOM 2867 O O . PRO A 1 357 ? 43.656 6.874 -22.210 1.00 33.59 357 PRO A O 1
ATOM 2870 N N . SER A 1 358 ? 42.152 5.625 -23.328 1.00 27.31 358 SER A N 1
ATOM 2871 C CA . SER A 1 358 ? 43.088 4.981 -24.247 1.00 27.31 358 SER A CA 1
ATOM 2872 C C . SER A 1 358 ? 43.757 6.047 -25.120 1.00 27.31 358 SER A C 1
ATOM 2874 O O . SER A 1 358 ? 43.100 6.701 -25.930 1.00 27.31 358 SER A O 1
ATOM 2876 N N . SER A 1 359 ? 45.069 6.220 -24.970 1.00 28.91 359 SER A N 1
ATOM 2877 C CA . SER A 1 359 ? 45.891 6.850 -25.997 1.00 28.91 359 SER A CA 1
ATOM 2878 C C . SER A 1 359 ? 46.025 5.868 -27.160 1.00 28.91 359 SER A C 1
ATOM 2880 O O . SER A 1 359 ? 46.721 4.857 -27.052 1.00 28.91 359 SER A O 1
ATOM 2882 N N . ARG A 1 360 ? 45.327 6.156 -28.261 1.00 30.47 360 ARG A N 1
ATOM 2883 C CA . ARG A 1 360 ? 45.670 5.648 -29.591 1.00 30.47 360 ARG A CA 1
ATOM 2884 C C . ARG A 1 360 ? 46.988 6.286 -30.025 1.00 30.47 360 ARG A C 1
ATOM 2886 O O . ARG A 1 360 ? 47.059 7.507 -30.026 1.00 30.47 360 ARG A O 1
ATOM 2893 N N . GLU A 1 361 ? 47.950 5.469 -30.440 1.00 28.41 361 GLU A N 1
ATOM 2894 C CA . GLU A 1 361 ? 48.713 5.679 -31.676 1.00 28.41 361 GLU A CA 1
ATOM 2895 C C . GLU A 1 361 ? 49.421 4.375 -32.102 1.00 28.41 361 GLU A C 1
ATOM 2897 O O . GLU A 1 361 ? 50.153 3.754 -31.337 1.00 28.41 361 GLU A O 1
ATOM 2902 N N . ASP A 1 362 ? 49.051 3.957 -33.313 1.00 25.78 362 ASP A N 1
ATOM 2903 C CA . ASP A 1 362 ? 49.680 3.127 -34.346 1.00 25.78 362 ASP A CA 1
ATOM 2904 C C . ASP A 1 362 ? 50.991 2.348 -34.093 1.00 25.78 362 ASP A C 1
ATOM 2906 O O . ASP A 1 362 ? 52.034 2.903 -33.760 1.00 25.78 362 ASP A O 1
ATOM 2910 N N . ASN A 1 363 ? 50.944 1.062 -34.476 1.00 25.33 363 ASN A N 1
ATOM 2911 C CA . ASN A 1 363 ? 51.614 0.455 -35.648 1.00 25.33 363 ASN A CA 1
ATOM 2912 C C . ASN A 1 363 ? 52.314 -0.907 -35.430 1.00 25.33 363 ASN A C 1
ATOM 2914 O O . ASN A 1 363 ? 53.187 -1.077 -34.586 1.00 25.33 363 ASN A O 1
ATOM 2918 N N . THR A 1 364 ? 51.952 -1.810 -36.351 1.00 25.09 364 THR A N 1
ATOM 2919 C CA . THR A 1 364 ? 52.700 -2.921 -36.975 1.00 25.09 364 THR A CA 1
ATOM 2920 C C . THR A 1 364 ? 53.120 -4.178 -36.192 1.00 25.09 364 THR A C 1
ATOM 2922 O O . THR A 1 364 ? 54.000 -4.164 -35.342 1.00 25.09 364 THR A O 1
ATOM 2925 N N . ASP A 1 365 ? 52.565 -5.284 -36.704 1.00 24.14 365 ASP A N 1
ATOM 2926 C CA . ASP A 1 365 ? 53.220 -6.537 -37.110 1.00 24.14 365 ASP A CA 1
ATOM 2927 C C . ASP A 1 365 ? 53.427 -7.736 -36.158 1.00 24.14 365 ASP A C 1
ATOM 2929 O O . ASP A 1 365 ? 54.190 -7.745 -35.200 1.00 24.14 365 ASP A O 1
ATOM 2933 N N . THR A 1 366 ? 52.864 -8.846 -36.661 1.00 24.80 366 THR A N 1
ATOM 2934 C CA . THR A 1 366 ? 53.346 -10.241 -36.668 1.00 24.80 366 THR A CA 1
ATOM 2935 C C . THR A 1 366 ? 53.244 -11.144 -35.427 1.00 24.80 366 THR A C 1
ATOM 2937 O O . THR A 1 366 ? 54.116 -11.209 -34.574 1.00 24.80 366 THR A O 1
ATOM 2940 N N . SER A 1 367 ? 52.293 -12.078 -35.564 1.00 24.89 367 SER A N 1
ATOM 2941 C CA . SER A 1 367 ? 52.466 -13.540 -35.462 1.00 24.89 367 SER A CA 1
ATOM 2942 C C . SER A 1 367 ? 52.390 -14.266 -34.105 1.00 24.89 367 SER A C 1
ATOM 2944 O O . SER A 1 367 ? 53.155 -14.027 -33.181 1.00 24.89 367 SER A O 1
ATOM 2946 N N . SER A 1 368 ? 51.572 -15.329 -34.157 1.00 24.84 368 SER A N 1
ATOM 2947 C CA . SER A 1 368 ? 51.757 -16.681 -33.591 1.00 24.84 368 SER A CA 1
ATOM 2948 C C . SER A 1 368 ? 51.080 -17.071 -32.262 1.00 24.84 368 SER A C 1
ATOM 2950 O O . SER A 1 368 ? 51.241 -16.424 -31.237 1.00 24.84 368 SER A O 1
ATOM 2952 N N . GLY A 1 369 ? 50.385 -18.222 -32.338 1.00 23.77 369 GLY A N 1
ATOM 2953 C CA . GLY A 1 369 ? 50.072 -19.178 -31.259 1.00 23.77 369 GLY A CA 1
ATOM 2954 C C . GLY A 1 369 ? 48.705 -18.991 -30.584 1.00 23.77 369 GLY A C 1
ATOM 2955 O O . GLY A 1 369 ? 48.526 -18.017 -29.872 1.00 23.77 369 GLY A O 1
ATOM 2956 N N . SER A 1 370 ? 47.649 -19.773 -30.877 1.00 23.83 370 SER A N 1
ATOM 2957 C CA . SER A 1 370 ? 47.363 -21.149 -30.377 1.00 23.83 370 SER A CA 1
ATOM 2958 C C . SER A 1 370 ? 47.305 -21.191 -28.835 1.00 23.83 370 SER A C 1
ATOM 2960 O O . SER A 1 370 ? 48.246 -20.734 -28.207 1.00 23.83 370 SER A O 1
ATOM 2962 N N . GLU A 1 371 ? 46.309 -21.691 -28.099 1.00 25.59 371 GLU A N 1
ATOM 2963 C CA . GLU A 1 371 ? 45.279 -22.742 -28.228 1.00 25.59 371 GLU A CA 1
ATOM 2964 C C . GLU A 1 371 ? 44.142 -22.349 -27.232 1.00 25.59 371 GLU A C 1
ATOM 2966 O O . GLU A 1 371 ? 44.402 -21.639 -26.267 1.00 25.59 371 GLU A O 1
ATOM 2971 N N . GLY A 1 372 ? 42.843 -22.598 -27.429 1.00 23.03 372 GLY A N 1
ATOM 2972 C CA . GLY A 1 372 ? 42.183 -23.907 -27.409 1.00 23.03 372 GLY A CA 1
ATOM 2973 C C . GLY A 1 372 ? 41.623 -24.241 -26.009 1.00 23.03 372 GLY A C 1
ATOM 2974 O O . GLY A 1 372 ? 42.396 -24.394 -25.074 1.00 23.03 372 GLY A O 1
ATOM 2975 N N . GLY A 1 373 ? 40.295 -24.410 -25.867 1.00 23.73 373 GLY A N 1
ATOM 2976 C CA . GLY A 1 373 ? 39.725 -25.222 -24.773 1.00 23.73 373 GLY A CA 1
ATOM 2977 C C . GLY A 1 373 ? 38.481 -24.704 -24.032 1.00 23.73 373 GLY A C 1
ATOM 2978 O O . GLY A 1 373 ? 38.566 -24.257 -22.897 1.00 23.73 373 GLY A O 1
ATOM 2979 N N . VAL A 1 374 ? 37.303 -24.891 -24.629 1.00 28.50 374 VAL A N 1
ATOM 2980 C CA . VAL A 1 374 ? 36.056 -25.319 -23.939 1.00 28.50 374 VAL A CA 1
ATOM 2981 C C . VAL A 1 374 ? 35.992 -26.841 -24.225 1.00 28.50 374 VAL A C 1
ATOM 2983 O O . VAL A 1 374 ? 36.366 -27.166 -25.359 1.00 28.50 374 VAL A O 1
ATOM 2986 N N . PRO A 1 375 ? 35.569 -27.800 -23.345 1.00 34.41 375 PRO A N 1
ATOM 2987 C CA . PRO A 1 375 ? 34.205 -27.819 -22.780 1.00 34.41 375 PRO A CA 1
ATOM 2988 C C . PRO A 1 375 ? 33.878 -28.669 -21.507 1.00 34.41 375 PRO A C 1
ATOM 2990 O O . PRO A 1 375 ? 34.650 -29.501 -21.050 1.00 34.41 375 PRO A O 1
ATOM 2993 N N . ARG A 1 376 ? 32.596 -28.539 -21.103 1.00 23.61 376 ARG A N 1
ATOM 2994 C CA . ARG A 1 376 ? 31.620 -29.577 -20.659 1.00 23.61 376 ARG A CA 1
ATOM 2995 C C . ARG A 1 376 ? 31.482 -30.001 -19.179 1.00 23.61 376 ARG A C 1
ATOM 2997 O O . ARG A 1 376 ? 32.324 -30.680 -18.618 1.00 23.61 376 ARG A O 1
ATOM 3004 N N . VAL A 1 377 ? 30.290 -29.677 -18.652 1.00 22.70 377 VAL A N 1
ATOM 3005 C CA . VAL A 1 377 ? 29.223 -30.560 -18.111 1.00 22.70 377 VAL A CA 1
ATOM 3006 C C . VAL A 1 377 ? 29.648 -31.864 -17.425 1.00 22.70 377 VAL A C 1
ATOM 3008 O O . VAL A 1 377 ? 30.140 -32.775 -18.086 1.00 22.70 377 VAL A O 1
ATOM 3011 N N . VAL A 1 378 ? 29.232 -32.006 -16.160 1.00 22.81 378 VAL A N 1
ATOM 3012 C CA . VAL A 1 378 ? 28.761 -33.281 -15.598 1.00 22.81 378 VAL A CA 1
ATOM 3013 C C . VAL A 1 378 ? 27.438 -33.020 -14.875 1.00 22.81 378 VAL A C 1
ATOM 3015 O O . VAL A 1 378 ? 27.359 -32.196 -13.967 1.00 22.81 378 VAL A O 1
ATOM 3018 N N . ASP A 1 379 ? 26.420 -33.701 -15.376 1.00 24.41 379 ASP A N 1
ATOM 3019 C CA . ASP A 1 379 ? 25.082 -33.914 -14.839 1.00 24.41 379 ASP A CA 1
ATOM 3020 C C . ASP A 1 379 ? 25.103 -35.237 -14.062 1.00 24.41 379 ASP A C 1
ATOM 3022 O O . ASP A 1 379 ? 25.685 -36.194 -14.573 1.00 24.41 379 ASP A O 1
ATOM 3026 N N . LEU A 1 380 ? 24.503 -35.283 -12.869 1.00 23.00 380 LEU A N 1
ATOM 3027 C CA . LEU A 1 380 ? 24.040 -36.514 -12.221 1.00 23.00 380 LEU A CA 1
ATOM 3028 C C . LEU A 1 380 ? 22.822 -36.187 -11.342 1.00 23.00 380 LEU A C 1
ATOM 3030 O O . LEU A 1 380 ? 22.920 -35.460 -10.351 1.00 23.00 380 LEU A O 1
ATOM 3034 N N . THR A 1 381 ? 21.688 -36.733 -11.758 1.00 21.19 381 THR A N 1
ATOM 3035 C CA . THR A 1 381 ? 20.347 -36.676 -11.176 1.00 21.19 381 THR A CA 1
ATOM 3036 C C . THR A 1 381 ? 20.103 -37.741 -10.089 1.00 21.19 381 THR A C 1
ATOM 3038 O O . THR A 1 381 ? 20.794 -38.757 -10.070 1.00 21.19 381 THR A O 1
ATOM 3041 N N . GLU A 1 382 ? 19.041 -37.499 -9.292 1.00 23.36 382 GLU A N 1
ATOM 3042 C CA . GLU A 1 382 ? 18.146 -38.471 -8.597 1.00 23.36 382 GLU A CA 1
ATOM 3043 C C . GLU A 1 382 ? 18.686 -39.154 -7.305 1.00 23.36 382 GLU A C 1
ATOM 3045 O O . GLU A 1 382 ? 19.853 -39.514 -7.224 1.00 23.36 382 GLU A O 1
ATOM 3050 N N . ASP A 1 383 ? 17.948 -39.356 -6.198 1.00 23.02 383 ASP A N 1
ATOM 3051 C CA . ASP A 1 383 ? 16.500 -39.352 -5.926 1.00 23.02 383 ASP A CA 1
ATOM 3052 C C . ASP A 1 383 ? 16.183 -39.256 -4.404 1.00 23.02 383 ASP A C 1
ATOM 3054 O O . ASP A 1 383 ? 17.047 -39.487 -3.558 1.00 23.02 383 ASP A O 1
ATOM 3058 N N . ASP A 1 384 ? 14.919 -38.908 -4.124 1.00 23.61 384 ASP A N 1
ATOM 3059 C CA . ASP A 1 384 ? 14.051 -39.049 -2.931 1.00 23.61 384 ASP A CA 1
ATOM 3060 C C . ASP A 1 384 ? 14.548 -39.718 -1.622 1.00 23.61 384 ASP A C 1
ATOM 3062 O O . ASP A 1 384 ? 15.069 -40.827 -1.622 1.00 23.61 384 ASP A O 1
ATOM 3066 N N . ASP A 1 385 ? 14.173 -39.130 -0.466 1.00 22.91 385 ASP A N 1
ATOM 3067 C CA . ASP A 1 385 ? 13.195 -39.800 0.416 1.00 22.91 385 ASP A CA 1
ATOM 3068 C C . ASP A 1 385 ? 12.600 -38.922 1.539 1.00 22.91 385 ASP A C 1
ATOM 3070 O O . ASP A 1 385 ? 13.265 -38.144 2.230 1.00 22.91 385 ASP A O 1
ATOM 3074 N N . ARG A 1 386 ? 11.291 -39.105 1.747 1.00 21.83 386 ARG A N 1
ATOM 3075 C CA . ARG A 1 386 ? 10.479 -38.555 2.841 1.00 21.83 386 ARG A CA 1
ATOM 3076 C C . ARG A 1 386 ? 10.601 -39.415 4.109 1.00 21.83 386 ARG A C 1
ATOM 3078 O O . ARG A 1 386 ? 10.483 -40.632 4.059 1.00 21.83 386 ARG A O 1
ATOM 3085 N N . SER A 1 387 ? 10.517 -38.734 5.257 1.00 21.11 387 SER A N 1
ATOM 3086 C CA . SER A 1 387 ? 9.592 -39.017 6.379 1.00 21.11 387 SER A CA 1
ATOM 3087 C C . SER A 1 387 ? 10.199 -39.230 7.784 1.00 21.11 387 SER A C 1
ATOM 3089 O O . SER A 1 387 ? 11.096 -40.032 8.004 1.00 21.11 387 SER A O 1
ATOM 3091 N N . SER A 1 388 ? 9.526 -38.574 8.744 1.00 22.31 388 SER A N 1
ATOM 3092 C CA . SER A 1 388 ? 9.083 -39.104 10.051 1.00 22.31 388 SER A CA 1
ATOM 3093 C C . SER A 1 388 ? 9.833 -38.751 11.356 1.00 22.31 388 SER A C 1
ATOM 3095 O O . SER A 1 388 ? 10.741 -39.448 11.785 1.00 22.31 388 SER A O 1
ATOM 3097 N N . LEU A 1 389 ? 9.224 -37.785 12.073 1.00 22.09 389 LEU A N 1
ATOM 3098 C CA . LEU A 1 389 ? 8.721 -37.841 13.470 1.00 22.09 389 LEU A CA 1
ATOM 3099 C C . LEU A 1 389 ? 9.694 -37.890 14.674 1.00 22.09 389 LEU A C 1
ATOM 3101 O O . LEU A 1 389 ? 10.371 -38.891 14.887 1.00 22.09 389 LEU A O 1
ATOM 3105 N N . ARG A 1 390 ? 9.505 -36.948 15.628 1.00 23.42 390 ARG A N 1
ATOM 3106 C CA . ARG A 1 390 ? 8.917 -37.230 16.971 1.00 23.42 390 ARG A CA 1
ATOM 3107 C C . A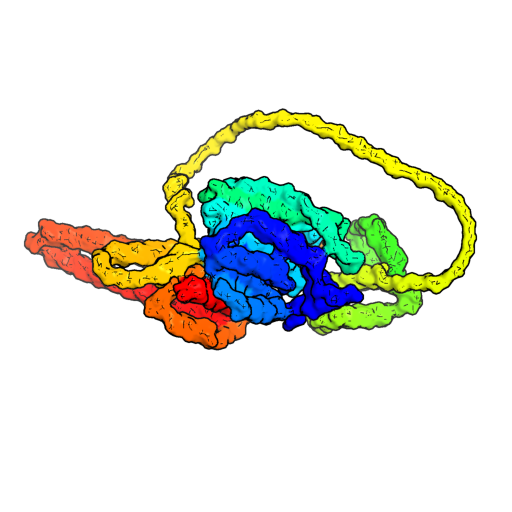RG A 1 390 ? 8.580 -35.976 17.817 1.00 23.42 390 ARG A C 1
ATOM 3109 O O . ARG A 1 390 ? 9.271 -34.970 17.769 1.00 23.42 390 ARG A O 1
ATOM 3116 N N . ASN A 1 391 ? 7.483 -36.131 18.575 1.00 22.86 391 ASN A N 1
ATOM 3117 C CA . ASN A 1 391 ? 6.768 -35.250 19.532 1.00 22.86 391 ASN A CA 1
ATOM 3118 C C . ASN A 1 391 ? 7.595 -34.901 20.804 1.00 22.86 391 ASN A C 1
ATOM 3120 O O . ASN A 1 391 ? 8.576 -35.591 21.060 1.00 22.86 391 ASN A O 1
ATOM 3124 N N . ALA A 1 392 ? 7.267 -33.932 21.687 1.00 21.84 392 ALA A N 1
ATOM 3125 C CA . ALA A 1 392 ? 6.015 -33.696 22.453 1.00 21.84 392 ALA A CA 1
ATOM 3126 C C . ALA A 1 392 ? 6.093 -32.365 23.303 1.00 21.84 392 ALA A C 1
ATOM 3128 O O . ALA A 1 392 ? 7.017 -31.594 23.072 1.00 21.84 392 ALA A O 1
ATOM 3129 N N . PRO A 1 393 ? 5.227 -32.075 24.314 1.00 28.53 393 PRO A N 1
ATOM 3130 C CA . PRO A 1 393 ? 3.901 -31.439 24.205 1.00 28.53 393 PRO A CA 1
ATOM 3131 C C . PRO A 1 393 ? 3.683 -30.187 25.113 1.00 28.53 393 PRO A C 1
ATOM 3133 O O . PRO A 1 393 ? 4.385 -29.987 26.097 1.00 28.53 393 PRO A O 1
ATOM 3136 N N . GLY A 1 394 ? 2.593 -29.437 24.872 1.00 21.06 394 GLY A N 1
ATOM 3137 C CA . GLY A 1 394 ? 1.832 -28.747 25.935 1.00 21.06 394 GLY A CA 1
ATOM 3138 C C . GLY A 1 394 ? 1.813 -27.210 25.931 1.00 21.06 394 GLY A C 1
ATOM 3139 O O . GLY A 1 394 ? 2.616 -26.583 26.602 1.00 21.06 394 GLY A O 1
ATOM 3140 N N . ASN A 1 395 ? 0.816 -26.590 25.291 1.00 24.84 395 ASN A N 1
ATOM 3141 C CA . ASN A 1 395 ? -0.357 -26.063 26.004 1.00 24.84 395 ASN A CA 1
ATOM 3142 C C . ASN A 1 395 ? -1.404 -25.550 25.006 1.00 24.84 395 ASN A C 1
ATOM 3144 O O . ASN A 1 395 ? -1.118 -24.758 24.112 1.00 24.84 395 ASN A O 1
ATOM 3148 N N . GLN A 1 396 ? -2.628 -26.044 25.161 1.00 28.44 396 GLN A N 1
ATOM 3149 C CA . GLN A 1 396 ? -3.783 -25.672 24.357 1.00 28.44 396 GLN A CA 1
ATOM 3150 C C . GLN A 1 396 ? -4.261 -24.269 24.738 1.00 28.44 396 GLN A C 1
ATOM 3152 O O . GLN A 1 396 ? -4.781 -24.067 25.831 1.00 28.44 396 GLN A O 1
ATOM 3157 N N . VAL A 1 397 ? -4.181 -23.336 23.792 1.00 23.89 397 VAL A N 1
ATOM 3158 C CA . VAL A 1 397 ? -5.165 -22.255 23.672 1.00 23.89 397 VAL A CA 1
ATOM 3159 C C . VAL A 1 397 ? -5.674 -22.274 22.232 1.00 23.89 397 VAL A C 1
ATOM 3161 O O . VAL A 1 397 ? -5.036 -21.788 21.308 1.00 23.89 397 VAL A O 1
ATOM 3164 N N . SER A 1 398 ? -6.800 -22.964 22.066 1.00 23.14 398 SER A N 1
ATOM 3165 C CA . SER A 1 398 ? -7.809 -22.876 21.006 1.00 23.14 398 SER A CA 1
ATOM 3166 C C . SER A 1 398 ? -7.404 -22.197 19.687 1.00 23.14 398 SER A C 1
ATOM 3168 O O . SER A 1 398 ? -7.714 -21.032 19.443 1.00 23.14 398 SER A O 1
ATOM 3170 N N . ALA A 1 399 ? -6.858 -22.992 18.765 1.00 24.00 399 ALA A N 1
ATOM 3171 C CA . ALA A 1 399 ? -6.593 -22.660 17.361 1.00 24.00 399 ALA A CA 1
ATOM 3172 C C . ALA A 1 399 ? -7.862 -22.440 16.494 1.00 24.00 399 ALA A C 1
ATOM 3174 O O . ALA A 1 399 ? -7.833 -22.653 15.289 1.00 24.00 399 ALA A O 1
ATOM 3175 N N . SER A 1 400 ? -8.989 -22.019 17.081 1.00 24.27 400 SER A N 1
ATOM 3176 C CA . SER A 1 400 ? -10.289 -21.945 16.392 1.00 24.27 400 SER A CA 1
ATOM 3177 C C . SER A 1 400 ? -10.927 -20.548 16.364 1.00 24.27 400 SER A C 1
ATOM 3179 O O . SER A 1 400 ? -12.058 -20.420 15.909 1.00 24.27 400 SER A O 1
ATOM 3181 N N . ILE A 1 401 ? -10.222 -19.500 16.815 1.00 25.55 401 ILE A N 1
ATOM 3182 C CA . ILE A 1 401 ? -10.704 -18.098 16.756 1.00 25.55 401 ILE A CA 1
ATOM 3183 C C . ILE A 1 401 ? -9.858 -17.229 15.803 1.00 25.55 401 ILE A C 1
ATOM 3185 O O . ILE A 1 401 ? -10.346 -16.239 15.272 1.00 25.55 401 ILE A O 1
ATOM 3189 N N . VAL A 1 402 ? -8.624 -17.632 15.483 1.00 25.77 402 VAL A N 1
ATOM 3190 C CA . VAL A 1 402 ? -7.709 -16.845 14.625 1.00 25.77 402 VAL A CA 1
ATOM 3191 C C . VAL A 1 402 ? -7.921 -17.110 13.122 1.00 25.77 402 VAL A C 1
ATOM 3193 O O . VAL A 1 402 ? -7.410 -16.378 12.281 1.00 25.77 402 VAL A O 1
ATOM 3196 N N . GLN A 1 403 ? -8.728 -18.112 12.752 1.00 25.02 403 GLN A N 1
ATOM 3197 C CA . GLN A 1 403 ? -8.853 -18.579 11.363 1.00 25.02 403 GLN A CA 1
ATOM 3198 C C . GLN A 1 403 ? -10.117 -18.107 10.612 1.00 25.02 403 GLN A C 1
ATOM 3200 O O . GLN A 1 403 ? -10.355 -18.563 9.497 1.00 25.02 403 GLN A O 1
ATOM 3205 N N . ALA A 1 404 ? -10.917 -17.186 11.168 1.00 25.42 404 ALA A N 1
ATOM 3206 C CA . ALA A 1 404 ? -12.177 -16.752 10.544 1.00 25.42 404 ALA A CA 1
ATOM 3207 C C . ALA A 1 404 ? -12.537 -15.268 10.771 1.00 25.42 404 ALA A C 1
ATOM 3209 O O . ALA A 1 404 ? -13.674 -14.949 11.106 1.00 25.42 404 ALA A O 1
ATOM 3210 N N . VAL A 1 405 ? -11.592 -14.345 10.560 1.00 30.42 405 VAL A N 1
ATOM 3211 C CA . VAL A 1 405 ? -11.909 -12.910 10.433 1.00 30.42 405 VAL A CA 1
ATOM 3212 C C . VAL A 1 405 ? -11.302 -12.391 9.132 1.00 30.42 405 VAL A C 1
ATOM 3214 O O . VAL A 1 405 ? -10.086 -12.218 9.008 1.00 30.42 405 VAL A O 1
ATOM 3217 N N . GLN A 1 406 ? -12.157 -12.220 8.123 1.00 44.16 406 GLN A N 1
ATOM 3218 C CA . GLN A 1 406 ? -11.813 -11.491 6.905 1.00 44.16 406 GLN A CA 1
ATOM 3219 C C . GLN A 1 406 ? -11.478 -10.052 7.321 1.00 44.16 406 GLN A C 1
ATOM 3221 O O . GLN A 1 406 ? -12.284 -9.405 7.984 1.00 44.16 406 GLN A O 1
ATOM 3226 N N . SER A 1 407 ? -10.269 -9.584 7.001 1.00 59.19 407 SER A N 1
ATOM 3227 C CA . SER A 1 407 ? -9.934 -8.165 7.149 1.00 59.19 407 SER A CA 1
ATOM 3228 C C . SER A 1 407 ? -10.816 -7.373 6.198 1.00 59.19 407 SER A C 1
ATOM 3230 O O . SER A 1 407 ? -10.936 -7.786 5.041 1.00 59.19 407 SER A O 1
ATOM 3232 N N . ILE A 1 408 ? -11.418 -6.280 6.669 1.00 65.19 408 ILE A N 1
ATOM 3233 C CA . ILE A 1 408 ? -12.296 -5.456 5.832 1.00 65.19 408 ILE A CA 1
ATOM 3234 C C . ILE A 1 408 ? -11.452 -4.914 4.685 1.00 65.19 408 ILE A C 1
ATOM 3236 O O . ILE A 1 408 ? -10.467 -4.217 4.902 1.00 65.19 408 ILE A O 1
ATOM 3240 N N . THR A 1 409 ? -11.805 -5.273 3.458 1.00 66.69 409 THR A N 1
ATOM 3241 C CA . THR A 1 409 ? -11.117 -4.765 2.265 1.00 66.69 409 THR A CA 1
ATOM 3242 C C . THR A 1 409 ? -11.536 -3.319 1.990 1.00 66.69 409 THR A C 1
ATOM 3244 O O . THR A 1 409 ? -12.663 -2.940 2.330 1.00 66.69 409 THR A O 1
ATOM 3247 N N . PRO A 1 410 ? -10.709 -2.498 1.314 1.00 66.12 410 PRO A N 1
ATOM 3248 C CA . PRO A 1 410 ? -11.146 -1.179 0.856 1.00 66.12 410 PRO A CA 1
ATOM 3249 C C . PRO A 1 410 ? -12.439 -1.259 0.032 1.00 66.12 410 PRO A C 1
ATOM 3251 O O . PRO A 1 410 ? -13.354 -0.477 0.255 1.00 66.12 410 PRO A O 1
ATOM 3254 N N . SER A 1 411 ? -12.607 -2.282 -0.814 1.00 62.91 411 SER A N 1
ATOM 3255 C CA . SER A 1 411 ? -13.862 -2.539 -1.542 1.00 62.91 411 SER A CA 1
ATOM 3256 C C . SER A 1 411 ? -15.089 -2.708 -0.648 1.00 62.91 411 SER A C 1
ATOM 3258 O O . SER A 1 411 ? -16.192 -2.299 -1.016 1.00 62.91 411 SER A O 1
ATOM 3260 N N . GLU A 1 412 ? -14.947 -3.429 0.464 1.00 69.62 412 GLU A N 1
ATOM 3261 C CA . GLU A 1 412 ? -16.028 -3.637 1.429 1.00 69.62 412 GLU A CA 1
ATOM 3262 C C . GLU A 1 412 ? -16.303 -2.350 2.193 1.00 69.62 412 GLU A C 1
ATOM 3264 O O . GLU A 1 412 ? -17.465 -1.981 2.351 1.00 69.62 412 GLU A O 1
ATOM 3269 N N . LEU A 1 413 ? -15.250 -1.624 2.575 1.00 73.12 413 LEU A N 1
ATOM 3270 C CA . LEU A 1 413 ? -15.368 -0.323 3.218 1.00 73.12 413 LEU A CA 1
ATOM 3271 C C . LEU A 1 413 ? -16.135 0.673 2.343 1.00 73.12 413 LEU A C 1
ATOM 3273 O O . LEU A 1 413 ? -17.064 1.306 2.828 1.00 73.12 413 LEU A O 1
ATOM 3277 N N . LEU A 1 414 ? -15.796 0.774 1.057 1.00 67.88 414 LEU A N 1
ATOM 3278 C CA . LEU A 1 414 ? -16.466 1.658 0.100 1.00 67.88 414 LEU A CA 1
ATOM 3279 C C . LEU A 1 414 ? -17.942 1.287 -0.076 1.00 67.88 414 LEU A C 1
ATOM 3281 O O . LEU A 1 414 ? -18.816 2.150 -0.047 1.00 67.88 414 LEU A O 1
ATOM 3285 N N . ARG A 1 415 ? -18.246 -0.014 -0.188 1.00 69.12 415 ARG A N 1
ATOM 3286 C CA . ARG A 1 415 ? -19.635 -0.502 -0.244 1.00 69.12 415 ARG A CA 1
ATOM 3287 C C . ARG A 1 415 ? -20.430 -0.125 1.007 1.00 69.12 415 ARG A C 1
ATOM 3289 O O . ARG A 1 415 ? -21.600 0.229 0.888 1.00 69.12 415 ARG A O 1
ATOM 3296 N N . LEU A 1 416 ? -19.807 -0.206 2.181 1.00 69.31 416 LEU A N 1
ATOM 3297 C CA . LEU A 1 416 ? -20.416 0.161 3.460 1.00 69.31 416 LEU A CA 1
ATOM 3298 C C . LEU A 1 416 ? -20.564 1.680 3.615 1.00 69.31 416 LEU A C 1
ATOM 3300 O O . LEU A 1 416 ? -21.588 2.138 4.113 1.00 69.31 416 LEU A O 1
ATOM 3304 N N . HIS A 1 417 ? -19.577 2.454 3.160 1.00 68.31 417 HIS A N 1
ATOM 3305 C CA . HIS A 1 417 ? -19.601 3.920 3.154 1.00 68.31 417 HIS A CA 1
ATOM 3306 C C . HIS A 1 417 ? -20.734 4.461 2.275 1.00 68.31 417 HIS A C 1
ATOM 3308 O O . HIS A 1 417 ? -21.429 5.393 2.670 1.00 68.31 417 HIS A O 1
ATOM 3314 N N . ASN A 1 418 ? -20.972 3.822 1.126 1.00 65.88 418 ASN A N 1
ATOM 3315 C CA . ASN A 1 418 ? -21.967 4.247 0.136 1.00 65.88 418 ASN A CA 1
ATOM 3316 C C . ASN A 1 418 ? -23.379 3.704 0.386 1.00 65.88 418 ASN A C 1
ATOM 3318 O O . ASN A 1 418 ? -24.319 4.063 -0.329 1.00 65.88 418 ASN A O 1
ATOM 3322 N N . ALA A 1 419 ? -23.559 2.824 1.372 1.00 64.75 419 ALA A N 1
ATOM 3323 C CA . ALA A 1 419 ? -24.878 2.328 1.727 1.00 64.75 419 ALA A CA 1
ATOM 3324 C C . ALA A 1 419 ? -25.727 3.488 2.278 1.00 64.75 419 ALA A C 1
ATOM 3326 O O . ALA A 1 419 ? -25.459 4.018 3.355 1.00 64.75 419 ALA A O 1
ATOM 3327 N N . ALA A 1 420 ? -26.765 3.891 1.534 1.00 46.12 420 ALA A N 1
ATOM 3328 C CA . ALA A 1 420 ? -27.709 4.906 1.992 1.00 46.12 420 ALA A CA 1
ATOM 3329 C C . ALA A 1 420 ? -28.279 4.509 3.367 1.00 46.12 420 ALA A C 1
ATOM 3331 O O . ALA A 1 420 ? -28.552 3.322 3.580 1.00 46.12 420 ALA A O 1
ATOM 3332 N N . PRO A 1 421 ? -28.517 5.462 4.289 1.00 48.69 421 PRO A N 1
ATOM 3333 C CA . PRO A 1 421 ? -29.181 5.154 5.544 1.00 48.69 421 PRO A CA 1
ATOM 3334 C C . PRO A 1 421 ? -30.588 4.657 5.210 1.00 48.69 421 PRO A C 1
ATOM 3336 O O . PRO A 1 421 ? -31.482 5.447 4.909 1.00 48.69 421 PRO A O 1
ATOM 3339 N N . THR A 1 422 ? -30.782 3.337 5.206 1.00 40.56 422 THR A N 1
ATOM 3340 C CA . THR A 1 422 ? -32.095 2.732 5.006 1.00 40.56 422 THR A CA 1
ATOM 3341 C C . THR A 1 422 ? -32.968 3.168 6.167 1.00 40.56 422 THR A C 1
ATOM 3343 O O . THR A 1 422 ? -32.880 2.624 7.270 1.00 40.56 422 THR A O 1
ATOM 3346 N N . GLN A 1 423 ? -33.796 4.181 5.922 1.00 39.88 423 GLN A N 1
ATOM 3347 C CA . GLN A 1 423 ? -34.976 4.423 6.727 1.00 39.88 423 GLN A CA 1
ATOM 3348 C C . GLN A 1 423 ? -35.778 3.116 6.683 1.00 39.88 423 GLN A C 1
ATOM 3350 O O . GLN A 1 423 ? -36.116 2.639 5.603 1.00 39.88 423 GLN A O 1
ATOM 3355 N N . ASP A 1 424 ? -36.023 2.528 7.854 1.00 38.16 424 ASP A N 1
ATOM 3356 C CA . ASP A 1 424 ? -36.995 1.449 8.084 1.00 38.16 424 ASP A CA 1
ATOM 3357 C C . ASP A 1 424 ? -36.525 -0.028 8.128 1.00 38.16 424 ASP A C 1
ATOM 3359 O O . ASP A 1 424 ? -37.308 -0.951 7.910 1.00 38.16 424 ASP A O 1
ATOM 3363 N N . ARG A 1 425 ? -35.278 -0.311 8.538 1.00 37.62 425 ARG A N 1
ATOM 3364 C CA . ARG A 1 425 ? -34.938 -1.621 9.147 1.00 37.62 425 ARG A CA 1
ATOM 3365 C C . ARG A 1 425 ? -34.466 -1.432 10.586 1.00 37.62 425 ARG A C 1
ATOM 3367 O O . ARG A 1 425 ? -33.646 -0.567 10.865 1.00 37.62 425 ARG A O 1
ATOM 3374 N N . GLY A 1 426 ? -35.041 -2.217 11.501 1.00 41.44 426 GLY A N 1
ATOM 3375 C CA . GLY A 1 426 ? -34.993 -2.026 12.955 1.00 41.44 426 GLY A CA 1
ATOM 3376 C C . GLY A 1 426 ? -33.679 -1.456 13.503 1.00 41.44 426 GLY A C 1
ATOM 3377 O O . GLY A 1 426 ? -32.623 -2.076 13.396 1.00 41.44 426 GLY A O 1
ATOM 3378 N N . HIS A 1 427 ? -33.773 -0.297 14.165 1.00 40.28 427 HIS A N 1
ATOM 3379 C CA . HIS A 1 427 ? -32.664 0.496 14.720 1.00 40.28 427 HIS A CA 1
ATOM 3380 C C . HIS A 1 427 ? -31.651 -0.256 15.606 1.00 40.28 427 HIS A C 1
ATOM 3382 O O . HIS A 1 427 ? -30.583 0.281 15.893 1.00 40.28 427 HIS A O 1
ATOM 3388 N N . ARG A 1 428 ? -31.964 -1.476 16.060 1.00 39.66 428 ARG A N 1
ATOM 3389 C CA . ARG A 1 428 ? -31.082 -2.283 16.910 1.00 39.66 428 ARG A CA 1
ATOM 3390 C C . ARG A 1 428 ? -30.080 -3.137 16.111 1.00 39.66 428 ARG A C 1
ATOM 3392 O O . ARG A 1 428 ? -28.998 -3.380 16.626 1.00 39.66 428 ARG A O 1
ATOM 3399 N N . GLY A 1 429 ? -30.407 -3.546 14.879 1.00 33.81 429 GLY A N 1
ATOM 3400 C CA . GLY A 1 429 ? -29.523 -4.369 14.033 1.00 33.81 429 GLY A CA 1
ATOM 3401 C C . GLY A 1 429 ? -28.414 -3.555 13.360 1.00 33.81 429 GLY A C 1
ATOM 3402 O O . GLY A 1 429 ? -27.241 -3.852 13.537 1.00 33.81 429 GLY A O 1
ATOM 3403 N N . LEU A 1 430 ? -28.778 -2.447 12.702 1.00 41.84 430 LEU A N 1
ATOM 3404 C CA . LEU A 1 430 ? -27.832 -1.592 11.966 1.00 41.84 430 LEU A CA 1
ATOM 3405 C C . LEU A 1 430 ? -26.748 -0.959 12.858 1.00 41.84 430 LEU A C 1
ATOM 3407 O O . LEU A 1 430 ? -25.607 -0.834 12.435 1.00 41.84 430 LEU A O 1
ATOM 3411 N N . ARG A 1 431 ? -27.076 -0.592 14.107 1.00 48.75 431 ARG A N 1
ATOM 3412 C CA . ARG A 1 431 ? -26.079 -0.077 15.067 1.00 48.75 431 ARG A CA 1
ATOM 3413 C C . ARG A 1 431 ? -25.086 -1.148 15.517 1.00 48.75 431 ARG A C 1
ATOM 3415 O O . ARG A 1 431 ? -23.922 -0.838 15.723 1.00 48.75 431 ARG A O 1
ATOM 3422 N N . ALA A 1 432 ? -25.540 -2.391 15.677 1.00 45.75 432 ALA A N 1
ATOM 3423 C CA . ALA A 1 432 ? -24.675 -3.484 16.107 1.00 45.75 432 ALA A CA 1
ATOM 3424 C C . ALA A 1 432 ? -23.644 -3.850 15.025 1.00 45.75 432 ALA A C 1
ATOM 3426 O O . ALA A 1 432 ? -22.491 -4.127 15.365 1.00 45.75 432 ALA A O 1
ATOM 3427 N N . ASP A 1 433 ? -24.056 -3.792 13.753 1.00 53.69 433 ASP A N 1
ATOM 3428 C CA . ASP A 1 433 ? -23.198 -4.021 12.586 1.00 53.69 433 ASP A CA 1
ATOM 3429 C C . ASP A 1 433 ? -22.203 -2.866 12.381 1.00 53.69 433 ASP A C 1
ATOM 3431 O O . ASP A 1 433 ? -21.004 -3.107 12.226 1.00 53.69 433 ASP A O 1
ATOM 3435 N N . ASP A 1 434 ? -22.665 -1.612 12.488 1.00 56.69 434 ASP A N 1
ATOM 3436 C CA . ASP A 1 434 ? -21.806 -0.420 12.430 1.00 56.69 434 ASP A CA 1
ATOM 3437 C C . ASP A 1 434 ? -20.717 -0.439 13.517 1.00 56.69 434 ASP A C 1
ATOM 3439 O O . ASP A 1 434 ? -19.550 -0.134 13.241 1.00 56.69 434 ASP A O 1
ATOM 3443 N N . ASP A 1 435 ? -21.084 -0.846 14.737 1.00 69.75 435 ASP A N 1
ATOM 3444 C CA . ASP A 1 435 ? -20.150 -0.996 15.850 1.00 69.75 435 ASP A CA 1
ATOM 3445 C C . ASP A 1 435 ? -19.179 -2.176 15.629 1.00 69.75 435 ASP A C 1
ATOM 3447 O O . ASP A 1 435 ? -18.065 -2.168 16.156 1.00 69.75 435 ASP A O 1
ATOM 3451 N N . ALA A 1 436 ? -19.577 -3.221 14.892 1.00 72.06 436 ALA A N 1
ATOM 3452 C CA . ALA A 1 436 ? -18.719 -4.372 14.596 1.00 72.06 436 ALA A CA 1
ATOM 3453 C C . ALA A 1 436 ? -17.625 -4.021 13.582 1.00 72.06 436 ALA A C 1
ATOM 3455 O O . ALA A 1 436 ? -16.466 -4.375 13.798 1.00 72.06 436 ALA A O 1
ATOM 3456 N N . ILE A 1 437 ? -17.979 -3.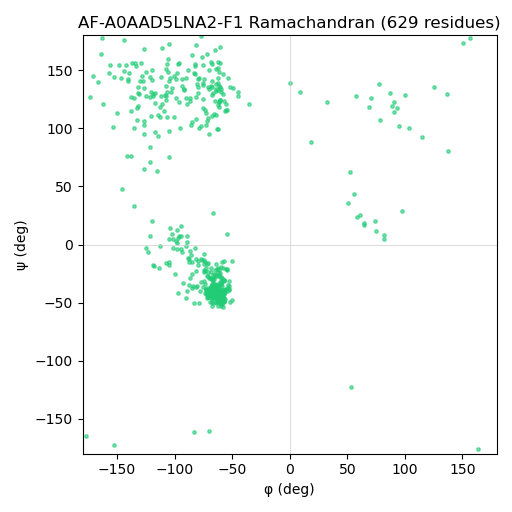267 12.541 1.00 76.00 437 ILE A N 1
ATOM 3457 C CA . ILE A 1 437 ? -17.032 -2.751 11.547 1.00 76.00 437 ILE A CA 1
ATOM 3458 C C . ILE A 1 437 ? -16.030 -1.798 12.199 1.00 76.00 437 ILE A C 1
ATOM 3460 O O . ILE A 1 437 ? -14.825 -1.951 12.001 1.00 76.00 437 ILE A O 1
ATOM 3464 N N . GLU A 1 438 ? -16.500 -0.858 13.030 1.00 80.75 438 GLU A N 1
ATOM 3465 C CA . GLU A 1 438 ? -15.595 0.060 13.732 1.00 80.75 438 GLU A CA 1
ATOM 3466 C C . GLU A 1 438 ? -14.607 -0.704 14.617 1.00 80.75 438 GLU A C 1
ATOM 3468 O O . GLU A 1 438 ? -13.415 -0.402 14.618 1.00 80.75 438 GLU A O 1
ATOM 3473 N N . ARG A 1 439 ? -15.088 -1.717 15.354 1.00 79.81 439 ARG A N 1
ATOM 3474 C CA . ARG A 1 439 ? -14.231 -2.573 16.185 1.00 79.81 439 ARG A CA 1
ATOM 3475 C C . ARG A 1 439 ? -13.176 -3.298 15.358 1.00 79.81 439 ARG A C 1
ATOM 3477 O O . ARG A 1 439 ? -12.042 -3.380 15.816 1.00 79.81 439 ARG A O 1
ATOM 3484 N N . GLN A 1 440 ? -13.538 -3.796 14.178 1.00 79.25 440 GLN A N 1
ATOM 3485 C CA . GLN A 1 440 ? -12.611 -4.503 13.300 1.00 79.25 440 GLN A CA 1
ATOM 3486 C C . GLN A 1 440 ? -11.521 -3.570 12.756 1.00 79.25 440 GLN A C 1
ATOM 3488 O O . GLN A 1 440 ? -10.341 -3.866 12.913 1.00 79.25 440 GLN A O 1
ATOM 3493 N N . LEU A 1 441 ? -11.898 -2.414 12.197 1.00 82.88 441 LEU A N 1
ATOM 3494 C CA . LEU A 1 441 ? -10.940 -1.426 11.679 1.00 82.88 441 LEU A CA 1
ATOM 3495 C C . LEU A 1 441 ? -10.030 -0.875 12.786 1.00 82.88 441 LEU A C 1
ATOM 3497 O O . LEU A 1 441 ? -8.832 -0.686 12.582 1.00 82.88 441 LEU A O 1
ATOM 3501 N N . GLN A 1 442 ? -10.593 -0.630 13.973 1.00 85.81 442 GLN A N 1
ATOM 3502 C CA . GLN A 1 442 ? -9.824 -0.186 15.134 1.00 85.81 442 GLN A CA 1
ATOM 3503 C C . GLN A 1 442 ? -8.822 -1.260 15.568 1.00 85.81 442 GLN A C 1
ATOM 3505 O O . GLN A 1 442 ? -7.664 -0.936 15.799 1.00 85.81 442 GLN A O 1
ATOM 3510 N N . PHE A 1 443 ? -9.250 -2.524 15.641 1.00 83.56 443 PHE A N 1
ATOM 3511 C CA . PHE A 1 443 ? -8.375 -3.642 15.985 1.00 83.56 443 PHE A CA 1
ATOM 3512 C C . PHE A 1 443 ? -7.224 -3.793 14.985 1.00 83.56 443 PHE A C 1
ATOM 3514 O O . PHE A 1 443 ? -6.083 -3.947 15.404 1.00 83.56 443 PHE A O 1
ATOM 3521 N N . GLU A 1 444 ? -7.503 -3.709 13.682 1.00 80.69 444 GLU A N 1
ATOM 3522 C CA . GLU A 1 444 ? -6.475 -3.806 12.639 1.00 80.69 444 GLU A CA 1
ATOM 3523 C C . GLU A 1 444 ? -5.426 -2.695 12.753 1.00 80.69 444 GLU A C 1
ATOM 3525 O O . GLU A 1 444 ? -4.228 -2.976 12.697 1.00 80.69 444 GLU A O 1
ATOM 3530 N N . TYR A 1 445 ? -5.859 -1.446 12.959 1.00 89.06 445 TYR A N 1
ATOM 3531 C CA . TYR A 1 445 ? -4.939 -0.335 13.192 1.00 89.06 445 TYR A CA 1
ATOM 3532 C C . TYR A 1 445 ? -4.128 -0.519 14.480 1.00 89.06 445 TYR A C 1
ATOM 3534 O O . TYR A 1 445 ? -2.908 -0.366 14.444 1.00 89.06 445 TYR A O 1
ATOM 3542 N N . ASP A 1 446 ? -4.784 -0.842 15.599 1.00 86.25 446 ASP A N 1
ATOM 3543 C CA . ASP A 1 446 ? -4.128 -0.979 16.902 1.00 86.25 446 ASP A CA 1
ATOM 3544 C C . ASP A 1 446 ? -3.067 -2.094 16.863 1.00 86.25 446 ASP A C 1
ATOM 3546 O O . ASP A 1 446 ? -1.930 -1.873 17.279 1.00 86.25 446 ASP A O 1
ATOM 3550 N N . ASP A 1 447 ? -3.395 -3.248 16.274 1.00 84.25 447 ASP A N 1
ATOM 3551 C CA . ASP A 1 447 ? -2.488 -4.391 16.125 1.00 84.25 447 ASP A CA 1
ATOM 3552 C C . ASP A 1 447 ? -1.282 -4.071 15.221 1.00 84.25 447 ASP A C 1
ATOM 3554 O O . ASP A 1 447 ? -0.135 -4.353 15.579 1.00 84.25 447 ASP A O 1
ATOM 3558 N N . LEU A 1 448 ? -1.504 -3.430 14.066 1.00 83.88 448 LEU A N 1
ATOM 3559 C CA . LEU A 1 448 ? -0.414 -2.973 13.192 1.00 83.88 448 LEU A CA 1
ATOM 3560 C C . LEU A 1 448 ? 0.466 -1.930 13.888 1.00 83.88 448 LEU A C 1
ATOM 3562 O O . LEU A 1 448 ? 1.693 -1.973 13.783 1.00 83.88 448 LEU A O 1
ATOM 3566 N N . ASN A 1 449 ? -0.145 -0.993 14.611 1.00 90.69 449 ASN A N 1
ATOM 3567 C CA . ASN A 1 449 ? 0.575 0.059 15.310 1.00 90.69 449 ASN A CA 1
ATOM 3568 C C . ASN A 1 449 ? 1.448 -0.513 16.435 1.00 90.69 449 ASN A C 1
ATOM 3570 O O . ASN A 1 449 ? 2.629 -0.181 16.506 1.00 90.69 449 ASN A O 1
ATOM 3574 N N . GLU A 1 450 ? 0.922 -1.419 17.261 1.00 87.94 450 GLU A N 1
ATOM 3575 C CA . GLU A 1 450 ? 1.700 -2.107 18.298 1.00 87.94 450 GLU A CA 1
ATOM 3576 C C . GLU A 1 450 ? 2.892 -2.875 17.709 1.00 87.94 450 GLU A C 1
ATOM 3578 O O . GLU A 1 450 ? 4.011 -2.762 18.221 1.00 87.94 450 GLU A O 1
ATOM 3583 N N . ARG A 1 451 ? 2.690 -3.596 16.596 1.00 84.56 451 ARG A N 1
ATOM 3584 C CA . ARG A 1 451 ? 3.764 -4.316 15.889 1.00 84.56 451 ARG A CA 1
ATOM 3585 C C . ARG A 1 451 ? 4.854 -3.380 15.376 1.00 84.56 451 ARG A C 1
ATOM 3587 O O . ARG A 1 451 ? 6.037 -3.641 15.603 1.00 84.56 451 ARG A O 1
ATOM 3594 N N . VAL A 1 452 ? 4.476 -2.281 14.721 1.00 85.69 452 VAL A N 1
ATOM 3595 C CA . VAL A 1 452 ? 5.426 -1.270 14.234 1.00 85.69 452 VAL A CA 1
ATOM 3596 C C . VAL A 1 452 ? 6.236 -0.697 15.394 1.00 85.69 452 VAL A C 1
ATOM 3598 O O . VAL A 1 452 ? 7.463 -0.702 15.327 1.00 85.69 452 VAL A O 1
ATOM 3601 N N . LEU A 1 453 ? 5.579 -0.277 16.478 1.00 86.75 453 LEU A N 1
ATOM 3602 C CA . LEU A 1 453 ? 6.251 0.280 17.655 1.00 86.75 453 LEU A CA 1
ATOM 3603 C C . LEU A 1 453 ? 7.209 -0.731 18.304 1.00 86.75 453 LEU A C 1
ATOM 3605 O O . LEU A 1 453 ? 8.315 -0.375 18.711 1.00 86.75 453 LEU A O 1
ATOM 3609 N N . ALA A 1 454 ? 6.819 -2.005 18.384 1.00 85.19 454 ALA A N 1
ATOM 3610 C CA . ALA A 1 454 ? 7.680 -3.060 18.909 1.00 85.19 454 ALA A CA 1
ATOM 3611 C C . ALA A 1 454 ? 8.922 -3.290 18.031 1.00 85.19 454 ALA A C 1
ATOM 3613 O O . ALA A 1 454 ? 10.016 -3.504 18.557 1.00 85.19 454 ALA A O 1
ATOM 3614 N N . ASN A 1 455 ? 8.776 -3.233 16.706 1.00 84.56 455 ASN A N 1
ATOM 3615 C CA . ASN A 1 455 ? 9.899 -3.388 15.784 1.00 84.56 455 ASN A CA 1
ATOM 3616 C C . ASN A 1 455 ? 10.807 -2.149 15.755 1.00 84.56 455 ASN A C 1
ATOM 3618 O O . ASN A 1 455 ? 12.022 -2.296 15.650 1.00 84.56 455 ASN A O 1
ATOM 3622 N N . GLU A 1 456 ? 10.255 -0.942 15.909 1.00 86.56 456 GLU A N 1
ATOM 3623 C CA . GLU A 1 456 ? 11.042 0.289 16.068 1.00 86.56 456 GLU A CA 1
ATOM 3624 C C . GLU A 1 456 ? 11.950 0.222 17.299 1.00 86.56 456 GLU A C 1
ATOM 3626 O O . GLU A 1 456 ? 13.135 0.521 17.186 1.00 86.56 456 GLU A O 1
ATOM 3631 N N . ARG A 1 457 ? 11.450 -0.272 18.440 1.00 86.06 457 ARG A N 1
ATOM 3632 C CA . ARG A 1 457 ? 12.281 -0.477 19.642 1.00 86.06 457 ARG A CA 1
ATOM 3633 C C . ARG A 1 457 ? 13.425 -1.458 19.403 1.00 86.06 457 ARG A C 1
ATOM 3635 O O . ARG A 1 457 ? 14.531 -1.241 19.890 1.00 86.06 457 ARG A O 1
ATOM 3642 N N . VAL A 1 458 ? 13.177 -2.532 18.648 1.00 84.56 458 VAL A N 1
ATOM 3643 C CA . VAL A 1 458 ? 14.237 -3.485 18.275 1.00 84.56 458 VAL A CA 1
ATOM 3644 C C . VAL A 1 458 ? 15.269 -2.819 17.373 1.00 84.56 458 VAL A C 1
ATOM 3646 O O . VAL A 1 458 ? 16.462 -2.998 17.589 1.00 84.56 458 VAL A O 1
ATOM 3649 N N . LEU A 1 459 ? 14.838 -2.001 16.411 1.00 81.62 459 LEU A N 1
ATOM 3650 C CA . LEU A 1 459 ? 15.743 -1.238 15.552 1.00 81.62 459 LEU A CA 1
ATOM 3651 C C . LEU A 1 459 ? 16.579 -0.217 16.324 1.00 81.62 459 LEU A C 1
ATOM 3653 O O . LEU A 1 459 ? 17.765 -0.077 16.036 1.00 81.62 459 LEU A O 1
ATOM 3657 N N . GLU A 1 460 ? 15.983 0.489 17.283 1.00 81.19 460 GLU A N 1
ATOM 3658 C CA . GLU A 1 460 ? 16.685 1.423 18.167 1.00 81.19 460 GLU A CA 1
ATOM 3659 C C . GLU A 1 460 ? 17.716 0.688 19.027 1.00 81.19 460 GLU A C 1
ATOM 3661 O O . GLU A 1 460 ? 18.875 1.093 19.083 1.00 81.19 460 GLU A O 1
ATOM 3666 N N . SER A 1 461 ? 17.323 -0.440 19.622 1.00 80.12 461 SER A N 1
ATOM 3667 C CA . SER A 1 461 ? 18.204 -1.283 20.431 1.00 80.12 461 SER A CA 1
ATOM 3668 C C . SER A 1 461 ? 19.360 -1.871 19.611 1.00 80.12 461 SER A C 1
ATOM 3670 O O . SER A 1 461 ? 20.514 -1.784 20.024 1.00 80.12 461 SER A O 1
ATOM 3672 N N . ALA A 1 462 ? 19.086 -2.396 18.414 1.00 77.12 462 ALA A N 1
ATOM 3673 C CA . ALA A 1 462 ? 20.108 -2.922 17.511 1.00 77.12 462 ALA A CA 1
ATOM 3674 C C . ALA A 1 462 ? 21.049 -1.822 16.993 1.00 77.12 462 ALA A C 1
ATOM 3676 O O . ALA A 1 462 ? 22.253 -2.040 16.877 1.00 77.12 462 ALA A O 1
ATOM 3677 N N . ALA A 1 463 ? 20.527 -0.623 16.710 1.00 74.69 463 ALA A N 1
ATOM 3678 C CA . ALA A 1 463 ? 21.344 0.518 16.304 1.00 74.69 463 ALA A CA 1
ATOM 3679 C C . ALA A 1 463 ? 22.244 1.028 17.439 1.00 74.69 463 ALA A C 1
ATOM 3681 O O . ALA A 1 463 ? 23.377 1.418 17.164 1.00 74.69 463 ALA A O 1
ATOM 3682 N N . ALA A 1 464 ? 21.765 1.001 18.687 1.00 75.75 464 ALA A N 1
ATOM 3683 C CA . ALA A 1 464 ? 22.582 1.303 19.858 1.00 75.75 464 ALA A CA 1
ATOM 3684 C C . ALA A 1 464 ? 23.723 0.285 20.003 1.00 75.75 464 ALA A C 1
ATOM 3686 O O . ALA A 1 464 ? 24.877 0.691 20.029 1.00 75.75 464 ALA A O 1
ATOM 3687 N N . ARG A 1 465 ? 23.423 -1.022 19.937 1.00 75.25 465 ARG A N 1
ATOM 3688 C CA . ARG A 1 465 ? 24.452 -2.080 19.967 1.00 75.25 465 ARG A CA 1
ATOM 3689 C C . ARG A 1 465 ? 25.477 -1.950 18.840 1.00 75.25 465 ARG A C 1
ATOM 3691 O O . ARG A 1 465 ? 26.663 -2.157 19.054 1.00 75.25 465 ARG A O 1
ATOM 3698 N N . LEU A 1 466 ? 25.050 -1.579 17.628 1.00 72.12 466 LEU A N 1
ATOM 3699 C CA . LEU A 1 466 ? 25.977 -1.322 16.518 1.00 72.12 466 LEU A CA 1
ATOM 3700 C C . LEU A 1 466 ? 26.967 -0.189 16.840 1.00 72.12 466 LEU A C 1
ATOM 3702 O O . LEU A 1 466 ? 28.106 -0.242 16.383 1.00 72.12 466 LEU A O 1
ATOM 3706 N N . ALA A 1 467 ? 26.548 0.826 17.601 1.00 67.38 467 ALA A N 1
ATOM 3707 C CA . ALA A 1 467 ? 27.429 1.918 18.013 1.00 67.38 467 ALA A CA 1
ATOM 3708 C C . ALA A 1 467 ? 28.517 1.463 19.003 1.00 67.38 467 ALA A C 1
ATOM 3710 O O . ALA A 1 467 ? 29.575 2.093 19.056 1.00 67.38 467 ALA A O 1
ATOM 3711 N N . ASP A 1 468 ? 28.277 0.366 19.725 1.00 71.44 468 ASP A N 1
ATOM 3712 C CA . ASP A 1 468 ? 29.205 -0.221 20.694 1.00 71.44 468 ASP A CA 1
ATOM 3713 C C . ASP A 1 468 ? 30.193 -1.216 20.055 1.00 71.44 468 ASP A C 1
ATOM 3715 O O . ASP A 1 468 ? 31.203 -1.566 20.670 1.00 71.44 468 ASP A O 1
ATOM 3719 N N . VAL A 1 469 ? 29.962 -1.634 18.799 1.00 64.00 469 VAL A N 1
ATOM 3720 C CA . VAL A 1 469 ? 30.858 -2.559 18.085 1.00 64.00 469 VAL A CA 1
ATOM 3721 C C . VAL A 1 469 ? 32.256 -1.938 17.960 1.00 64.00 469 VAL A C 1
ATOM 3723 O O . VAL A 1 469 ? 32.404 -0.842 17.401 1.00 64.00 469 VAL A O 1
ATOM 3726 N N . PRO A 1 470 ? 33.315 -2.625 18.432 1.00 56.50 470 PRO A N 1
ATOM 3727 C CA . PRO A 1 470 ? 34.667 -2.102 18.361 1.00 56.50 470 PRO A CA 1
ATOM 3728 C C . PRO A 1 470 ? 35.083 -1.873 16.905 1.00 56.50 470 PRO A C 1
ATOM 3730 O O . PRO A 1 470 ? 34.899 -2.716 16.030 1.00 56.50 470 PRO A O 1
ATOM 3733 N N . VAL A 1 471 ? 35.719 -0.726 16.658 1.00 51.91 471 VAL A N 1
ATOM 3734 C CA . VAL A 1 471 ? 36.126 -0.240 15.321 1.00 51.91 471 VAL A CA 1
ATOM 3735 C C . VAL A 1 471 ? 36.994 -1.248 14.544 1.00 51.91 471 VAL A C 1
ATOM 3737 O O . VAL A 1 471 ? 37.061 -1.200 13.315 1.00 51.91 471 VAL A O 1
ATOM 3740 N N . ASP A 1 472 ? 37.637 -2.182 15.246 1.00 51.19 472 ASP A N 1
ATOM 3741 C CA . ASP A 1 472 ? 38.511 -3.206 14.676 1.00 51.19 472 ASP A CA 1
ATOM 3742 C C . ASP A 1 472 ? 37.768 -4.444 14.124 1.00 51.19 472 ASP A C 1
ATOM 3744 O O . ASP A 1 472 ? 38.429 -5.324 13.557 1.00 51.19 472 ASP A O 1
ATOM 3748 N N . ASP A 1 473 ? 36.434 -4.515 14.253 1.00 58.72 473 ASP A N 1
ATOM 3749 C CA . ASP A 1 473 ? 35.578 -5.565 13.676 1.00 58.72 473 ASP A CA 1
ATOM 3750 C C . ASP A 1 473 ? 34.601 -5.023 12.617 1.00 58.72 473 ASP A C 1
ATOM 3752 O O . ASP A 1 473 ? 33.373 -5.050 12.722 1.00 58.72 473 ASP A O 1
ATOM 3756 N N . ILE A 1 474 ? 35.187 -4.510 11.534 1.00 54.75 474 ILE A N 1
ATOM 3757 C CA . ILE A 1 474 ? 34.455 -3.927 10.401 1.00 54.75 474 ILE A CA 1
ATOM 3758 C C . ILE A 1 474 ? 33.516 -4.950 9.743 1.00 54.75 474 ILE A C 1
ATOM 3760 O O . ILE A 1 474 ? 32.485 -4.568 9.195 1.00 54.75 474 ILE A O 1
ATOM 3764 N N . ARG A 1 475 ? 33.857 -6.247 9.759 1.00 58.34 475 ARG A N 1
ATOM 3765 C CA . ARG A 1 475 ? 33.020 -7.276 9.122 1.00 58.34 475 ARG A CA 1
ATOM 3766 C C . ARG A 1 475 ? 31.730 -7.483 9.898 1.00 58.34 475 ARG A C 1
ATOM 3768 O O . ARG A 1 475 ? 30.673 -7.511 9.271 1.00 58.34 475 ARG A O 1
ATOM 3775 N N . GLU A 1 476 ? 31.822 -7.576 11.219 1.00 64.38 476 GLU A N 1
ATOM 3776 C CA . GLU A 1 476 ? 30.648 -7.710 12.074 1.00 64.38 476 GLU A CA 1
ATOM 3777 C C . GLU A 1 476 ? 29.798 -6.433 12.057 1.00 64.38 476 GLU A C 1
ATOM 3779 O O . GLU A 1 476 ? 28.583 -6.503 11.880 1.00 64.38 476 GLU A O 1
ATOM 3784 N N . ALA A 1 477 ? 30.427 -5.253 12.091 1.00 62.06 477 ALA A N 1
ATOM 3785 C CA . ALA A 1 477 ? 29.716 -3.980 11.961 1.00 62.06 477 ALA A CA 1
ATOM 3786 C C . ALA A 1 477 ? 28.936 -3.871 10.635 1.00 62.06 477 ALA A C 1
ATOM 3788 O O . ALA A 1 477 ? 27.776 -3.459 10.632 1.00 62.06 477 ALA A O 1
ATOM 3789 N N . VAL A 1 478 ? 29.538 -4.270 9.506 1.00 62.22 478 VAL A N 1
ATOM 3790 C CA . VAL A 1 478 ? 28.869 -4.266 8.191 1.00 62.22 478 VAL A CA 1
ATOM 3791 C C . VAL A 1 478 ? 27.724 -5.275 8.151 1.00 62.22 478 VAL A C 1
ATOM 3793 O O . VAL A 1 478 ? 26.640 -4.935 7.680 1.00 62.22 478 VAL A O 1
ATOM 3796 N N . LYS A 1 479 ? 27.928 -6.487 8.680 1.00 69.00 479 LYS A N 1
ATOM 3797 C CA . LYS A 1 479 ? 26.885 -7.517 8.743 1.00 69.00 479 LYS A CA 1
ATOM 3798 C C . LYS A 1 479 ? 25.677 -7.035 9.554 1.00 69.00 479 LYS A C 1
ATOM 3800 O O . LYS A 1 479 ? 24.557 -7.051 9.048 1.00 69.00 479 LYS A O 1
ATOM 3805 N N . ARG A 1 480 ? 25.907 -6.515 10.762 1.00 68.81 480 ARG A N 1
ATOM 3806 C CA . ARG A 1 480 ? 24.855 -5.954 11.626 1.00 68.81 480 ARG A CA 1
ATOM 3807 C C . ARG A 1 480 ? 24.174 -4.747 10.990 1.00 68.81 480 ARG A C 1
ATOM 3809 O O . ARG A 1 480 ? 22.959 -4.594 11.087 1.00 68.81 480 ARG A O 1
ATOM 3816 N N . GLN A 1 481 ? 24.927 -3.893 10.297 1.00 70.44 481 GLN A N 1
ATOM 3817 C CA . GLN A 1 481 ? 24.359 -2.766 9.560 1.00 70.44 481 GLN A CA 1
ATOM 3818 C C . GLN A 1 481 ? 23.444 -3.229 8.416 1.00 70.44 481 GLN A C 1
ATOM 3820 O O . GLN A 1 481 ? 22.405 -2.604 8.186 1.00 70.44 481 GLN A O 1
ATOM 3825 N N . ASP A 1 482 ? 23.801 -4.303 7.711 1.00 65.44 482 ASP A N 1
ATOM 3826 C CA . ASP A 1 482 ? 22.979 -4.893 6.653 1.00 65.44 482 ASP A CA 1
ATOM 3827 C C . ASP A 1 482 ? 21.693 -5.520 7.215 1.00 65.44 482 ASP A C 1
ATOM 3829 O O . ASP A 1 482 ? 20.617 -5.275 6.669 1.00 65.44 482 ASP A O 1
ATOM 3833 N N . GLU A 1 483 ? 21.771 -6.232 8.342 1.00 74.44 483 GLU A N 1
ATOM 3834 C CA . GLU A 1 483 ? 20.608 -6.802 9.043 1.00 74.44 483 GLU A CA 1
ATOM 3835 C C . GLU A 1 483 ? 19.667 -5.710 9.585 1.00 74.44 483 GLU A C 1
ATOM 3837 O O . GLU A 1 483 ? 18.450 -5.770 9.388 1.00 74.44 483 GLU A O 1
ATOM 3842 N N . ILE A 1 484 ? 20.215 -4.645 10.184 1.00 71.38 484 ILE A N 1
ATOM 3843 C CA . ILE A 1 484 ? 19.441 -3.463 10.600 1.00 71.38 484 ILE A CA 1
ATOM 3844 C C . ILE A 1 484 ? 18.780 -2.802 9.386 1.00 71.38 484 ILE A C 1
ATOM 3846 O O . ILE A 1 484 ? 17.633 -2.359 9.470 1.00 71.38 484 ILE A O 1
ATOM 3850 N N . ARG A 1 485 ? 19.480 -2.716 8.247 1.00 69.00 485 ARG A N 1
ATOM 3851 C CA . ARG A 1 485 ? 18.926 -2.140 7.013 1.00 69.00 485 ARG A CA 1
ATOM 3852 C C . ARG A 1 485 ? 17.781 -2.992 6.465 1.00 69.00 485 ARG A C 1
ATOM 3854 O O . ARG A 1 485 ? 16.774 -2.424 6.047 1.00 69.00 485 ARG A O 1
ATOM 3861 N N . GLU A 1 486 ? 17.915 -4.316 6.492 1.00 73.31 486 GLU A N 1
ATOM 3862 C CA . GLU A 1 486 ? 16.856 -5.250 6.102 1.00 73.31 486 GLU A CA 1
ATOM 3863 C C . GLU A 1 486 ? 15.608 -5.054 6.973 1.00 73.31 486 GLU A C 1
ATOM 3865 O O . GLU A 1 486 ? 14.526 -4.789 6.442 1.00 73.31 486 GLU A O 1
ATOM 3870 N N . LEU A 1 487 ? 15.761 -5.092 8.303 1.00 77.31 487 LEU A N 1
ATOM 3871 C CA . LEU A 1 487 ? 14.637 -4.912 9.221 1.00 77.31 487 LEU A CA 1
ATOM 3872 C C . LEU A 1 487 ? 14.008 -3.516 9.084 1.00 77.31 487 LEU A C 1
ATOM 3874 O O . LEU A 1 487 ? 12.786 -3.403 9.096 1.00 77.31 487 LEU A O 1
ATOM 3878 N N . ARG A 1 488 ? 14.800 -2.454 8.873 1.00 74.62 488 ARG A N 1
ATOM 3879 C CA . ARG A 1 488 ? 14.276 -1.101 8.590 1.00 74.62 488 ARG A CA 1
ATOM 3880 C C . ARG A 1 488 ? 13.367 -1.078 7.366 1.00 74.62 488 ARG A C 1
ATOM 3882 O O . ARG A 1 488 ? 12.326 -0.429 7.414 1.00 74.62 488 ARG A O 1
ATOM 3889 N N . GLY A 1 489 ? 13.744 -1.779 6.296 1.00 67.12 489 GLY A N 1
ATOM 3890 C CA . GLY A 1 489 ? 12.920 -1.896 5.093 1.00 67.12 489 GLY A CA 1
ATOM 3891 C C . GLY A 1 489 ? 11.587 -2.595 5.367 1.00 67.12 489 GLY A C 1
ATOM 3892 O O . GLY A 1 489 ? 10.542 -2.098 4.961 1.00 67.12 489 GLY A O 1
ATOM 3893 N N . LEU A 1 490 ? 11.613 -3.697 6.121 1.00 72.00 490 LEU A N 1
ATOM 3894 C CA . LEU A 1 490 ? 10.402 -4.431 6.513 1.00 72.00 490 LEU A CA 1
ATOM 3895 C C . LEU A 1 490 ? 9.486 -3.607 7.432 1.00 72.00 490 LEU A C 1
ATOM 3897 O O . LEU A 1 490 ? 8.269 -3.614 7.271 1.00 72.00 490 LEU A O 1
ATOM 3901 N N . VAL A 1 491 ? 10.061 -2.861 8.379 1.00 77.25 491 VAL A N 1
ATOM 3902 C CA . VAL A 1 491 ? 9.301 -1.971 9.272 1.00 77.25 491 VAL A CA 1
ATOM 3903 C C . VAL A 1 491 ? 8.662 -0.822 8.503 1.00 77.25 491 VAL A C 1
ATOM 3905 O O . VAL A 1 491 ? 7.563 -0.403 8.855 1.00 77.25 491 VAL A O 1
ATOM 3908 N N . LEU A 1 492 ? 9.316 -0.317 7.455 1.00 75.25 492 LEU A N 1
ATOM 3909 C CA . LEU A 1 492 ? 8.723 0.695 6.586 1.00 75.25 492 LEU A CA 1
ATOM 3910 C C . LEU A 1 492 ? 7.494 0.148 5.842 1.00 75.25 492 LEU A C 1
ATOM 3912 O O . LEU A 1 492 ? 6.475 0.826 5.799 1.00 75.25 492 LEU A O 1
ATOM 3916 N N . GLU A 1 493 ? 7.548 -1.091 5.345 1.00 70.25 493 GLU A N 1
ATOM 3917 C CA . GLU A 1 493 ? 6.383 -1.739 4.721 1.00 70.25 493 GLU A CA 1
ATOM 3918 C C . GLU A 1 493 ? 5.224 -1.922 5.722 1.00 70.25 493 GLU A C 1
ATOM 3920 O O . GLU A 1 493 ? 4.072 -1.624 5.410 1.00 70.25 493 GLU A O 1
ATOM 3925 N N . GLU A 1 494 ? 5.509 -2.331 6.962 1.00 77.12 494 GLU A N 1
ATOM 3926 C CA . GLU A 1 494 ? 4.480 -2.423 8.011 1.00 77.12 494 GLU A CA 1
ATOM 3927 C C . GLU A 1 494 ? 3.922 -1.050 8.426 1.00 77.12 494 GLU A C 1
ATOM 3929 O O . GLU A 1 494 ? 2.747 -0.949 8.783 1.00 77.12 494 GLU A O 1
ATOM 3934 N N . LYS A 1 495 ? 4.722 0.024 8.355 1.00 82.31 495 LYS A N 1
ATOM 3935 C CA . LYS A 1 495 ? 4.239 1.402 8.552 1.00 82.31 495 LYS A CA 1
ATOM 3936 C C . LYS A 1 495 ? 3.261 1.816 7.463 1.00 82.31 495 LYS A C 1
ATOM 3938 O O . LYS A 1 495 ? 2.234 2.405 7.793 1.00 82.31 495 LYS A O 1
ATOM 3943 N N . ASP A 1 496 ? 3.549 1.482 6.209 1.00 77.12 496 ASP A N 1
ATOM 3944 C CA . ASP A 1 496 ? 2.639 1.738 5.091 1.00 77.12 496 ASP A CA 1
ATOM 3945 C C . ASP A 1 496 ? 1.317 0.968 5.298 1.00 77.12 496 ASP A C 1
ATOM 3947 O O . ASP A 1 496 ? 0.237 1.559 5.213 1.00 77.12 496 ASP A O 1
ATOM 3951 N N . ASN A 1 497 ? 1.384 -0.309 5.707 1.00 77.88 497 ASN A N 1
ATOM 3952 C CA . ASN A 1 497 ? 0.202 -1.111 6.064 1.00 77.88 497 ASN A CA 1
ATOM 3953 C C . ASN A 1 497 ? -0.600 -0.481 7.221 1.00 77.88 497 ASN A C 1
ATOM 3955 O O . ASN A 1 497 ? -1.827 -0.377 7.153 1.00 77.88 497 ASN A O 1
ATOM 3959 N N . ARG A 1 498 ? 0.080 -0.024 8.282 1.00 87.69 498 ARG A N 1
ATOM 3960 C CA . ARG A 1 498 ? -0.540 0.680 9.417 1.00 87.69 498 ARG A CA 1
ATOM 3961 C C . ARG A 1 498 ? -1.227 1.969 8.968 1.00 87.69 498 ARG A C 1
ATOM 3963 O O . ARG A 1 498 ? -2.340 2.249 9.409 1.00 87.69 498 ARG A O 1
ATOM 3970 N N . ASN A 1 499 ? -0.574 2.759 8.122 1.00 85.56 499 ASN A N 1
ATOM 3971 C CA . ASN A 1 499 ? -1.109 4.027 7.634 1.00 85.56 499 ASN A CA 1
ATOM 3972 C C . ASN A 1 499 ? -2.342 3.804 6.745 1.00 85.56 499 ASN A C 1
ATOM 3974 O O . ASN A 1 499 ? -3.308 4.557 6.856 1.00 85.56 499 ASN A O 1
ATOM 3978 N N . ALA A 1 500 ? -2.369 2.734 5.948 1.00 80.88 500 ALA A N 1
ATOM 3979 C CA . ALA A 1 500 ? -3.558 2.326 5.205 1.00 80.88 500 ALA A CA 1
ATOM 3980 C C . ALA A 1 500 ? -4.722 1.928 6.128 1.00 80.88 500 ALA A C 1
ATOM 3982 O O . ALA A 1 500 ? -5.832 2.438 5.965 1.00 80.88 500 ALA A O 1
ATOM 3983 N N . ALA A 1 501 ? -4.467 1.101 7.150 1.00 83.12 501 ALA A N 1
ATOM 3984 C CA . ALA A 1 501 ? -5.480 0.740 8.146 1.00 83.12 501 ALA A CA 1
ATOM 3985 C C . ALA A 1 501 ? -6.016 1.976 8.894 1.00 83.12 501 ALA A C 1
ATOM 3987 O O . ALA A 1 501 ? -7.224 2.116 9.102 1.00 83.12 501 ALA A O 1
ATOM 3988 N N . LEU A 1 502 ? -5.133 2.921 9.236 1.00 91.25 502 LEU A N 1
ATOM 3989 C CA . LEU A 1 502 ? -5.520 4.193 9.842 1.00 91.25 502 LEU A CA 1
ATOM 3990 C C . LEU A 1 502 ? -6.383 5.039 8.895 1.00 91.25 502 LEU A C 1
ATOM 3992 O O . LEU A 1 502 ? -7.387 5.601 9.331 1.00 91.25 502 LEU A O 1
ATOM 3996 N N . ALA A 1 503 ? -6.031 5.118 7.609 1.00 88.56 503 ALA A N 1
ATOM 3997 C CA . ALA A 1 503 ? -6.813 5.843 6.609 1.00 88.56 503 ALA A CA 1
ATOM 3998 C C . ALA A 1 503 ? -8.236 5.275 6.497 1.00 88.56 503 ALA A C 1
ATOM 4000 O O . ALA A 1 503 ? -9.206 6.033 6.551 1.00 88.56 503 ALA A O 1
ATOM 4001 N N . MET A 1 504 ? -8.367 3.946 6.431 1.00 85.38 504 MET A N 1
ATOM 4002 C CA . MET A 1 504 ? -9.657 3.250 6.409 1.00 85.38 504 MET A CA 1
ATOM 4003 C C . MET A 1 504 ? -10.492 3.545 7.661 1.00 85.38 504 MET A C 1
ATOM 4005 O O . MET A 1 504 ? -11.670 3.896 7.561 1.00 85.38 504 MET A O 1
ATOM 4009 N N . LEU A 1 505 ? -9.873 3.470 8.843 1.00 89.31 505 LEU A N 1
ATOM 4010 C CA . LEU A 1 505 ? -10.514 3.795 10.116 1.00 89.31 505 LEU A CA 1
ATOM 4011 C C . LEU A 1 505 ? -10.989 5.255 10.171 1.00 89.31 505 LEU A C 1
ATOM 4013 O O . LEU A 1 505 ? -12.097 5.525 10.640 1.00 89.31 505 LEU A O 1
ATOM 4017 N N . ILE A 1 506 ? -10.171 6.199 9.695 1.00 91.00 506 ILE A N 1
ATOM 4018 C CA . ILE A 1 506 ? -10.506 7.628 9.655 1.00 91.00 506 ILE A CA 1
ATOM 4019 C C . ILE A 1 506 ? -11.689 7.874 8.719 1.00 91.00 506 ILE A C 1
ATOM 4021 O O . ILE A 1 506 ? -12.657 8.507 9.139 1.00 91.00 506 ILE A O 1
ATOM 4025 N N . VAL A 1 507 ? -11.646 7.358 7.486 1.00 87.44 507 VAL A N 1
ATOM 4026 C CA . VAL A 1 507 ? -12.743 7.517 6.515 1.00 87.44 507 VAL A CA 1
ATOM 4027 C C . VAL A 1 507 ? -14.048 6.981 7.099 1.00 87.44 507 VAL A C 1
ATOM 4029 O O . VAL A 1 507 ? -15.054 7.691 7.099 1.00 87.44 507 VAL A O 1
ATOM 4032 N N . TYR A 1 508 ? -14.014 5.795 7.714 1.00 86.25 508 TYR A N 1
ATOM 4033 C CA . TYR A 1 508 ? -15.186 5.211 8.363 1.00 86.25 508 TYR A CA 1
ATOM 4034 C C . TYR A 1 508 ? -15.719 6.066 9.521 1.00 86.25 508 TYR A C 1
ATOM 4036 O O . TYR A 1 508 ? -16.911 6.371 9.578 1.00 86.25 508 TYR A O 1
ATOM 4044 N N . LYS A 1 509 ? -14.850 6.499 10.446 1.00 86.44 509 LYS A N 1
ATOM 4045 C CA . LYS A 1 509 ? -15.256 7.320 11.603 1.00 86.44 509 LYS A CA 1
ATOM 4046 C C . LYS A 1 509 ? -15.795 8.694 11.194 1.00 86.44 509 LYS A C 1
ATOM 4048 O O . LYS A 1 509 ? -16.615 9.263 11.915 1.00 86.44 509 LYS A O 1
ATOM 4053 N N . TRP A 1 510 ? -15.374 9.221 10.044 1.00 88.50 510 TRP A N 1
ATOM 4054 C CA . TRP A 1 510 ? -15.857 10.487 9.483 1.00 88.50 510 TRP A CA 1
ATOM 4055 C C . TRP A 1 510 ? -16.949 10.319 8.418 1.00 88.50 510 TRP A C 1
ATOM 4057 O O . TRP A 1 510 ? -17.319 11.315 7.798 1.00 88.50 510 TRP A O 1
ATOM 4067 N N . LYS A 1 511 ? -17.556 9.132 8.256 1.00 83.06 511 LYS A N 1
ATOM 4068 C CA . LYS A 1 511 ? -18.625 8.898 7.260 1.00 83.06 511 LYS A CA 1
ATOM 4069 C C . LYS A 1 511 ? -19.791 9.895 7.346 1.00 83.06 511 LYS A C 1
ATOM 4071 O O . LYS A 1 511 ? -20.298 10.361 6.335 1.00 83.06 511 LYS A O 1
ATOM 4076 N N . ASN A 1 512 ? -20.147 10.325 8.561 1.00 82.12 512 ASN A N 1
ATOM 4077 C CA . ASN A 1 512 ? -21.205 11.320 8.805 1.00 82.12 512 ASN A CA 1
ATOM 4078 C C . ASN A 1 512 ? -20.706 12.783 8.832 1.00 82.12 512 ASN A C 1
ATOM 4080 O O . ASN A 1 512 ? -21.496 13.703 9.031 1.00 82.12 512 ASN A O 1
ATOM 4084 N N . ALA A 1 513 ? -19.401 13.006 8.671 1.00 85.12 513 ALA A N 1
ATOM 4085 C CA . ALA A 1 513 ? -18.732 14.305 8.747 1.00 85.12 513 ALA A CA 1
ATOM 4086 C C . ALA A 1 513 ? -17.715 14.492 7.601 1.00 85.12 513 ALA A C 1
ATOM 4088 O O . ALA A 1 513 ? -16.691 15.152 7.772 1.00 85.12 513 ALA A O 1
ATOM 4089 N N . GLN A 1 514 ? -17.994 13.925 6.421 1.00 84.88 514 GLN A N 1
ATOM 4090 C CA . GLN A 1 514 ? -17.051 13.880 5.296 1.00 84.88 514 GLN A CA 1
ATOM 4091 C C . GLN A 1 514 ? -16.547 15.270 4.875 1.00 84.88 514 GLN A C 1
ATOM 4093 O O . GLN A 1 514 ? -15.349 15.449 4.688 1.00 84.88 514 GLN A O 1
ATOM 4098 N N . ARG A 1 515 ? -17.419 16.289 4.843 1.00 85.75 515 ARG A N 1
ATOM 4099 C CA . ARG A 1 515 ? -17.019 17.677 4.530 1.00 85.75 515 ARG A CA 1
ATOM 4100 C C . ARG A 1 515 ? -15.973 18.235 5.499 1.00 85.75 515 ARG A C 1
ATOM 4102 O O . ARG A 1 515 ? -15.113 19.009 5.096 1.00 85.75 515 ARG A O 1
ATOM 4109 N N . GLU A 1 516 ? -16.050 17.864 6.778 1.00 87.94 516 GLU A N 1
ATOM 4110 C CA . GLU A 1 516 ? -15.058 18.265 7.781 1.00 87.94 516 GLU A CA 1
ATOM 4111 C C . GLU A 1 516 ? -13.704 17.606 7.485 1.00 87.94 516 GLU A C 1
ATOM 4113 O O . GLU A 1 516 ? -12.664 18.262 7.548 1.00 87.94 516 GLU A O 1
ATOM 4118 N N . LEU A 1 517 ? -13.715 16.318 7.125 1.00 88.19 517 LEU A N 1
ATOM 4119 C CA . LEU A 1 517 ? -12.510 15.580 6.748 1.00 88.19 517 LEU A CA 1
ATOM 4120 C C . LEU A 1 517 ? -11.875 16.161 5.475 1.00 88.19 517 LEU A C 1
ATOM 4122 O O . LEU A 1 517 ? -10.676 16.429 5.464 1.00 88.19 517 LEU A O 1
ATOM 4126 N N . GLU A 1 518 ? -12.681 16.434 4.447 1.00 87.88 518 GLU A N 1
ATOM 4127 C CA . GLU A 1 518 ? -12.255 17.053 3.185 1.00 87.88 518 GLU A CA 1
ATOM 4128 C C . GLU A 1 518 ? -11.611 18.430 3.398 1.00 87.88 518 GLU A C 1
ATOM 4130 O O . GLU A 1 518 ? -10.566 18.731 2.819 1.00 87.88 518 GLU A O 1
ATOM 4135 N N . GLN A 1 519 ? -12.173 19.262 4.279 1.00 88.06 519 GLN A N 1
ATOM 4136 C CA . GLN A 1 519 ? -11.574 20.554 4.633 1.00 88.06 519 GLN A CA 1
ATOM 4137 C C . GLN A 1 519 ? -10.204 20.388 5.306 1.00 88.06 519 GLN A C 1
ATOM 4139 O O . GLN A 1 519 ? -9.262 21.124 4.994 1.00 88.06 519 GLN A O 1
ATOM 4144 N N . ARG A 1 520 ? -10.063 19.398 6.197 1.00 86.88 520 ARG A N 1
ATOM 4145 C CA . ARG A 1 520 ? -8.799 19.121 6.899 1.00 86.88 520 ARG A CA 1
ATOM 4146 C C . ARG A 1 520 ? -7.700 18.661 5.942 1.00 86.88 520 ARG A C 1
ATOM 4148 O O . ARG A 1 520 ? -6.583 19.163 6.036 1.00 86.88 520 ARG A O 1
ATOM 4155 N N . ILE A 1 521 ? -8.015 17.761 5.010 1.00 86.56 521 ILE A N 1
ATOM 4156 C CA . ILE A 1 521 ? -7.041 17.253 4.025 1.00 86.56 521 ILE A CA 1
ATOM 4157 C C . 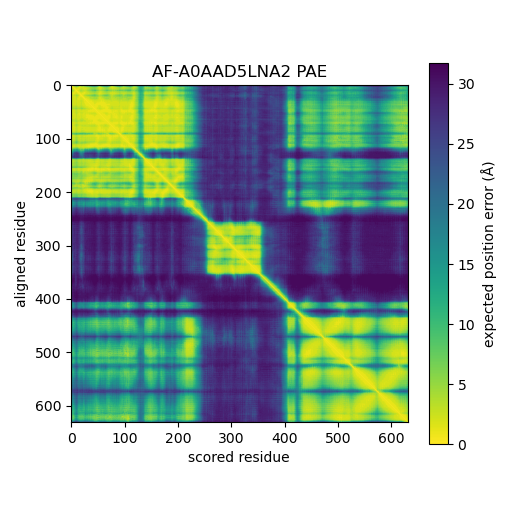ILE A 1 521 ? -6.721 18.268 2.916 1.00 86.56 521 ILE A C 1
ATOM 4159 O O . ILE A 1 521 ? -5.646 18.184 2.321 1.00 86.56 521 ILE A O 1
ATOM 4163 N N . SER A 1 522 ? -7.624 19.219 2.644 1.00 81.00 522 SER A N 1
ATOM 4164 C CA . SER A 1 522 ? -7.423 20.285 1.644 1.00 81.00 522 SER A CA 1
ATOM 4165 C C . SER A 1 522 ? -6.589 21.458 2.167 1.00 81.00 522 SER A C 1
ATOM 4167 O O . SER A 1 522 ? -5.987 22.190 1.387 1.00 81.00 522 SER A O 1
ATOM 4169 N N . THR A 1 523 ? -6.540 21.654 3.486 1.00 80.00 523 THR A N 1
ATOM 4170 C CA . THR A 1 523 ? -5.664 22.659 4.112 1.00 80.00 523 THR A CA 1
ATOM 4171 C C . THR A 1 523 ? -4.205 22.230 3.931 1.00 80.00 523 THR A C 1
ATOM 4173 O O . THR A 1 523 ? -3.939 21.058 4.173 1.00 80.00 523 THR A O 1
ATOM 4176 N N . PRO A 1 524 ? -3.244 23.100 3.562 1.00 70.31 524 PRO A N 1
ATOM 4177 C CA . PRO A 1 524 ? -1.844 22.698 3.409 1.00 70.31 524 PRO A CA 1
ATOM 4178 C C . PRO A 1 524 ? -1.324 21.967 4.650 1.00 70.31 524 PRO A C 1
ATOM 4180 O O . PRO A 1 524 ? -1.600 22.382 5.781 1.00 70.31 524 PRO A O 1
ATOM 4183 N N . ALA A 1 525 ? -0.611 20.858 4.452 1.00 64.12 525 ALA A N 1
ATOM 4184 C CA . ALA A 1 525 ? 0.069 20.195 5.555 1.00 64.12 525 ALA A CA 1
ATOM 4185 C C . ALA A 1 525 ? 1.125 21.120 6.161 1.00 64.12 525 ALA A C 1
ATOM 4187 O O . ALA A 1 525 ? 1.788 21.881 5.450 1.00 64.12 525 ALA A O 1
ATOM 4188 N N . ALA A 1 526 ? 1.279 21.053 7.485 1.00 68.94 526 ALA A N 1
ATOM 4189 C CA . ALA A 1 526 ? 2.520 21.517 8.083 1.00 68.94 526 ALA A CA 1
ATOM 4190 C C . ALA A 1 526 ? 3.668 20.651 7.551 1.00 68.94 526 ALA A C 1
ATOM 4192 O O . ALA A 1 526 ? 3.441 19.522 7.114 1.00 68.94 526 ALA A O 1
ATOM 4193 N N . THR A 1 527 ? 4.892 21.181 7.585 1.00 68.44 527 THR A N 1
ATOM 4194 C CA . THR A 1 527 ? 6.092 20.432 7.200 1.00 68.44 527 THR A CA 1
ATOM 4195 C C . THR A 1 527 ? 6.060 19.042 7.824 1.00 68.44 527 THR A C 1
ATOM 4197 O O . THR A 1 527 ? 5.797 18.923 9.020 1.00 68.44 527 THR A O 1
ATOM 4200 N N . ASP A 1 528 ? 6.317 18.014 7.017 1.00 63.09 528 ASP A N 1
ATOM 4201 C CA . ASP A 1 528 ? 6.402 16.637 7.487 1.00 63.09 528 ASP A CA 1
ATOM 4202 C C . ASP A 1 528 ? 7.439 16.551 8.621 1.00 63.09 528 ASP A C 1
ATOM 4204 O O . ASP A 1 528 ? 8.621 16.862 8.436 1.00 63.09 528 ASP A O 1
ATOM 4208 N N . VAL A 1 529 ? 6.973 16.202 9.825 1.00 70.62 529 VAL A N 1
ATOM 4209 C CA . VAL A 1 529 ? 7.819 16.000 11.004 1.00 70.62 529 VAL A CA 1
ATOM 4210 C C . VAL A 1 529 ? 7.689 14.536 11.437 1.00 70.62 529 VAL A C 1
ATOM 4212 O O . VAL A 1 529 ? 6.785 14.212 12.216 1.00 70.62 529 VAL A O 1
ATOM 4215 N N . PRO A 1 530 ? 8.618 13.649 11.026 1.00 70.06 530 PRO A N 1
ATOM 4216 C CA . PRO A 1 530 ? 8.555 12.219 11.341 1.00 70.06 530 PRO A CA 1
ATOM 4217 C C . PRO A 1 530 ? 8.442 11.921 12.843 1.00 70.06 530 PRO A C 1
ATOM 4219 O O . PRO A 1 530 ? 7.695 11.041 13.263 1.00 70.06 530 PRO A O 1
ATOM 4222 N N . GLN A 1 531 ? 9.123 12.707 13.684 1.00 73.38 531 GLN A N 1
ATOM 4223 C CA . GLN A 1 531 ? 9.038 12.581 15.145 1.00 73.38 531 GLN A CA 1
ATOM 4224 C C . GLN A 1 531 ? 7.647 12.942 15.689 1.00 73.38 531 GLN A C 1
ATOM 4226 O O . GLN A 1 531 ? 7.186 12.345 16.662 1.00 73.38 531 GLN A O 1
ATOM 4231 N N . ALA A 1 532 ? 6.957 13.907 15.071 1.00 73.69 532 ALA A N 1
ATOM 4232 C CA . ALA A 1 532 ? 5.604 14.278 15.470 1.00 73.69 532 ALA A CA 1
ATOM 4233 C C . ALA A 1 532 ? 4.610 13.171 15.100 1.00 73.69 532 ALA A C 1
ATOM 4235 O O . ALA A 1 532 ? 3.793 12.800 15.941 1.00 73.69 532 ALA A O 1
ATOM 4236 N N . GLN A 1 533 ? 4.729 12.597 13.898 1.00 80.38 533 GLN A N 1
ATOM 4237 C CA . GLN A 1 533 ? 3.930 11.443 13.469 1.00 80.38 533 GLN A CA 1
ATOM 4238 C C . GLN A 1 533 ? 4.137 10.252 14.410 1.00 80.38 533 GLN A C 1
ATOM 4240 O O . GLN A 1 533 ? 3.176 9.715 14.963 1.00 80.38 533 GLN A O 1
ATOM 4245 N N . GLN A 1 534 ? 5.397 9.884 14.671 1.00 84.38 534 GLN A N 1
ATOM 4246 C CA . GLN A 1 534 ? 5.737 8.781 15.569 1.00 84.38 534 GLN A CA 1
ATOM 4247 C C . GLN A 1 534 ? 5.167 9.003 16.978 1.00 84.38 534 GLN A C 1
ATOM 4249 O O . GLN A 1 534 ? 4.602 8.078 17.567 1.00 84.38 534 GLN A O 1
ATOM 4254 N N . ARG A 1 535 ? 5.242 10.232 17.509 1.00 87.81 535 ARG A N 1
ATOM 4255 C CA . ARG A 1 535 ? 4.656 10.584 18.811 1.00 87.81 535 ARG A CA 1
ATOM 4256 C C . ARG A 1 535 ? 3.137 10.414 18.831 1.00 87.81 535 ARG A C 1
ATOM 4258 O O . ARG A 1 535 ? 2.608 9.881 19.801 1.00 87.81 535 ARG A O 1
ATOM 4265 N N . CYS A 1 536 ? 2.440 10.815 17.772 1.00 88.69 536 CYS A N 1
ATOM 4266 C CA . CYS A 1 536 ? 0.990 10.645 17.697 1.00 88.69 536 CYS A CA 1
ATOM 4267 C C . CYS A 1 536 ? 0.591 9.159 17.677 1.00 88.69 536 CYS A C 1
ATOM 4269 O O . CYS A 1 536 ? -0.352 8.763 18.357 1.00 88.69 536 CYS A O 1
ATOM 4271 N N . HIS A 1 537 ? 1.335 8.306 16.965 1.00 90.50 537 HIS A N 1
ATOM 4272 C CA . HIS A 1 537 ? 1.102 6.857 16.977 1.00 90.50 537 HIS A CA 1
ATOM 4273 C C . HIS A 1 537 ? 1.345 6.224 18.357 1.00 90.50 537 HIS A C 1
ATOM 4275 O O . HIS A 1 537 ? 0.574 5.355 18.774 1.00 90.50 537 HIS A O 1
ATOM 4281 N N . HIS A 1 538 ? 2.353 6.694 19.100 1.00 91.50 538 HIS A N 1
ATOM 4282 C CA . HIS A 1 538 ? 2.562 6.309 20.501 1.00 91.50 538 HIS A CA 1
ATOM 4283 C C . HIS A 1 538 ? 1.395 6.746 21.397 1.00 91.50 538 HIS A C 1
ATOM 4285 O O . HIS A 1 538 ? 0.900 5.949 22.195 1.00 91.50 538 HIS A O 1
ATOM 4291 N N . ASN A 1 539 ? 0.926 7.989 21.248 1.00 93.12 539 ASN A N 1
ATOM 4292 C CA . ASN A 1 539 ? -0.226 8.501 21.990 1.00 93.12 539 ASN A CA 1
ATOM 4293 C C . ASN A 1 539 ? -1.492 7.689 21.686 1.00 93.12 539 ASN A C 1
ATOM 4295 O O . ASN A 1 539 ? -2.213 7.315 22.609 1.00 93.12 539 ASN A O 1
ATOM 4299 N N . CYS A 1 540 ? -1.735 7.361 20.412 1.00 92.31 540 CYS A N 1
ATOM 4300 C CA . CYS A 1 540 ? -2.853 6.516 19.998 1.00 92.31 540 CYS A CA 1
ATOM 4301 C C . CYS A 1 540 ? -2.814 5.153 20.699 1.00 92.31 540 CYS A C 1
ATOM 4303 O O . CYS A 1 540 ? -3.821 4.755 21.281 1.00 92.31 540 CYS A O 1
ATOM 4305 N N . ALA A 1 541 ? -1.658 4.476 20.707 1.00 90.62 541 ALA A N 1
ATOM 4306 C CA . ALA A 1 541 ? -1.492 3.196 21.401 1.00 90.62 541 ALA A CA 1
ATOM 4307 C C . ALA A 1 541 ? -1.762 3.326 22.910 1.00 90.62 541 ALA A C 1
ATOM 4309 O O . ALA A 1 541 ? -2.514 2.541 23.485 1.00 90.62 541 ALA A O 1
ATOM 4310 N N . ALA A 1 542 ? -1.224 4.368 23.554 1.00 93.12 542 ALA A N 1
ATOM 4311 C CA . ALA A 1 542 ? -1.441 4.609 24.979 1.00 93.12 542 ALA A CA 1
ATOM 4312 C C . ALA A 1 542 ? -2.922 4.870 25.318 1.00 93.12 542 ALA A C 1
ATOM 4314 O O . ALA A 1 542 ? -3.423 4.378 26.333 1.00 93.12 542 ALA A O 1
ATOM 4315 N N . ILE A 1 543 ? -3.637 5.630 24.482 1.00 91.88 543 ILE A N 1
ATOM 4316 C CA . ILE A 1 543 ? -5.072 5.891 24.658 1.00 91.88 543 ILE A CA 1
ATOM 4317 C C . ILE A 1 543 ? -5.890 4.618 24.400 1.00 91.88 543 ILE A C 1
ATOM 4319 O O . ILE A 1 543 ? -6.812 4.335 25.169 1.00 91.88 543 ILE A O 1
ATOM 4323 N N . ALA A 1 544 ? -5.549 3.826 23.379 1.00 88.25 544 ALA A N 1
ATOM 4324 C CA . ALA A 1 544 ? -6.201 2.547 23.087 1.00 88.25 544 ALA A CA 1
ATOM 4325 C C . ALA A 1 544 ? -6.092 1.576 24.276 1.00 88.25 544 ALA A C 1
ATOM 4327 O O . ALA A 1 544 ? -7.098 1.015 24.724 1.00 88.25 544 ALA A O 1
ATOM 4328 N N . ASP A 1 545 ? -4.910 1.482 24.886 1.00 89.31 545 ASP A N 1
ATOM 4329 C CA . ASP A 1 545 ? -4.673 0.696 26.098 1.00 89.31 545 ASP A CA 1
ATOM 4330 C C . ASP A 1 545 ? -5.518 1.168 27.290 1.00 89.31 545 ASP A C 1
ATOM 4332 O O . ASP A 1 545 ? -6.105 0.365 28.029 1.00 89.31 545 ASP A O 1
ATOM 4336 N N . GLN A 1 546 ? -5.615 2.487 27.489 1.00 93.38 546 GLN A N 1
ATOM 4337 C CA . GLN A 1 546 ? -6.464 3.066 28.532 1.00 93.38 546 GLN A CA 1
ATOM 4338 C C . GLN A 1 546 ? -7.946 2.779 28.281 1.00 93.38 546 GLN A C 1
ATOM 4340 O O . GLN A 1 546 ? -8.672 2.431 29.217 1.00 93.38 546 GLN A O 1
ATOM 4345 N N . LEU A 1 547 ? -8.399 2.890 27.030 1.00 89.31 547 LEU A N 1
ATOM 4346 C CA . LEU A 1 547 ? -9.763 2.570 26.621 1.00 89.31 547 LEU A CA 1
ATOM 4347 C C . LEU A 1 547 ? -10.080 1.096 26.864 1.00 89.31 547 LEU A C 1
ATOM 4349 O O . LEU A 1 547 ? -11.132 0.800 27.430 1.00 89.31 547 LEU A O 1
ATOM 4353 N N . LYS A 1 548 ? -9.172 0.179 26.511 1.00 87.38 548 LYS A N 1
ATOM 4354 C CA . LYS A 1 548 ? -9.317 -1.264 26.753 1.00 87.38 548 LYS A CA 1
ATOM 4355 C C . LYS A 1 548 ? -9.509 -1.559 28.241 1.00 87.38 548 LYS A C 1
ATOM 4357 O O . LYS A 1 548 ? -10.522 -2.149 28.621 1.00 87.38 548 LYS A O 1
ATOM 4362 N N . LYS A 1 549 ? -8.599 -1.067 29.090 1.00 90.56 549 LYS A N 1
ATOM 4363 C CA . LYS A 1 549 ? -8.658 -1.247 30.554 1.00 90.56 549 LYS A CA 1
ATOM 4364 C C . LYS A 1 549 ? -9.932 -0.645 31.155 1.00 90.56 549 LYS A C 1
ATOM 4366 O O . LYS A 1 549 ? -10.596 -1.280 31.972 1.00 90.56 549 LYS A O 1
ATOM 4371 N N . ARG A 1 550 ? -10.315 0.567 30.738 1.00 91.81 550 ARG A N 1
ATOM 4372 C CA . ARG A 1 550 ? -11.523 1.237 31.250 1.00 91.81 550 ARG A CA 1
ATOM 4373 C C . ARG A 1 550 ? -12.812 0.576 30.791 1.00 91.81 550 ARG A C 1
ATOM 4375 O O . ARG A 1 550 ? -13.721 0.457 31.600 1.00 91.81 550 ARG A O 1
ATOM 4382 N N . ARG A 1 551 ? -12.906 0.125 29.537 1.00 89.44 551 ARG A N 1
ATOM 4383 C CA . ARG A 1 551 ? -14.076 -0.620 29.041 1.00 89.44 551 ARG A CA 1
ATOM 4384 C C . ARG A 1 551 ? -14.280 -1.908 29.836 1.00 89.44 551 ARG A C 1
ATOM 4386 O O . ARG A 1 551 ? -15.397 -2.156 30.272 1.00 89.44 551 ARG A O 1
ATOM 4393 N N . GLN A 1 552 ? -13.208 -2.658 30.105 1.00 88.12 552 GLN A N 1
ATOM 4394 C CA . GLN A 1 552 ? -13.259 -3.848 30.965 1.00 88.12 552 GLN A CA 1
ATOM 4395 C C . GLN A 1 552 ? -13.723 -3.511 32.390 1.00 88.12 552 GLN A C 1
ATOM 4397 O O . GLN A 1 552 ? -14.600 -4.181 32.929 1.00 88.12 552 GLN A O 1
ATOM 4402 N N . ALA A 1 553 ? -13.191 -2.439 32.985 1.00 91.38 553 ALA A N 1
ATOM 4403 C CA . ALA A 1 553 ? -13.609 -1.996 34.314 1.00 91.38 553 ALA A CA 1
ATOM 4404 C C . ALA A 1 553 ? -15.077 -1.526 34.352 1.00 91.38 553 ALA A C 1
ATOM 4406 O O . ALA A 1 553 ? -15.791 -1.821 35.307 1.00 91.38 553 ALA A O 1
ATOM 4407 N N . THR A 1 554 ? -15.549 -0.816 33.322 1.00 91.38 554 THR A N 1
ATOM 4408 C CA . THR A 1 554 ? -16.954 -0.392 33.213 1.00 91.38 554 THR A CA 1
ATOM 4409 C C . THR A 1 554 ? -17.880 -1.590 33.037 1.00 91.38 554 THR A C 1
ATOM 4411 O O . THR A 1 554 ? -18.957 -1.595 33.621 1.00 91.38 554 THR A O 1
ATOM 4414 N N . GLU A 1 555 ? -17.470 -2.613 32.287 1.00 89.38 555 GLU A N 1
ATOM 4415 C CA . GLU A 1 555 ? -18.251 -3.842 32.134 1.00 89.38 555 GLU A CA 1
ATOM 4416 C C . GLU A 1 555 ? -18.379 -4.601 33.461 1.00 89.38 555 GLU A C 1
ATOM 4418 O O . GLU A 1 555 ? -19.480 -4.974 33.856 1.00 89.38 555 GLU A O 1
ATOM 4423 N N . ALA A 1 556 ? -17.288 -4.718 34.224 1.00 92.25 556 ALA A N 1
ATOM 4424 C CA . ALA A 1 556 ? -17.343 -5.271 35.577 1.00 92.25 556 ALA A CA 1
ATOM 4425 C C . ALA A 1 556 ? -18.292 -4.468 36.494 1.00 92.25 556 ALA A C 1
ATOM 4427 O O . ALA A 1 556 ? -19.099 -5.054 37.216 1.00 92.25 556 ALA A O 1
ATOM 4428 N N . LEU A 1 557 ? -18.261 -3.129 36.420 1.00 93.44 557 LEU A N 1
ATOM 4429 C CA . LEU A 1 557 ? -19.182 -2.264 37.170 1.00 93.44 557 LEU A CA 1
ATOM 4430 C C . LEU A 1 557 ? -20.644 -2.424 36.741 1.00 93.44 557 LEU A C 1
ATOM 4432 O O . LEU A 1 557 ? -21.533 -2.301 37.581 1.00 93.44 557 LEU A O 1
ATOM 4436 N N . ARG A 1 558 ? -20.909 -2.678 35.454 1.00 92.00 558 ARG A N 1
ATOM 4437 C CA . ARG A 1 558 ? -22.260 -2.958 34.952 1.00 92.00 558 ARG A CA 1
ATOM 4438 C C . ARG A 1 558 ? -22.780 -4.285 35.486 1.00 92.00 558 ARG A C 1
ATOM 4440 O O . ARG A 1 558 ? -23.896 -4.317 35.985 1.00 92.00 558 ARG A O 1
ATOM 4447 N N . GLN A 1 559 ? -21.952 -5.326 35.493 1.00 93.81 559 GLN A N 1
ATOM 4448 C CA . GLN A 1 559 ? -22.307 -6.618 36.089 1.00 93.81 559 GLN A CA 1
ATOM 4449 C C . GLN A 1 559 ? -22.545 -6.512 37.605 1.00 93.81 559 GLN A C 1
ATOM 4451 O O . GLN A 1 559 ? -23.447 -7.155 38.140 1.00 93.81 559 GLN A O 1
ATOM 4456 N N . ASP A 1 560 ? -21.758 -5.696 38.318 1.00 93.75 560 ASP A N 1
ATOM 4457 C CA . ASP A 1 560 ? -22.012 -5.381 39.732 1.00 93.75 560 ASP A CA 1
ATOM 4458 C C . ASP A 1 560 ? -23.347 -4.643 39.918 1.00 93.75 560 ASP A C 1
ATOM 4460 O O . ASP A 1 560 ? -24.093 -4.944 40.851 1.00 93.75 560 ASP A O 1
ATOM 4464 N N . LEU A 1 561 ? -23.650 -3.676 39.043 1.00 93.19 561 LEU A N 1
ATOM 4465 C CA . LEU A 1 561 ? -24.897 -2.913 39.073 1.00 93.19 561 LEU A CA 1
ATOM 4466 C C . LEU A 1 561 ? -26.112 -3.806 38.804 1.00 93.19 561 LEU A C 1
ATOM 4468 O O . LEU A 1 561 ? -27.096 -3.690 39.526 1.00 93.19 561 LEU A O 1
ATOM 4472 N N . GLU A 1 562 ? -26.035 -4.705 37.821 1.00 93.06 562 GLU A N 1
ATOM 4473 C CA . GLU A 1 562 ? -27.079 -5.695 37.524 1.00 93.06 562 GLU A CA 1
ATOM 4474 C C . GLU A 1 562 ? -27.332 -6.603 38.730 1.00 93.06 562 GLU A C 1
ATOM 4476 O O . GLU A 1 562 ? -28.464 -6.695 39.197 1.00 93.06 562 GLU A O 1
ATOM 4481 N N . ARG A 1 563 ? -26.272 -7.155 39.339 1.00 92.44 563 ARG A N 1
ATOM 4482 C CA . ARG A 1 563 ? -26.390 -7.951 40.574 1.00 92.44 563 ARG A CA 1
ATOM 4483 C C . ARG A 1 563 ? -27.029 -7.172 41.726 1.00 92.44 563 ARG A C 1
ATOM 4485 O O . ARG A 1 563 ? -27.815 -7.733 42.489 1.00 92.44 563 ARG A O 1
ATOM 4492 N N . ALA A 1 564 ? -26.695 -5.890 41.877 1.00 90.69 564 ALA A N 1
ATOM 4493 C CA . ALA A 1 564 ? -27.303 -5.035 42.895 1.00 90.69 564 ALA A CA 1
ATOM 4494 C C . ALA A 1 564 ? -28.785 -4.749 42.596 1.00 90.69 564 ALA A C 1
ATOM 4496 O O . ALA A 1 564 ? -29.594 -4.690 43.523 1.00 90.69 564 ALA A O 1
ATOM 4497 N N . LEU A 1 565 ? -29.151 -4.613 41.318 1.00 91.00 565 LEU A N 1
ATOM 4498 C CA . LEU A 1 565 ? -30.533 -4.441 40.873 1.00 91.00 565 LEU A CA 1
ATOM 4499 C C . LEU A 1 565 ? -31.370 -5.699 41.149 1.00 91.00 565 LEU A C 1
ATOM 4501 O O . LEU A 1 565 ? -32.480 -5.601 41.675 1.00 91.00 565 LEU A O 1
ATOM 4505 N N . ASP A 1 566 ? -30.819 -6.878 40.860 1.00 90.69 566 ASP A N 1
ATOM 4506 C CA . ASP A 1 566 ? -31.447 -8.174 41.136 1.00 90.69 566 ASP A CA 1
ATOM 4507 C C . ASP A 1 566 ? -31.662 -8.377 42.644 1.00 90.69 566 ASP A C 1
ATOM 4509 O O . ASP A 1 566 ? -32.733 -8.792 43.086 1.00 90.69 566 ASP A O 1
ATOM 4513 N N . ALA A 1 567 ? -30.679 -8.005 43.470 1.00 86.38 567 ALA A N 1
ATOM 4514 C CA . ALA A 1 567 ? -30.813 -8.056 44.926 1.00 86.38 567 ALA A CA 1
ATOM 4515 C C . ALA A 1 567 ? -31.888 -7.085 45.453 1.00 86.38 567 ALA A C 1
ATOM 4517 O O . ALA A 1 567 ? -32.690 -7.452 46.315 1.00 86.38 567 ALA A O 1
ATOM 4518 N N . ALA A 1 568 ? -31.941 -5.861 44.916 1.00 86.94 568 ALA A N 1
ATOM 4519 C CA . ALA A 1 568 ? -32.940 -4.861 45.291 1.00 86.94 568 ALA A CA 1
ATOM 4520 C C . ALA A 1 568 ? -34.366 -5.273 44.882 1.00 86.94 568 ALA A C 1
ATOM 4522 O O . ALA A 1 568 ? -35.319 -5.031 45.623 1.00 86.94 568 ALA A O 1
ATOM 4523 N N . THR A 1 569 ? -34.520 -5.919 43.723 1.00 87.75 569 THR A N 1
ATOM 4524 C CA . THR A 1 569 ? -35.817 -6.418 43.236 1.00 87.75 569 THR A CA 1
ATOM 4525 C C . THR A 1 569 ? -36.284 -7.673 43.974 1.00 87.75 569 THR A C 1
ATOM 4527 O O . THR A 1 569 ? -37.487 -7.834 44.178 1.00 87.75 569 THR A O 1
ATOM 4530 N N . ALA A 1 570 ? -35.364 -8.523 44.441 1.00 85.19 570 ALA A N 1
ATOM 4531 C CA . ALA A 1 570 ? -35.681 -9.703 45.248 1.00 85.19 570 ALA A CA 1
ATOM 4532 C C . ALA A 1 570 ? -36.123 -9.369 46.689 1.00 85.19 570 ALA A C 1
ATOM 4534 O O . ALA A 1 570 ? -36.878 -10.135 47.290 1.00 85.19 570 ALA A O 1
ATOM 4535 N N . ALA A 1 571 ? -35.686 -8.233 47.246 1.00 80.38 571 ALA A N 1
ATOM 4536 C CA . ALA A 1 571 ? -36.024 -7.788 48.603 1.00 80.38 571 ALA A CA 1
ATOM 4537 C C . ALA A 1 571 ? -36.606 -6.354 48.627 1.00 80.38 571 ALA A C 1
ATOM 4539 O O . ALA A 1 571 ? -36.009 -5.451 49.220 1.00 80.38 571 ALA A O 1
ATOM 4540 N N . PRO A 1 572 ? -37.794 -6.125 48.028 1.00 71.69 572 PRO A N 1
ATOM 4541 C CA . PRO A 1 572 ? -38.345 -4.783 47.819 1.00 71.69 572 PRO A CA 1
ATOM 4542 C C . PRO A 1 572 ? -38.829 -4.099 49.109 1.00 71.69 572 PRO A C 1
ATOM 4544 O O . PRO A 1 572 ? -39.021 -2.885 49.135 1.00 71.69 572 PRO A O 1
ATOM 4547 N N . THR A 1 573 ? -39.036 -4.858 50.189 1.00 72.81 573 THR A N 1
ATOM 4548 C CA . THR A 1 573 ? -39.517 -4.354 51.483 1.00 72.81 573 THR A CA 1
ATOM 4549 C C . THR A 1 573 ? -38.742 -4.995 52.632 1.00 72.81 573 THR A C 1
ATOM 4551 O O . THR A 1 573 ? -38.677 -6.219 52.723 1.00 72.81 573 THR A O 1
ATOM 4554 N N . GLY A 1 574 ? -38.179 -4.183 53.531 1.00 72.88 574 GLY A N 1
ATOM 4555 C CA . GLY A 1 574 ? -37.437 -4.647 54.707 1.00 72.88 574 GLY A CA 1
ATOM 4556 C C . GLY A 1 574 ? -36.343 -3.661 55.143 1.00 72.88 574 GLY A C 1
ATOM 4557 O O . GLY A 1 574 ? -36.074 -2.699 54.425 1.00 72.88 574 GLY A O 1
ATOM 4558 N N . PRO A 1 575 ? -35.677 -3.892 56.290 1.00 70.94 575 PRO A N 1
ATOM 4559 C CA . PRO A 1 575 ? -34.664 -2.978 56.833 1.00 70.94 575 PRO A CA 1
ATOM 4560 C C . PRO A 1 575 ? -33.425 -2.806 55.935 1.00 70.94 575 PRO A C 1
ATOM 4562 O O . PRO A 1 575 ? -32.742 -1.798 56.044 1.00 70.94 575 PRO A O 1
ATOM 4565 N N . ARG A 1 576 ? -33.160 -3.755 55.022 1.00 76.56 576 ARG A N 1
ATOM 4566 C CA . ARG A 1 576 ? -32.060 -3.692 54.038 1.00 76.56 576 ARG A CA 1
ATOM 4567 C C . ARG A 1 576 ? -32.457 -3.107 52.677 1.00 76.56 576 ARG A C 1
ATOM 4569 O O . ARG A 1 576 ? -31.593 -2.898 51.833 1.00 76.56 576 ARG A O 1
ATOM 4576 N N . ALA A 1 577 ? -33.741 -2.828 52.432 1.00 77.62 577 ALA A N 1
ATOM 4577 C CA . ALA A 1 577 ? -34.201 -2.330 51.129 1.00 77.62 577 ALA A CA 1
ATOM 4578 C C . ALA A 1 577 ? -33.596 -0.953 50.790 1.00 77.62 577 ALA A C 1
ATOM 4580 O O . ALA A 1 577 ? -33.214 -0.698 49.649 1.00 77.62 577 ALA A O 1
ATOM 4581 N N . THR A 1 578 ? -33.438 -0.087 51.794 1.00 82.62 578 THR A N 1
ATOM 4582 C CA . THR A 1 578 ? -32.748 1.205 51.659 1.00 82.62 578 THR A CA 1
ATOM 4583 C C . THR A 1 578 ? -31.263 1.040 51.338 1.00 82.62 578 THR A C 1
ATOM 4585 O O . THR A 1 578 ? -30.759 1.756 50.479 1.00 82.62 578 THR A O 1
ATOM 4588 N N . GLU A 1 579 ? -30.583 0.064 51.949 1.00 85.12 579 GLU A N 1
ATOM 4589 C CA . GLU A 1 579 ? -29.166 -0.236 51.685 1.00 85.12 579 GLU A CA 1
ATOM 4590 C C . GLU A 1 579 ? -28.957 -0.724 50.241 1.00 85.12 579 GLU A C 1
ATOM 4592 O O . GLU A 1 579 ? -28.044 -0.268 49.552 1.00 85.12 579 GLU A O 1
ATOM 4597 N N . HIS A 1 580 ? -29.839 -1.599 49.743 1.00 85.38 580 HIS A N 1
ATOM 4598 C CA . HIS A 1 580 ? -29.787 -2.082 48.360 1.00 85.38 580 HIS A CA 1
ATOM 4599 C C . HIS A 1 580 ? -30.030 -0.962 47.335 1.00 85.38 580 HIS A C 1
ATOM 4601 O O . HIS A 1 580 ? -29.317 -0.879 46.333 1.00 85.38 580 HIS A O 1
ATOM 4607 N N . LEU A 1 581 ? -30.984 -0.058 47.591 1.00 85.50 581 LEU A N 1
ATOM 4608 C CA . LEU A 1 581 ? -31.232 1.107 46.731 1.00 85.50 581 LEU A CA 1
ATOM 4609 C C . LEU A 1 581 ? -30.053 2.091 46.728 1.00 85.50 581 LEU A C 1
ATOM 4611 O O . LEU A 1 581 ? -29.697 2.629 45.677 1.00 85.50 581 LEU A O 1
ATOM 4615 N N . GLU A 1 582 ? -29.420 2.307 47.881 1.00 88.62 582 GLU A N 1
ATOM 4616 C CA . GLU A 1 582 ? -28.242 3.166 48.001 1.00 88.62 582 GLU A CA 1
ATOM 4617 C C . GLU A 1 582 ? -27.032 2.573 47.259 1.00 88.62 582 GLU A C 1
ATOM 4619 O O . GLU A 1 582 ? -26.338 3.288 46.528 1.00 88.62 582 GLU A O 1
ATOM 4624 N N . GLN A 1 583 ? -26.843 1.251 47.335 1.00 90.19 583 GLN A N 1
ATOM 4625 C CA . GLN A 1 583 ? -25.818 0.525 46.584 1.00 90.19 583 GLN A CA 1
ATOM 4626 C C . GLN A 1 583 ? -26.024 0.633 45.063 1.00 90.19 583 GLN A C 1
ATOM 4628 O O . GLN A 1 583 ? -25.071 0.929 44.336 1.00 90.19 583 GLN A O 1
ATOM 4633 N N . VAL A 1 584 ? -27.260 0.458 44.574 1.00 92.25 584 VAL A N 1
ATOM 4634 C CA . VAL A 1 584 ? -27.613 0.657 43.155 1.00 92.25 584 VAL A CA 1
ATOM 4635 C C . VAL A 1 584 ? -27.317 2.094 42.720 1.00 92.25 584 VAL A C 1
ATOM 4637 O O . VAL A 1 584 ? -26.684 2.309 41.685 1.00 92.25 584 VAL A O 1
ATOM 4640 N N . ALA A 1 585 ? -27.704 3.091 43.521 1.00 91.62 585 ALA A N 1
ATOM 4641 C CA . ALA A 1 585 ? -27.440 4.496 43.215 1.00 91.62 585 ALA A CA 1
ATOM 4642 C C . ALA A 1 585 ? -25.933 4.809 43.165 1.00 91.62 585 ALA A C 1
ATOM 4644 O O . ALA A 1 585 ? -25.475 5.550 42.288 1.00 91.62 585 ALA A O 1
ATOM 4645 N N . GLN A 1 586 ? -25.141 4.238 44.076 1.00 94.44 586 GLN A N 1
ATOM 4646 C CA . GLN A 1 586 ? -23.689 4.409 44.101 1.00 94.44 586 GLN A CA 1
ATOM 4647 C C . GLN A 1 586 ? -23.016 3.755 42.887 1.00 94.44 586 GLN A C 1
ATOM 4649 O O . GLN A 1 586 ? -22.171 4.383 42.241 1.00 94.44 586 GLN A O 1
ATOM 4654 N N . LEU A 1 587 ? -23.395 2.521 42.546 1.00 93.00 587 LEU A N 1
ATOM 4655 C CA . LEU A 1 587 ? -22.877 1.818 41.370 1.00 93.00 587 LEU A CA 1
ATOM 4656 C C . LEU A 1 587 ? -23.283 2.526 40.073 1.00 93.00 587 LEU A C 1
ATOM 4658 O O . LEU A 1 587 ? -22.428 2.745 39.216 1.00 93.00 587 LEU A O 1
ATOM 4662 N N . GLY A 1 588 ? -24.525 3.006 39.972 1.00 93.06 588 GLY A N 1
ATOM 4663 C CA . GLY A 1 588 ? -25.000 3.798 38.835 1.00 93.06 588 GLY A CA 1
ATOM 4664 C C . GLY A 1 588 ? -24.179 5.073 38.615 1.00 93.06 588 GLY A C 1
ATOM 4665 O O . GLY A 1 588 ? -23.756 5.354 37.492 1.00 93.06 588 GLY A O 1
ATOM 4666 N N . LYS A 1 589 ? -23.851 5.810 39.689 1.00 95.31 589 LYS A N 1
ATOM 4667 C CA . LYS A 1 589 ? -22.949 6.978 39.614 1.00 95.31 589 LYS A CA 1
ATOM 4668 C C . LYS A 1 589 ? -21.552 6.599 39.111 1.00 95.31 589 LYS A C 1
ATOM 4670 O O . LYS A 1 589 ? -20.980 7.331 38.303 1.00 95.31 589 LYS A O 1
ATOM 4675 N N . ARG A 1 590 ? -20.999 5.467 39.565 1.00 94.88 590 ARG A N 1
ATOM 4676 C CA . ARG A 1 590 ? -19.675 4.979 39.134 1.00 94.88 590 ARG A CA 1
ATOM 4677 C C . ARG A 1 590 ? -19.667 4.562 37.664 1.00 94.88 590 ARG A C 1
ATOM 4679 O O . ARG A 1 590 ? -18.736 4.939 36.955 1.00 94.88 590 ARG A O 1
ATOM 4686 N N . VAL A 1 591 ? -20.699 3.854 37.198 1.00 92.25 591 VAL A N 1
ATOM 4687 C CA . VAL A 1 591 ? -20.864 3.492 35.778 1.00 92.25 591 VAL A CA 1
ATOM 4688 C C . VAL A 1 591 ? -20.934 4.757 34.922 1.00 92.25 591 VAL A C 1
ATOM 4690 O O . VAL A 1 591 ? -20.129 4.908 34.006 1.00 92.25 591 VAL A O 1
ATOM 4693 N N . ALA A 1 592 ? -21.794 5.718 35.276 1.00 90.88 592 ALA A N 1
ATOM 4694 C CA . ALA A 1 592 ? -21.941 6.970 34.531 1.00 90.88 592 ALA A CA 1
ATOM 4695 C C . ALA A 1 592 ? -20.636 7.790 34.472 1.00 90.88 592 ALA A C 1
ATOM 4697 O O . ALA A 1 592 ? -20.277 8.325 33.419 1.00 90.88 592 ALA A O 1
ATOM 4698 N N . ALA A 1 593 ? -19.896 7.870 35.584 1.00 93.94 593 ALA A N 1
ATOM 4699 C CA . ALA A 1 593 ? -18.591 8.529 35.626 1.00 93.94 593 ALA A CA 1
ATOM 4700 C C . ALA A 1 593 ? -17.550 7.807 34.750 1.00 93.94 593 ALA A C 1
ATOM 4702 O O . ALA A 1 593 ? -16.802 8.459 34.018 1.00 93.94 593 ALA A O 1
ATOM 4703 N N . SER A 1 594 ? -17.525 6.471 34.777 1.00 90.12 594 SER A N 1
ATOM 4704 C CA . SER A 1 594 ? -16.611 5.673 33.953 1.00 90.12 594 SER A CA 1
ATOM 4705 C C . SER A 1 594 ? -16.927 5.803 32.458 1.00 90.12 594 SER A C 1
ATOM 4707 O O . SER A 1 594 ? -16.024 5.998 31.647 1.00 90.12 594 SER A O 1
ATOM 4709 N N . GLU A 1 595 ? -18.208 5.792 32.079 1.00 89.88 595 GLU A N 1
ATOM 4710 C CA . GLU A 1 595 ? -18.660 6.033 30.701 1.00 89.88 595 GLU A CA 1
ATOM 4711 C C . GLU A 1 595 ? -18.333 7.448 30.211 1.00 89.88 595 GLU A C 1
ATOM 4713 O O . GLU A 1 595 ? -17.955 7.633 29.053 1.00 89.88 595 GLU A O 1
ATOM 4718 N N . LYS A 1 596 ? -18.442 8.462 31.081 1.00 93.00 596 LYS A N 1
ATOM 4719 C CA . LYS A 1 596 ? -17.992 9.824 30.763 1.00 93.00 596 LYS A CA 1
ATOM 4720 C C . LYS A 1 596 ? -16.493 9.850 30.448 1.00 93.00 596 LYS A C 1
ATOM 4722 O O . LYS A 1 596 ? -16.119 10.379 29.408 1.00 93.00 596 LYS A O 1
ATOM 4727 N N . ALA A 1 597 ? -15.666 9.222 31.280 1.00 92.06 597 ALA A N 1
ATOM 4728 C CA . ALA A 1 597 ? -14.225 9.163 31.049 1.00 92.06 597 ALA A CA 1
ATOM 4729 C C . ALA A 1 597 ? -13.855 8.383 29.771 1.00 92.06 597 ALA A C 1
ATOM 4731 O O . ALA A 1 597 ? -12.911 8.750 29.078 1.00 92.06 597 ALA A O 1
ATOM 4732 N N . ILE A 1 598 ? -14.607 7.329 29.419 1.00 88.38 598 ILE A N 1
ATOM 4733 C CA . ILE A 1 598 ? -14.441 6.637 28.128 1.00 88.38 598 ILE A CA 1
ATOM 4734 C C . ILE A 1 598 ? -14.719 7.597 26.965 1.00 88.38 598 ILE A C 1
ATOM 4736 O O . ILE A 1 598 ? -13.938 7.625 26.018 1.00 88.38 598 ILE A O 1
ATOM 4740 N N . ARG A 1 599 ? -15.791 8.401 27.030 1.00 89.19 599 ARG A N 1
ATOM 4741 C CA . ARG A 1 599 ? -16.101 9.397 25.986 1.00 89.19 599 ARG A CA 1
ATOM 4742 C C . ARG A 1 599 ? -14.997 10.443 25.834 1.00 89.19 599 ARG A C 1
ATOM 4744 O O . ARG A 1 599 ? -14.624 10.753 24.711 1.00 89.19 599 ARG A O 1
ATOM 4751 N N . GLU A 1 600 ? -14.450 10.937 26.943 1.00 93.25 600 GLU A N 1
ATOM 4752 C CA . GLU A 1 600 ? -13.331 11.892 26.934 1.00 93.25 600 GLU A CA 1
ATOM 4753 C C . GLU A 1 600 ? -12.076 11.296 26.269 1.00 93.25 600 GLU A C 1
ATOM 4755 O O . GLU A 1 600 ? -11.436 11.956 25.455 1.00 93.25 600 GLU A O 1
ATOM 4760 N N . LEU A 1 601 ? -11.759 10.025 26.539 1.00 91.62 601 LEU A N 1
ATOM 4761 C CA . LEU A 1 601 ? -10.643 9.333 25.883 1.00 91.62 601 LEU A CA 1
ATOM 4762 C C . LEU A 1 601 ? -10.882 9.075 24.392 1.00 91.62 601 LEU A C 1
ATOM 4764 O O . LEU A 1 601 ? -9.949 9.196 23.604 1.00 91.62 601 LEU A O 1
ATOM 4768 N N . VAL A 1 602 ? -12.111 8.733 23.992 1.00 88.12 602 VAL A N 1
ATOM 4769 C CA . VAL A 1 602 ? -12.465 8.582 22.569 1.00 88.12 602 VAL A CA 1
ATOM 4770 C C . VAL A 1 602 ? -12.279 9.906 21.826 1.00 88.12 602 VAL A C 1
ATOM 4772 O O . VAL A 1 602 ? -11.736 9.905 20.723 1.00 88.12 602 VAL A O 1
ATOM 4775 N N . GLU A 1 603 ? -12.660 11.030 22.433 1.00 89.25 603 GLU A N 1
ATOM 4776 C CA . GLU A 1 603 ? -12.440 12.353 21.839 1.00 89.25 603 GLU A CA 1
ATOM 4777 C C . GLU A 1 603 ? -10.948 12.710 21.784 1.00 89.25 603 GLU A C 1
ATOM 4779 O O . GLU A 1 603 ? -10.471 13.219 20.773 1.00 89.25 603 GLU A O 1
ATOM 4784 N N . SER A 1 604 ? -10.176 12.363 22.818 1.00 93.06 604 SER A N 1
ATOM 4785 C CA . SER A 1 604 ? -8.718 12.524 22.794 1.00 93.06 604 SER A CA 1
ATOM 4786 C C . SER A 1 604 ? -8.074 11.718 21.661 1.00 93.06 604 SER A C 1
ATOM 4788 O O . SER A 1 604 ? -7.222 12.248 20.954 1.00 93.06 604 SER A O 1
ATOM 4790 N N . LEU A 1 605 ? -8.501 10.467 21.446 1.00 90.56 605 LEU A N 1
ATOM 4791 C CA . LEU A 1 605 ? -8.026 9.636 20.333 1.00 90.56 605 LEU A CA 1
ATOM 4792 C C . LEU A 1 605 ? -8.378 10.269 18.981 1.00 90.56 605 LEU A C 1
ATOM 4794 O O . LEU A 1 605 ? -7.547 10.319 18.077 1.00 90.56 605 LEU A O 1
ATOM 4798 N N . ARG A 1 606 ? -9.599 10.802 18.856 1.00 88.50 606 ARG A N 1
ATOM 4799 C CA . ARG A 1 606 ? -10.037 11.541 17.668 1.00 88.50 606 ARG A CA 1
ATOM 4800 C C . ARG A 1 606 ? -9.157 12.772 17.410 1.00 88.50 606 ARG A C 1
ATOM 4802 O O . ARG A 1 606 ? -8.829 13.053 16.257 1.00 88.50 606 ARG A O 1
ATOM 4809 N N . GLY A 1 607 ? -8.744 13.470 18.468 1.00 89.81 607 GLY A N 1
ATOM 4810 C CA . GLY A 1 607 ? -7.795 14.584 18.412 1.00 89.81 607 GLY A CA 1
ATOM 4811 C C . GLY A 1 607 ? -6.397 14.173 17.939 1.00 89.81 607 GLY A C 1
ATOM 4812 O O . GLY A 1 607 ? -5.803 14.869 17.113 1.00 89.81 607 GLY A O 1
ATOM 4813 N N . GLU A 1 608 ? -5.890 13.021 18.385 1.00 92.44 608 GLU A N 1
ATOM 4814 C CA . GLU A 1 608 ? -4.620 12.470 17.887 1.00 92.44 608 GLU A CA 1
ATOM 4815 C C . GLU A 1 608 ? -4.713 12.120 16.396 1.00 92.44 608 GLU A C 1
ATOM 4817 O O . GLU A 1 608 ? -3.826 12.496 15.635 1.00 92.44 608 GLU A O 1
ATOM 4822 N N . PHE A 1 609 ? -5.813 11.508 15.933 1.00 91.25 609 PHE A N 1
ATOM 4823 C CA . PHE A 1 609 ? -6.026 11.266 14.497 1.00 91.25 609 PHE A CA 1
ATOM 4824 C C . PHE A 1 609 ? -6.027 12.566 13.692 1.00 91.25 609 PHE A C 1
ATOM 4826 O O . PHE A 1 609 ? -5.352 12.654 12.669 1.00 91.25 609 PHE A O 1
ATOM 4833 N N . ALA A 1 610 ? -6.718 13.604 14.170 1.00 87.25 610 ALA A N 1
ATOM 4834 C CA . ALA A 1 610 ? -6.697 14.917 13.530 1.00 87.25 610 ALA A CA 1
ATOM 4835 C C . ALA A 1 610 ? -5.282 15.522 13.476 1.00 87.25 610 ALA A C 1
ATOM 4837 O O . ALA A 1 610 ? -4.935 16.195 12.505 1.00 87.25 610 ALA A O 1
ATOM 4838 N N . THR A 1 611 ? -4.464 15.260 14.497 1.00 87.69 611 THR A N 1
ATOM 4839 C CA . THR A 1 611 ? -3.071 15.712 14.564 1.00 87.69 611 THR A CA 1
ATOM 4840 C C . THR A 1 611 ? -2.190 14.948 13.578 1.00 87.69 611 THR A C 1
ATOM 4842 O O . THR A 1 611 ? -1.455 15.587 12.831 1.00 87.69 611 THR A O 1
ATOM 4845 N N . VAL A 1 612 ? -2.300 13.615 13.494 1.00 87.62 612 VAL A N 1
ATOM 4846 C CA . VAL A 1 612 ? -1.572 12.818 12.484 1.00 87.62 612 VAL A CA 1
ATOM 4847 C C . VAL A 1 612 ? -1.940 13.278 11.083 1.00 87.62 612 VAL A C 1
ATOM 4849 O O . VAL A 1 612 ? -1.043 13.571 10.299 1.00 87.62 612 VAL A O 1
ATOM 4852 N N . ILE A 1 613 ? -3.240 13.434 10.793 1.00 87.75 613 ILE A N 1
ATOM 4853 C CA . ILE A 1 613 ? -3.702 13.966 9.505 1.00 87.75 613 ILE A CA 1
ATOM 4854 C C . ILE A 1 613 ? -3.011 15.297 9.226 1.00 87.75 613 ILE A C 1
ATOM 4856 O O . ILE A 1 613 ? -2.624 15.530 8.096 1.00 87.75 613 ILE A O 1
ATOM 4860 N N . HIS A 1 614 ? -2.806 16.170 10.216 1.00 84.00 614 HIS A N 1
ATOM 4861 C CA . HIS A 1 614 ? -2.184 17.469 9.976 1.00 84.00 614 HIS A CA 1
ATOM 4862 C C . HIS A 1 614 ? -0.734 17.388 9.454 1.00 84.00 614 HIS A C 1
ATOM 4864 O O . HIS A 1 614 ? -0.383 18.198 8.593 1.00 84.00 614 HIS A O 1
ATOM 4870 N N . PHE A 1 615 ? 0.062 16.427 9.935 1.00 80.75 615 PHE A N 1
ATOM 4871 C CA . PHE A 1 615 ? 1.506 16.314 9.666 1.00 80.75 615 PHE A CA 1
ATOM 4872 C C . PHE A 1 615 ? 1.899 15.208 8.675 1.00 80.75 615 PHE A C 1
ATOM 4874 O O . PHE A 1 615 ? 3.042 15.192 8.226 1.00 80.75 615 PHE A O 1
ATOM 4881 N N . ASP A 1 616 ? 1.010 14.262 8.372 1.00 83.94 616 ASP A N 1
ATOM 4882 C CA . ASP A 1 616 ? 1.303 13.110 7.511 1.00 83.94 616 ASP A CA 1
ATOM 4883 C C . ASP A 1 616 ? 0.674 13.287 6.119 1.00 83.94 616 ASP A C 1
ATOM 4885 O O . ASP A 1 616 ? -0.517 13.041 5.906 1.00 83.94 616 ASP A O 1
ATOM 4889 N N . GLU A 1 617 ? 1.484 13.743 5.156 1.00 81.25 617 GLU A N 1
ATOM 4890 C CA . GLU A 1 617 ? 1.037 13.930 3.768 1.00 81.25 617 GLU A CA 1
ATOM 4891 C C . GLU A 1 617 ? 0.720 12.604 3.074 1.00 81.25 617 GLU A C 1
ATOM 4893 O O . GLU A 1 617 ? -0.191 12.550 2.244 1.00 81.25 617 GLU A O 1
ATOM 4898 N N . GLN A 1 618 ? 1.397 11.517 3.450 1.00 79.62 618 GLN A N 1
ATOM 4899 C CA . GLN A 1 618 ? 1.098 10.198 2.900 1.00 79.62 618 GLN A CA 1
ATOM 4900 C C . GLN A 1 618 ? -0.280 9.732 3.361 1.00 79.62 618 GLN A C 1
ATOM 4902 O O . GLN A 1 618 ? -1.106 9.356 2.532 1.00 79.62 618 GLN A O 1
ATOM 4907 N N . LEU A 1 619 ? -0.578 9.833 4.657 1.00 85.81 619 LEU A N 1
ATOM 4908 C CA . LEU A 1 619 ? -1.895 9.501 5.194 1.00 85.81 619 LEU A CA 1
ATOM 4909 C C . LEU A 1 619 ? -3.000 10.343 4.541 1.00 85.81 619 LEU A C 1
ATOM 4911 O O . LEU A 1 619 ? -4.048 9.808 4.182 1.00 85.81 619 LEU A O 1
ATOM 4915 N N . ARG A 1 620 ? -2.775 11.648 4.338 1.00 87.69 620 ARG A N 1
ATOM 4916 C CA . ARG A 1 620 ? -3.721 12.512 3.610 1.00 87.69 620 ARG A CA 1
ATOM 4917 C C . ARG A 1 620 ? -3.964 12.013 2.194 1.00 87.69 620 ARG A C 1
ATOM 4919 O O . ARG A 1 620 ? -5.112 11.975 1.759 1.00 87.69 620 ARG A O 1
ATOM 4926 N N . HIS A 1 621 ? -2.907 11.639 1.480 1.00 82.94 621 HIS A N 1
ATOM 4927 C CA . HIS A 1 621 ? -3.013 11.112 0.128 1.00 82.94 621 HIS A CA 1
ATOM 4928 C C . HIS A 1 621 ? -3.805 9.789 0.087 1.00 82.94 621 HIS A C 1
ATOM 4930 O O . HIS A 1 621 ? -4.705 9.635 -0.742 1.00 82.94 621 HIS A O 1
ATOM 4936 N N . LEU A 1 622 ? -3.561 8.882 1.039 1.00 82.44 622 LEU A N 1
ATOM 4937 C CA . LEU A 1 622 ? -4.337 7.648 1.207 1.00 82.44 622 LEU A CA 1
ATOM 4938 C C . LEU A 1 622 ? -5.824 7.938 1.468 1.00 82.44 622 LEU A C 1
ATOM 4940 O O . LEU A 1 622 ? -6.691 7.344 0.830 1.00 82.44 622 LEU A O 1
ATOM 4944 N N . ILE A 1 623 ? -6.132 8.896 2.349 1.00 86.75 623 ILE A N 1
ATOM 4945 C CA . ILE A 1 623 ? -7.512 9.319 2.637 1.00 86.75 623 ILE A CA 1
ATOM 4946 C C . ILE A 1 623 ? -8.183 9.909 1.389 1.00 86.75 623 ILE A C 1
ATOM 4948 O O . ILE A 1 623 ? -9.320 9.549 1.091 1.00 86.75 623 ILE A O 1
ATOM 4952 N N . ARG A 1 624 ? -7.499 10.786 0.637 1.00 85.56 624 ARG A N 1
ATOM 4953 C CA . ARG A 1 624 ? -8.026 11.353 -0.622 1.00 85.56 624 ARG A CA 1
ATOM 4954 C C . ARG A 1 624 ? -8.357 10.249 -1.627 1.00 85.56 624 ARG A C 1
ATOM 4956 O O . ARG A 1 624 ? -9.422 10.293 -2.232 1.00 85.56 624 ARG A O 1
ATOM 4963 N N . THR A 1 625 ? -7.474 9.259 -1.749 1.00 79.81 625 THR A N 1
ATOM 4964 C CA . THR A 1 625 ? -7.656 8.107 -2.643 1.00 79.81 625 THR A CA 1
ATOM 4965 C C . THR A 1 625 ? -8.857 7.254 -2.234 1.00 79.81 625 THR A C 1
ATOM 4967 O O . THR A 1 625 ? -9.648 6.858 -3.081 1.00 79.81 625 THR A O 1
ATOM 4970 N N . LEU A 1 626 ? -9.046 7.004 -0.936 1.00 79.81 626 LEU A N 1
ATOM 4971 C CA . LEU A 1 626 ? -10.224 6.280 -0.447 1.00 79.81 626 LEU A CA 1
ATOM 4972 C C . LEU A 1 626 ? -11.523 7.053 -0.710 1.00 79.81 626 LEU A C 1
ATOM 4974 O O . LEU A 1 626 ? -12.511 6.468 -1.139 1.00 79.81 626 LEU A O 1
ATOM 4978 N N . LEU A 1 627 ? -11.532 8.367 -0.472 1.00 81.81 627 LEU A N 1
ATOM 4979 C CA . LEU A 1 627 ? -12.720 9.199 -0.689 1.00 81.81 627 LEU A CA 1
ATOM 4980 C C . LEU A 1 627 ? -13.086 9.321 -2.174 1.00 81.81 627 LEU A C 1
ATOM 4982 O O . LEU A 1 627 ? -14.273 9.308 -2.504 1.00 81.81 627 LEU A O 1
ATOM 4986 N N . SER A 1 628 ? -12.098 9.401 -3.072 1.00 77.50 628 SER A N 1
ATOM 4987 C CA . SER A 1 628 ? -12.356 9.462 -4.516 1.00 77.50 628 SER A CA 1
ATOM 4988 C C . SER A 1 628 ? -12.940 8.162 -5.064 1.00 77.50 628 SER A C 1
ATOM 4990 O O . SER A 1 628 ? -13.725 8.213 -5.998 1.00 77.50 628 SER A O 1
ATOM 4992 N N . GLN A 1 629 ? -12.613 7.017 -4.459 1.00 67.69 629 GLN A N 1
ATOM 4993 C CA . GLN A 1 629 ? -13.209 5.723 -4.810 1.00 67.69 629 GLN A CA 1
ATOM 4994 C C . GLN A 1 629 ? -14.598 5.498 -4.201 1.00 67.69 629 GLN A C 1
ATOM 4996 O O . GLN A 1 629 ? -15.314 4.590 -4.622 1.00 67.69 629 GLN A O 1
ATOM 5001 N N . ALA A 1 630 ? -14.958 6.266 -3.169 1.00 60.75 630 ALA A N 1
ATOM 5002 C CA . ALA A 1 630 ? -16.276 6.205 -2.540 1.00 60.75 630 ALA A CA 1
ATOM 5003 C C . ALA A 1 630 ? -17.303 7.077 -3.270 1.00 60.75 630 ALA A C 1
ATOM 5005 O O . ALA A 1 630 ? -18.499 6.821 -3.178 1.00 60.75 630 ALA A O 1
ATOM 5006 N N . SER A 1 631 ? -16.834 8.107 -3.967 1.00 52.12 631 SER A N 1
ATOM 5007 C CA . SER A 1 631 ? -17.662 9.038 -4.738 1.00 52.12 631 SER A CA 1
ATOM 5008 C C . SER A 1 631 ? -18.174 8.383 -6.016 1.00 52.12 631 SER A C 1
ATOM 5010 O O . SER A 1 631 ? -19.338 8.666 -6.382 1.00 52.12 631 SER A O 1
#